Protein AF-A0A1E1XK05-F1 (afdb_monomer_lite)

Sequence (505 aa):
DLNEQLKKALEELQVTAEAKEQITQRCHELDLQVTMLQEEKMSLVQENEKLLEKLNHVENLEDPSTPAGRRYQQSQQRIDALQAEVFKLETARDELRIKVEFQEKEILNLQEKNEELHRTLNEAQTLKDELDVLRHTSDKVEHYEATIETYKKKLEDMSDLKRQLKLLEEKNTSYMQTNIELEEDVKKMAAFKSQVDLYKKQTQELRLQLADETRKANRAEFEAKKLQEKLASLQTEKERLVTERDSLKEALEEMRCSQLQKESSSVQRSGAKAVGAISDSDMLETLPPEIKEKLIRLQHENKMLKLERSSSEGQQLTLLKTMLEDAQSRQNDLETEVRLLSQRNLELESQLEDSREAASVHEGAETRQQLAMAQRRCKELETQLRERESSLEAMATRLAESCESQSELTEQLEKKAEETRVMEERYQKYLEKAKNVIRTLDTRSPSSAEVVALRNQLQDKAKHIAQLQQELEMFKAQWEKEERLISTAFYNLGAKSQQRSAEER

Organism: Amblyomma sculptum (NCBI:txid1581419)

Structure (mmCIF, N/CA/C/O backbone):
data_AF-A0A1E1XK05-F1
#
_entry.id   AF-A0A1E1XK05-F1
#
loop_
_atom_site.group_PDB
_atom_site.id
_atom_site.type_symbol
_atom_site.label_atom_id
_atom_site.label_alt_id
_atom_site.label_comp_id
_atom_site.label_asym_id
_atom_site.label_entity_id
_atom_site.label_seq_id
_atom_site.pdbx_PDB_ins_code
_atom_site.Cartn_x
_atom_site.Cartn_y
_atom_site.Cartn_z
_atom_site.occupancy
_atom_site.B_iso_or_equiv
_atom_site.auth_seq_id
_atom_site.auth_comp_id
_atom_site.auth_asym_id
_atom_site.auth_atom_id
_atom_site.pdbx_PDB_model_num
ATOM 1 N N . ASP A 1 1 ? 139.352 7.808 -136.268 1.00 60.31 1 ASP A N 1
ATOM 2 C CA . ASP A 1 1 ? 138.888 9.053 -136.956 1.00 60.31 1 ASP A CA 1
ATOM 3 C C . ASP A 1 1 ? 137.436 8.952 -137.452 1.00 60.31 1 ASP A C 1
ATOM 5 O O . ASP A 1 1 ? 136.562 8.752 -136.621 1.00 60.31 1 ASP A O 1
ATOM 9 N N . LEU A 1 2 ? 137.124 9.078 -138.755 1.00 64.62 2 LEU A N 1
ATOM 10 C CA . LEU A 1 2 ? 135.743 9.346 -139.217 1.00 64.62 2 LEU A CA 1
ATOM 11 C C . LEU A 1 2 ? 134.707 8.273 -138.808 1.00 64.62 2 LEU A C 1
ATOM 13 O O . LEU A 1 2 ? 133.653 8.607 -138.274 1.00 64.62 2 LEU A O 1
ATOM 17 N N . ASN A 1 3 ? 135.024 6.983 -138.985 1.00 67.56 3 ASN A N 1
ATOM 18 C CA . ASN A 1 3 ? 134.143 5.873 -138.574 1.00 67.56 3 ASN A CA 1
ATOM 19 C C . ASN A 1 3 ? 133.919 5.806 -137.054 1.00 67.56 3 ASN A C 1
ATOM 21 O O . ASN A 1 3 ? 132.917 5.272 -136.592 1.00 67.56 3 ASN A O 1
ATOM 25 N N . GLU A 1 4 ? 134.857 6.333 -136.275 1.00 68.31 4 GLU A N 1
ATOM 26 C CA . GLU A 1 4 ? 134.838 6.312 -134.814 1.00 68.31 4 GLU A CA 1
ATOM 27 C C . GLU A 1 4 ? 133.966 7.448 -134.271 1.00 68.31 4 GLU A C 1
ATOM 29 O O . GLU A 1 4 ? 133.158 7.234 -133.373 1.00 68.31 4 GLU A O 1
ATOM 34 N N . GLN A 1 5 ? 134.032 8.622 -134.911 1.00 68.94 5 GLN A N 1
ATOM 35 C CA . GLN A 1 5 ? 133.083 9.718 -134.699 1.00 68.94 5 GLN A CA 1
ATOM 36 C C . GLN A 1 5 ? 131.660 9.314 -135.110 1.00 68.94 5 GLN A C 1
ATOM 38 O O . GLN A 1 5 ? 130.723 9.574 -134.362 1.00 68.94 5 GLN A O 1
ATOM 43 N N . LEU A 1 6 ? 131.491 8.622 -136.246 1.00 73.75 6 LEU A N 1
ATOM 44 C CA . LEU A 1 6 ? 130.184 8.115 -136.682 1.00 73.75 6 LEU A CA 1
ATOM 45 C C . LEU A 1 6 ? 129.615 7.077 -135.701 1.00 73.75 6 LEU A C 1
ATOM 47 O O . LEU A 1 6 ? 128.443 7.160 -135.343 1.00 73.75 6 LEU A O 1
ATOM 51 N N . LYS A 1 7 ? 130.439 6.129 -135.230 1.00 78.69 7 LYS A N 1
ATOM 52 C CA . LYS A 1 7 ? 130.029 5.144 -134.216 1.00 78.69 7 LYS A CA 1
ATOM 53 C C . LYS A 1 7 ? 129.612 5.828 -132.917 1.00 78.69 7 LYS A C 1
ATOM 55 O O . LYS A 1 7 ? 128.551 5.515 -132.393 1.00 78.69 7 LYS A O 1
ATOM 60 N N . LYS A 1 8 ? 130.394 6.802 -132.446 1.00 77.19 8 LYS A N 1
ATOM 61 C CA . LYS A 1 8 ? 130.085 7.545 -131.223 1.00 77.19 8 LYS A CA 1
ATOM 62 C C . LYS A 1 8 ? 128.808 8.383 -131.354 1.00 77.19 8 LYS A C 1
ATOM 64 O O . LYS A 1 8 ? 127.995 8.386 -130.442 1.00 77.19 8 LYS A O 1
ATOM 69 N N . ALA A 1 9 ? 128.577 9.012 -132.507 1.00 76.31 9 ALA A N 1
ATOM 70 C CA . ALA A 1 9 ? 127.331 9.726 -132.789 1.00 76.31 9 ALA A CA 1
ATOM 71 C C . ALA A 1 9 ? 126.110 8.787 -132.864 1.00 76.31 9 ALA A C 1
ATOM 73 O O . ALA A 1 9 ? 125.017 9.184 -132.473 1.00 76.31 9 ALA A O 1
ATOM 74 N N . LEU A 1 10 ? 126.278 7.541 -133.327 1.00 79.38 10 LEU A N 1
ATOM 75 C CA . LEU A 1 10 ? 125.227 6.516 -133.285 1.00 79.38 10 LEU A CA 1
ATOM 76 C C . LEU A 1 10 ? 124.972 6.002 -131.860 1.00 79.38 10 LEU A C 1
ATOM 78 O O . LEU A 1 10 ? 123.820 5.798 -131.499 1.00 79.38 10 LEU A O 1
ATOM 82 N N . GLU A 1 11 ? 126.013 5.845 -131.040 1.00 80.94 11 GLU A N 1
ATOM 83 C CA . GLU A 1 11 ? 125.886 5.504 -129.616 1.00 80.94 11 GLU A CA 1
ATOM 84 C C . GLU A 1 11 ? 125.194 6.638 -128.834 1.00 80.94 11 GLU A C 1
ATOM 86 O O . GLU A 1 11 ? 124.274 6.380 -128.064 1.00 80.94 11 GLU A O 1
ATOM 91 N N . GLU A 1 12 ? 125.541 7.903 -129.091 1.00 80.62 12 GLU A N 1
ATOM 92 C CA . GLU A 1 12 ? 124.871 9.081 -128.516 1.00 80.62 12 GLU A CA 1
ATOM 93 C C . GLU A 1 12 ? 123.417 9.229 -129.022 1.00 80.62 12 GLU A C 1
ATOM 95 O O . GLU A 1 12 ? 122.522 9.574 -128.244 1.00 80.62 12 GLU A O 1
ATOM 100 N N . LEU A 1 13 ? 123.136 8.897 -130.291 1.00 83.12 13 LEU A N 1
ATOM 101 C CA . LEU A 1 13 ? 121.773 8.834 -130.837 1.00 83.12 13 LEU A CA 1
ATOM 102 C C . LEU A 1 13 ? 120.950 7.703 -130.200 1.00 83.12 13 LEU A C 1
ATOM 104 O O . LEU A 1 13 ? 119.772 7.895 -129.908 1.00 83.12 13 LEU A O 1
ATOM 108 N N . GLN A 1 14 ? 121.556 6.540 -129.954 1.00 84.75 14 GLN A N 1
ATOM 109 C CA . GLN A 1 14 ? 120.890 5.421 -129.290 1.00 84.75 14 GLN A CA 1
ATOM 110 C C . GLN A 1 14 ? 120.614 5.739 -127.815 1.00 84.75 14 GLN A C 1
ATOM 112 O O . GLN A 1 14 ? 119.480 5.589 -127.378 1.00 84.75 14 GLN A O 1
ATOM 117 N N . VAL A 1 15 ? 121.585 6.282 -127.073 1.00 85.44 15 VAL A N 1
ATOM 118 C CA . VAL A 1 15 ? 121.388 6.709 -125.675 1.00 85.44 15 VAL A CA 1
ATOM 119 C C . VAL A 1 15 ? 120.315 7.797 -125.566 1.00 85.44 15 VAL A C 1
ATOM 121 O O . VAL A 1 15 ? 119.507 7.774 -124.640 1.00 85.44 15 VAL A O 1
ATOM 124 N N . THR A 1 16 ? 120.242 8.735 -126.518 1.00 84.19 16 THR A N 1
ATOM 125 C CA . THR A 1 16 ? 119.166 9.744 -126.534 1.00 84.19 16 THR A CA 1
ATOM 126 C C . THR A 1 16 ? 117.815 9.184 -126.988 1.00 84.19 16 THR A C 1
ATOM 128 O O . THR A 1 16 ? 116.785 9.672 -126.522 1.00 84.19 16 THR A O 1
ATOM 131 N N . ALA A 1 17 ? 117.781 8.136 -127.817 1.00 85.00 17 ALA A N 1
ATOM 132 C CA . ALA A 1 17 ? 116.558 7.401 -128.142 1.00 85.00 17 ALA A CA 1
ATOM 133 C C . ALA A 1 17 ? 116.043 6.582 -126.944 1.00 85.00 17 ALA A C 1
ATOM 135 O O . ALA A 1 17 ? 114.865 6.685 -126.614 1.00 85.00 17 ALA A O 1
ATOM 136 N N . GLU A 1 18 ? 116.917 5.854 -126.247 1.00 87.56 18 GLU A N 1
ATOM 137 C CA . GLU A 1 18 ? 116.602 5.091 -125.031 1.00 87.56 18 GLU A CA 1
ATOM 138 C C . GLU A 1 18 ? 116.154 6.019 -123.891 1.00 87.56 18 GLU A C 1
ATOM 140 O O . GLU A 1 18 ? 115.137 5.765 -123.247 1.00 87.56 18 GLU A O 1
ATOM 145 N N . ALA A 1 19 ? 116.838 7.151 -123.682 1.00 86.56 19 ALA A N 1
ATOM 146 C CA . ALA A 1 19 ? 116.421 8.163 -122.711 1.00 86.56 19 ALA A CA 1
ATOM 147 C C . ALA A 1 19 ? 115.072 8.804 -123.082 1.00 86.56 19 ALA A C 1
ATOM 149 O O . ALA A 1 19 ? 114.232 9.025 -122.210 1.00 86.56 19 ALA A O 1
ATOM 150 N N . LYS A 1 20 ? 114.822 9.072 -124.373 1.00 88.88 20 LYS A N 1
ATOM 151 C CA . LYS A 1 20 ? 113.510 9.531 -124.852 1.00 88.88 20 LYS A CA 1
ATOM 152 C C . LYS A 1 20 ? 112.431 8.480 -124.592 1.00 88.88 20 LYS A C 1
ATOM 154 O O . LYS A 1 20 ? 111.349 8.852 -124.147 1.00 88.88 20 LYS A O 1
ATOM 159 N N . GLU A 1 21 ? 112.716 7.203 -124.845 1.00 89.19 21 GLU A N 1
ATOM 160 C CA . GLU A 1 21 ? 111.769 6.114 -124.613 1.00 89.19 21 GLU A CA 1
ATOM 161 C C . GLU A 1 21 ? 111.419 6.001 -123.125 1.00 89.19 21 GLU A C 1
ATOM 163 O O . GLU A 1 21 ? 110.238 6.042 -122.783 1.00 89.19 21 GLU A O 1
ATOM 168 N N . GLN A 1 22 ? 112.422 5.993 -122.240 1.00 90.25 22 GLN A N 1
ATOM 169 C CA . GLN A 1 22 ? 112.242 6.015 -120.782 1.00 90.25 22 GLN A CA 1
ATOM 170 C C . GLN A 1 22 ? 111.424 7.228 -120.314 1.00 90.25 22 GLN A C 1
ATOM 172 O O . GLN A 1 22 ? 110.562 7.090 -119.447 1.00 90.25 22 GLN A O 1
ATOM 177 N N . ILE A 1 23 ? 111.638 8.412 -120.902 1.00 89.44 23 ILE A N 1
ATOM 178 C CA . ILE A 1 23 ? 110.819 9.599 -120.617 1.00 89.44 23 ILE A CA 1
ATOM 179 C C . ILE A 1 23 ? 109.372 9.382 -121.077 1.00 89.44 23 ILE A C 1
ATOM 181 O O . ILE A 1 23 ? 108.462 9.662 -120.305 1.00 89.44 23 ILE A O 1
ATOM 185 N N . THR A 1 24 ? 109.122 8.840 -122.275 1.00 89.31 24 THR A N 1
ATOM 186 C CA . THR A 1 24 ? 107.746 8.558 -122.732 1.00 89.31 24 THR A CA 1
ATOM 187 C C . THR A 1 24 ? 107.051 7.452 -121.937 1.00 89.31 24 THR A C 1
ATOM 189 O O . THR A 1 24 ? 105.861 7.585 -121.659 1.00 89.31 24 THR A O 1
ATOM 192 N N . GLN A 1 25 ? 107.776 6.413 -121.511 1.00 90.81 25 GLN A N 1
ATOM 193 C CA . GLN A 1 25 ? 107.269 5.383 -120.601 1.00 90.81 25 GLN A CA 1
ATOM 194 C C . GLN A 1 25 ? 106.880 6.019 -119.260 1.00 90.81 25 GLN A C 1
ATOM 196 O O . GLN A 1 25 ? 105.744 5.868 -118.822 1.00 90.81 25 GLN A O 1
ATOM 201 N N . ARG A 1 26 ? 107.758 6.840 -118.668 1.00 92.56 26 ARG A N 1
ATOM 202 C CA . ARG A 1 26 ? 107.477 7.561 -117.417 1.00 92.56 26 ARG A CA 1
ATOM 203 C C . ARG A 1 26 ? 106.347 8.590 -117.551 1.00 92.56 26 ARG A C 1
ATOM 205 O O . ARG A 1 26 ? 105.619 8.807 -116.589 1.00 92.56 26 ARG A O 1
ATOM 212 N N . CYS A 1 27 ? 106.164 9.208 -118.720 1.00 91.69 27 CYS A N 1
ATOM 213 C CA . CYS A 1 27 ? 104.978 10.018 -119.005 1.00 91.69 27 CYS A CA 1
ATOM 214 C C . CYS A 1 27 ? 103.710 9.157 -118.990 1.00 91.69 27 CYS A C 1
ATOM 216 O O . CYS A 1 27 ? 102.795 9.496 -118.257 1.00 91.69 27 CYS A O 1
ATOM 218 N N . HIS A 1 28 ? 103.681 8.012 -119.682 1.00 92.69 28 HIS A N 1
ATOM 219 C CA . HIS A 1 28 ? 102.543 7.082 -119.621 1.00 92.69 28 HIS A CA 1
ATOM 220 C C . HIS A 1 28 ? 102.269 6.546 -118.205 1.00 92.69 28 HIS A C 1
ATOM 222 O O . HIS A 1 28 ? 101.110 6.433 -117.818 1.00 92.69 28 HIS A O 1
ATOM 228 N N . GLU A 1 29 ? 103.301 6.251 -117.409 1.00 93.31 29 GLU A N 1
ATOM 229 C CA . GLU A 1 29 ? 103.147 5.864 -115.999 1.00 93.31 29 GLU A CA 1
ATOM 230 C C . GLU A 1 29 ? 102.520 6.985 -115.158 1.00 93.31 29 GLU A C 1
ATOM 232 O O . GLU A 1 29 ? 101.654 6.717 -114.325 1.00 93.31 29 GLU A O 1
ATOM 237 N N . LEU A 1 30 ? 102.937 8.237 -115.375 1.00 93.31 30 LEU A N 1
ATOM 238 C CA . LEU A 1 30 ? 102.385 9.406 -114.689 1.00 93.31 30 LEU A CA 1
ATOM 239 C C . LEU A 1 30 ? 100.961 9.724 -115.157 1.00 93.31 30 LEU A C 1
ATOM 241 O O . LEU A 1 30 ? 100.111 9.993 -114.315 1.00 93.31 30 LEU A O 1
ATOM 245 N N . ASP A 1 31 ? 100.676 9.640 -116.457 1.00 93.75 31 ASP A N 1
ATOM 246 C CA . ASP A 1 31 ? 99.333 9.814 -117.017 1.00 93.75 31 ASP A CA 1
ATOM 247 C C . ASP A 1 31 ? 98.376 8.749 -116.452 1.00 93.75 31 ASP A C 1
ATOM 249 O O . ASP A 1 31 ? 97.283 9.086 -115.999 1.00 93.75 31 ASP A O 1
ATOM 253 N N . LEU A 1 32 ? 98.814 7.484 -116.370 1.00 94.75 32 LEU A N 1
ATOM 254 C CA . LEU A 1 32 ? 98.048 6.385 -115.771 1.00 94.75 32 LEU A CA 1
ATOM 255 C C . LEU A 1 32 ? 97.825 6.580 -114.261 1.00 94.75 32 LEU A C 1
ATOM 257 O O . LEU A 1 32 ? 96.725 6.342 -113.759 1.00 94.75 32 LEU A O 1
ATOM 261 N N . GLN A 1 33 ? 98.838 7.041 -113.520 1.00 94.44 33 GLN A N 1
ATOM 262 C CA . GLN A 1 33 ? 98.678 7.414 -112.107 1.00 94.44 33 GLN A CA 1
ATOM 263 C C . GLN A 1 33 ? 97.696 8.578 -111.943 1.00 94.44 33 GLN A C 1
ATOM 265 O O . GLN A 1 33 ? 96.863 8.550 -111.040 1.00 94.44 33 GLN A O 1
ATOM 270 N N . VAL A 1 34 ? 97.738 9.573 -112.831 1.00 94.56 34 VAL A N 1
ATOM 271 C CA . VAL A 1 34 ? 96.797 10.697 -112.834 1.00 94.56 34 VAL A CA 1
ATOM 272 C C . VAL A 1 34 ? 95.374 10.230 -113.148 1.00 94.56 34 VAL A C 1
ATOM 274 O O . VAL A 1 34 ? 94.455 10.695 -112.476 1.00 94.56 34 VAL A O 1
ATOM 277 N N . THR A 1 35 ? 95.157 9.292 -114.079 1.00 93.81 35 THR A N 1
ATOM 278 C CA . THR A 1 35 ? 93.812 8.739 -114.321 1.00 93.81 35 THR A CA 1
ATOM 279 C C . THR A 1 35 ? 93.308 7.916 -113.138 1.00 93.81 35 THR A C 1
ATOM 281 O O . THR A 1 35 ? 92.181 8.138 -112.707 1.00 93.81 35 THR A O 1
ATOM 284 N N . MET A 1 36 ? 94.137 7.053 -112.536 1.00 94.00 36 MET A N 1
ATOM 285 C CA . MET A 1 36 ? 93.739 6.283 -111.344 1.00 94.00 36 MET A CA 1
ATOM 286 C C . MET A 1 36 ? 93.394 7.202 -110.161 1.00 94.00 36 MET A C 1
ATOM 288 O O . MET A 1 36 ? 92.344 7.043 -109.547 1.00 94.00 36 MET A O 1
ATOM 292 N N . LEU A 1 37 ? 94.210 8.226 -109.887 1.00 94.62 37 LEU A N 1
ATOM 293 C CA . LEU A 1 37 ? 93.934 9.207 -108.829 1.00 94.62 37 LEU A CA 1
ATOM 294 C C . LEU A 1 37 ? 92.697 10.074 -109.129 1.00 94.62 37 LEU A C 1
ATOM 296 O O . LEU A 1 37 ? 92.036 10.543 -108.201 1.00 94.62 37 LEU A O 1
ATOM 300 N N . GLN A 1 38 ? 92.356 10.297 -110.403 1.00 93.94 38 GLN A N 1
ATOM 301 C CA . GLN A 1 38 ? 91.094 10.937 -110.785 1.00 93.94 38 GLN A CA 1
ATOM 302 C C . GLN A 1 38 ? 89.896 10.009 -110.545 1.00 93.94 38 GLN A C 1
ATOM 304 O O . GLN A 1 38 ? 88.895 10.469 -109.998 1.00 93.94 38 GLN A O 1
ATOM 309 N N . GLU A 1 39 ? 89.992 8.721 -110.877 1.00 94.06 39 GLU A N 1
ATOM 310 C CA . GLU A 1 39 ? 88.945 7.726 -110.607 1.00 94.06 39 GLU A CA 1
ATOM 311 C C . GLU A 1 39 ? 88.725 7.515 -109.099 1.00 94.06 39 GLU A C 1
ATOM 313 O O . GLU A 1 39 ? 87.586 7.586 -108.633 1.00 94.06 39 GLU A O 1
ATOM 318 N N . GLU A 1 40 ? 89.795 7.367 -108.311 1.00 94.06 40 GLU A N 1
ATOM 319 C CA . GLU A 1 40 ? 89.729 7.302 -106.844 1.00 94.06 40 GLU A CA 1
ATOM 320 C C . GLU A 1 40 ? 89.102 8.569 -106.253 1.00 94.06 40 GLU A C 1
ATOM 322 O O . GLU A 1 40 ? 88.192 8.483 -105.427 1.00 94.06 40 GLU A O 1
ATOM 327 N N . LYS A 1 41 ? 89.516 9.758 -106.716 1.00 95.44 41 LYS A N 1
ATOM 328 C CA . LYS A 1 41 ? 88.913 11.028 -106.293 1.00 95.44 41 LYS A CA 1
ATOM 329 C C . LYS A 1 41 ? 87.421 11.086 -106.629 1.00 95.44 41 LYS A C 1
ATOM 331 O O . LYS A 1 41 ? 86.641 11.520 -105.787 1.00 95.44 41 LYS A O 1
ATOM 336 N N . MET A 1 42 ? 87.011 10.663 -107.825 1.00 93.75 42 MET A N 1
ATOM 337 C CA . MET A 1 42 ? 85.596 10.632 -108.213 1.00 93.75 42 MET A CA 1
ATOM 338 C C . MET A 1 42 ? 84.795 9.629 -107.370 1.00 93.75 42 MET A C 1
ATOM 340 O O . MET A 1 42 ? 83.672 9.935 -106.974 1.00 93.75 42 MET A O 1
ATOM 344 N N . SER A 1 43 ? 85.378 8.475 -107.035 1.00 94.31 43 SER A N 1
ATOM 345 C CA . SER A 1 43 ? 84.780 7.487 -106.129 1.00 94.31 43 SER A CA 1
ATOM 346 C C . SER A 1 43 ? 84.592 8.053 -104.714 1.00 94.31 43 SER A C 1
ATOM 348 O O . SER A 1 43 ? 83.487 8.020 -104.172 1.00 94.31 43 SER A O 1
ATOM 350 N N . LEU A 1 44 ? 85.635 8.672 -104.149 1.00 93.88 44 LEU A N 1
ATOM 351 C CA . LEU A 1 44 ? 85.602 9.300 -102.824 1.00 93.88 44 LEU A CA 1
ATOM 352 C C . LEU A 1 44 ? 84.651 10.503 -102.761 1.00 93.88 44 LEU A C 1
ATOM 354 O O . LEU A 1 44 ? 84.015 10.712 -101.729 1.00 93.88 44 LEU A O 1
ATOM 358 N N . VAL A 1 45 ? 84.510 11.276 -103.843 1.00 95.00 45 VAL A N 1
ATOM 359 C CA . VAL A 1 45 ? 83.485 12.330 -103.950 1.00 95.00 45 VAL A CA 1
ATOM 360 C C . VAL A 1 45 ? 82.088 11.711 -103.898 1.00 95.00 45 VAL A C 1
ATOM 362 O O . VAL A 1 45 ? 81.303 12.098 -103.038 1.00 95.00 45 VAL A O 1
ATOM 365 N N . GLN A 1 46 ? 81.807 10.684 -104.707 1.00 94.62 46 GLN A N 1
ATOM 366 C CA . GLN A 1 46 ? 80.511 9.994 -104.679 1.00 94.62 46 GLN A CA 1
ATOM 367 C C . GLN A 1 46 ? 80.209 9.306 -103.340 1.00 94.62 46 GLN A C 1
ATOM 369 O O . GLN A 1 46 ? 79.042 9.146 -102.982 1.00 94.62 46 GLN A O 1
ATOM 374 N N . GLU A 1 47 ? 81.219 8.836 -102.605 1.00 93.06 47 GLU A N 1
ATOM 375 C CA . GLU A 1 47 ? 81.020 8.294 -101.259 1.00 93.06 47 GLU A CA 1
ATOM 376 C C . GLU A 1 47 ? 80.735 9.404 -100.239 1.00 93.06 47 GLU A C 1
ATOM 378 O O . GLU A 1 47 ? 79.799 9.265 -99.452 1.00 93.06 47 GLU A O 1
ATOM 383 N N . ASN A 1 48 ? 81.449 10.534 -100.298 1.00 90.81 48 ASN A N 1
ATOM 384 C CA . ASN A 1 48 ? 81.148 11.701 -99.465 1.00 90.81 48 ASN A CA 1
ATOM 385 C C . ASN A 1 48 ? 79.746 12.258 -99.745 1.00 90.81 48 ASN A C 1
ATOM 387 O O . ASN A 1 48 ? 79.032 12.566 -98.797 1.00 90.81 48 ASN A O 1
ATOM 391 N N . GLU A 1 49 ? 79.311 12.319 -101.006 1.00 91.62 49 GLU A N 1
ATOM 392 C CA . GLU A 1 49 ? 77.939 12.686 -101.387 1.00 91.62 49 GLU A CA 1
ATOM 393 C C . GLU A 1 49 ? 76.914 11.741 -100.734 1.00 91.62 49 GLU A C 1
ATOM 395 O O . GLU A 1 49 ? 76.022 12.198 -100.022 1.00 91.62 49 GLU A O 1
ATOM 400 N N . LYS A 1 50 ? 77.097 10.417 -100.850 1.00 90.44 50 LYS A N 1
ATOM 401 C CA . LYS A 1 50 ? 76.217 9.407 -100.220 1.00 90.44 50 LYS A CA 1
ATOM 402 C C . LYS A 1 50 ? 76.253 9.437 -98.686 1.00 90.44 50 LYS A C 1
ATOM 404 O O . LYS A 1 50 ? 75.284 9.027 -98.043 1.00 90.44 50 LYS A O 1
ATOM 409 N N . LEU A 1 51 ? 77.361 9.857 -98.074 1.00 87.75 51 LEU A N 1
ATOM 410 C CA . LEU A 1 51 ? 77.479 10.022 -96.621 1.00 87.75 51 LEU A CA 1
ATOM 411 C C . LEU A 1 51 ? 76.820 11.323 -96.148 1.00 87.75 51 LEU A C 1
ATOM 413 O O . LEU A 1 51 ? 76.101 11.293 -95.152 1.00 87.75 51 LEU A O 1
ATOM 417 N N . LEU A 1 52 ? 76.976 12.423 -96.889 1.00 85.31 52 LEU A N 1
ATOM 418 C CA . LEU A 1 52 ? 76.265 13.682 -96.665 1.00 85.31 52 LEU A CA 1
ATOM 419 C C . LEU A 1 52 ? 74.753 13.499 -96.822 1.00 85.31 52 LEU A C 1
ATOM 421 O O . LEU A 1 52 ? 74.002 13.967 -95.970 1.00 85.31 52 LEU A O 1
ATOM 425 N N . GLU A 1 53 ? 74.287 12.768 -97.837 1.00 82.00 53 GLU A N 1
ATOM 426 C CA . GLU A 1 53 ? 72.871 12.406 -97.979 1.00 82.00 53 GLU A CA 1
ATOM 427 C C . GLU A 1 53 ? 72.359 11.648 -96.747 1.00 82.00 53 GLU A C 1
ATOM 429 O O . GLU A 1 53 ? 71.324 12.014 -96.188 1.00 82.00 53 GLU A O 1
ATOM 434 N N . LYS A 1 54 ? 73.082 10.618 -96.282 1.00 82.62 54 LYS A N 1
ATOM 435 C CA . LYS A 1 54 ? 72.708 9.850 -95.079 1.00 82.62 54 LYS A CA 1
ATOM 436 C C . LYS A 1 54 ? 72.714 10.705 -93.813 1.00 82.62 54 LYS A C 1
ATOM 438 O O . LYS A 1 54 ? 71.808 10.550 -92.999 1.00 82.62 54 LYS A O 1
ATOM 443 N N . LEU A 1 55 ? 73.697 11.592 -93.653 1.00 79.62 55 LEU A N 1
ATOM 444 C CA . LEU A 1 55 ? 73.791 12.496 -92.507 1.00 79.62 55 LEU A CA 1
ATOM 445 C C . LEU A 1 55 ? 72.606 13.470 -92.488 1.00 79.62 55 LEU A C 1
ATOM 447 O O . LEU A 1 55 ? 71.890 13.519 -91.493 1.00 79.62 55 LEU A O 1
ATOM 451 N N . ASN A 1 56 ? 72.298 14.110 -93.621 1.00 74.62 56 ASN A N 1
ATOM 452 C CA . ASN A 1 56 ? 71.105 14.950 -93.771 1.00 74.62 56 ASN A CA 1
ATOM 453 C C . ASN A 1 56 ? 69.810 14.179 -93.445 1.00 74.62 56 ASN A C 1
ATOM 455 O O . ASN A 1 56 ? 68.909 14.729 -92.823 1.00 74.62 56 ASN A O 1
ATOM 459 N N . HIS A 1 57 ? 69.693 12.894 -93.804 1.00 69.12 57 HIS A N 1
ATOM 460 C CA . HIS A 1 57 ? 68.525 12.073 -93.442 1.00 69.12 57 HIS A CA 1
ATOM 461 C C . HIS A 1 57 ? 68.402 11.766 -91.934 1.00 69.12 57 HIS A C 1
ATOM 463 O O . HIS A 1 57 ? 67.319 11.371 -91.497 1.00 69.12 57 HIS A O 1
ATOM 469 N N . VAL A 1 58 ? 69.476 11.925 -91.152 1.00 69.75 58 VAL A N 1
ATOM 470 C CA . VAL A 1 58 ? 69.490 11.760 -89.687 1.00 69.75 58 VAL A CA 1
ATOM 471 C C . VAL A 1 58 ? 69.337 13.107 -88.979 1.00 69.75 58 VAL A C 1
ATOM 473 O O . VAL A 1 58 ? 68.560 13.207 -88.037 1.00 69.75 58 VAL A O 1
ATOM 476 N N . GLU A 1 59 ? 70.009 14.157 -89.449 1.00 67.06 59 GLU A N 1
ATOM 477 C CA . GLU A 1 59 ? 69.881 15.514 -88.900 1.00 67.06 59 GLU A CA 1
ATOM 478 C C . GLU A 1 59 ? 68.469 16.084 -89.147 1.00 67.06 59 GLU A C 1
ATOM 480 O O . GLU A 1 59 ? 67.874 16.683 -88.254 1.00 67.06 59 GLU A O 1
ATOM 485 N N . ASN A 1 60 ? 67.838 15.753 -90.282 1.00 65.12 60 ASN A N 1
ATOM 486 C CA . ASN A 1 60 ? 66.437 16.088 -90.571 1.00 65.12 60 ASN A CA 1
ATOM 487 C C . ASN A 1 60 ? 65.401 15.210 -89.822 1.00 65.12 60 ASN A C 1
ATOM 489 O O . ASN A 1 60 ? 64.261 15.062 -90.278 1.00 65.12 60 ASN A O 1
ATOM 493 N N . LEU A 1 61 ? 65.760 14.633 -88.667 1.00 65.00 61 LEU A N 1
ATOM 494 C CA . LEU A 1 61 ? 64.795 14.083 -87.702 1.00 65.00 61 LEU A CA 1
ATOM 495 C C . LEU A 1 61 ? 63.904 15.176 -87.091 1.00 65.00 61 LEU A C 1
ATOM 497 O O . LEU A 1 61 ? 62.771 14.884 -86.713 1.00 65.00 61 LEU A O 1
ATOM 501 N N . GLU A 1 62 ? 64.376 16.424 -87.037 1.00 67.12 62 GLU A N 1
ATOM 502 C CA . GLU A 1 62 ? 63.583 17.565 -86.557 1.00 67.12 62 GLU A CA 1
ATOM 503 C C . GLU A 1 62 ? 62.683 18.188 -87.643 1.00 67.12 62 GLU A C 1
ATOM 505 O O . GLU A 1 62 ? 61.733 18.892 -87.306 1.00 67.12 62 GLU A O 1
ATOM 510 N N . ASP A 1 63 ? 62.915 17.904 -88.934 1.00 70.38 63 ASP A N 1
ATOM 511 C CA . ASP A 1 63 ? 62.127 18.454 -90.048 1.00 70.38 63 ASP A CA 1
ATOM 512 C C . ASP A 1 63 ? 60.874 17.600 -90.375 1.00 70.38 63 ASP A C 1
ATOM 514 O O . ASP A 1 63 ? 61.001 16.484 -90.902 1.00 70.38 63 ASP A O 1
ATOM 518 N N . PRO A 1 64 ? 59.641 18.120 -90.178 1.00 71.62 64 PRO A N 1
ATOM 519 C CA . PRO A 1 64 ? 58.400 17.421 -90.528 1.00 71.62 64 PRO A CA 1
ATOM 520 C C . PRO A 1 64 ? 58.217 17.157 -92.036 1.00 71.62 64 PRO A C 1
ATOM 522 O O . PRO A 1 64 ? 57.327 16.387 -92.423 1.00 71.62 64 PRO A O 1
ATOM 525 N N . SER A 1 65 ? 59.021 17.772 -92.912 1.00 74.00 65 SER A N 1
ATOM 526 C CA . SER A 1 65 ? 58.985 17.511 -94.355 1.00 74.00 65 SER A CA 1
ATOM 527 C C . SER A 1 65 ? 59.521 16.116 -94.716 1.00 74.00 65 SER A C 1
ATOM 529 O O . SER A 1 65 ? 59.071 15.525 -95.709 1.00 74.00 65 SER A O 1
ATOM 531 N N . THR A 1 66 ? 60.381 15.514 -93.884 1.00 79.69 66 THR A N 1
ATOM 532 C CA . THR A 1 66 ? 61.010 14.223 -94.202 1.00 79.69 66 THR A CA 1
ATOM 533 C C . THR A 1 66 ? 60.215 13.002 -93.706 1.00 79.69 66 THR A C 1
ATOM 535 O O . THR A 1 66 ? 59.461 13.071 -92.730 1.00 79.69 66 THR A O 1
ATOM 538 N N . PRO A 1 67 ? 60.388 11.816 -94.329 1.00 79.25 67 PRO A N 1
ATOM 539 C CA . PRO A 1 67 ? 59.851 10.556 -93.803 1.00 79.25 67 PRO A CA 1
ATOM 540 C C . PRO A 1 67 ? 60.497 10.096 -92.483 1.00 79.25 67 PRO A C 1
ATOM 542 O O . PRO A 1 67 ? 59.978 9.180 -91.841 1.00 79.25 67 PRO A O 1
ATOM 545 N N . ALA A 1 68 ? 61.636 10.671 -92.085 1.00 79.81 68 ALA A N 1
ATOM 546 C CA . ALA A 1 68 ? 62.248 10.440 -90.778 1.00 79.81 68 ALA A CA 1
ATOM 547 C C . ALA A 1 68 ? 61.545 11.301 -89.719 1.00 79.81 68 ALA A C 1
ATOM 549 O O . ALA A 1 68 ? 60.915 10.749 -88.813 1.00 79.81 68 ALA A O 1
ATOM 550 N N . GLY A 1 69 ? 61.526 12.622 -89.917 1.00 83.69 69 GLY A N 1
ATOM 551 C CA . GLY A 1 69 ? 60.890 13.578 -89.014 1.00 83.69 69 GLY A CA 1
ATOM 552 C C . GLY A 1 69 ? 59.393 13.346 -88.823 1.00 83.69 69 GLY A C 1
ATOM 553 O O . GLY A 1 69 ? 58.920 13.403 -87.694 1.00 83.69 69 GLY A O 1
ATOM 554 N N . ARG A 1 70 ? 58.637 12.922 -89.850 1.00 84.25 70 ARG A N 1
ATOM 555 C CA . ARG A 1 70 ? 57.229 12.504 -89.649 1.00 84.25 70 ARG A CA 1
ATOM 556 C C . ARG A 1 70 ? 57.066 11.327 -88.689 1.00 84.25 70 ARG A C 1
ATOM 558 O O . ARG A 1 70 ? 56.123 11.321 -87.903 1.00 84.25 70 ARG A O 1
ATOM 565 N N . ARG A 1 71 ? 57.954 10.327 -88.736 1.00 85.38 71 ARG A N 1
ATOM 566 C CA . ARG A 1 71 ? 57.892 9.171 -87.821 1.00 85.38 71 ARG A CA 1
ATOM 567 C C . ARG A 1 71 ? 58.350 9.547 -86.414 1.00 85.38 71 ARG A C 1
ATOM 569 O O . ARG A 1 71 ? 57.766 9.061 -85.447 1.00 85.38 71 ARG A O 1
ATOM 576 N N . TYR A 1 72 ? 59.334 10.439 -86.300 1.00 87.12 72 TYR A N 1
ATOM 577 C CA . TYR A 1 72 ? 59.739 11.025 -85.024 1.00 87.12 72 TYR A CA 1
ATOM 578 C C . TYR A 1 72 ? 58.597 11.841 -84.402 1.00 87.12 72 TYR A C 1
ATOM 580 O O . TYR A 1 72 ? 58.168 11.527 -83.298 1.00 87.12 72 TYR A O 1
ATOM 588 N N . GLN A 1 73 ? 57.995 12.772 -85.147 1.00 88.81 73 GLN A N 1
ATOM 589 C CA . GLN A 1 73 ? 56.860 13.589 -84.710 1.00 88.81 73 GLN A CA 1
ATOM 590 C C . GLN A 1 73 ? 55.643 12.743 -84.298 1.00 88.81 73 GLN A C 1
ATOM 592 O O . GLN A 1 73 ? 55.049 13.007 -83.258 1.00 88.81 73 GLN A O 1
ATOM 597 N N . GLN A 1 74 ? 55.288 11.700 -85.058 1.00 90.00 74 GLN A N 1
ATOM 598 C CA . GLN A 1 74 ? 54.221 10.759 -84.677 1.00 90.00 74 GLN A CA 1
ATOM 599 C C . GLN A 1 74 ? 54.549 9.985 -83.390 1.00 90.00 74 GLN A C 1
ATOM 601 O O . GLN A 1 74 ? 53.657 9.709 -82.588 1.00 90.00 74 GLN A O 1
ATOM 606 N N . SER A 1 75 ? 55.822 9.640 -83.179 1.00 89.50 75 SER A N 1
ATOM 607 C CA . SER A 1 75 ? 56.276 8.968 -81.957 1.00 89.50 75 SER A CA 1
ATOM 608 C C . SER A 1 75 ? 56.265 9.921 -80.762 1.00 89.50 75 SER A C 1
ATOM 610 O O . SER A 1 75 ? 55.788 9.536 -79.699 1.00 89.50 75 SER A O 1
ATOM 612 N N . GLN A 1 76 ? 56.692 11.174 -80.950 1.00 92.31 76 GLN A N 1
ATOM 613 C CA . GLN A 1 76 ? 56.643 12.222 -79.933 1.00 92.31 76 GLN A CA 1
ATOM 614 C C . GLN A 1 76 ? 55.197 12.537 -79.537 1.00 92.31 76 GLN A C 1
ATOM 616 O O . GLN A 1 76 ? 54.862 12.408 -78.370 1.00 92.31 76 GLN A O 1
ATOM 621 N N . GLN A 1 77 ? 54.302 12.784 -80.500 1.00 94.31 77 GLN A N 1
ATOM 622 C CA . GLN A 1 77 ? 52.866 12.977 -80.240 1.00 94.31 77 GLN A CA 1
ATOM 623 C C . GLN A 1 77 ? 52.245 11.806 -79.464 1.00 94.31 77 GLN A C 1
ATOM 625 O O . GLN A 1 77 ? 51.363 12.010 -78.631 1.00 94.31 77 GLN A O 1
ATOM 630 N N . ARG A 1 78 ? 52.704 10.570 -79.710 1.00 96.12 78 ARG A N 1
ATOM 631 C CA . ARG A 1 78 ? 52.270 9.389 -78.955 1.00 96.12 78 ARG A CA 1
ATOM 632 C C . ARG A 1 78 ? 52.849 9.354 -77.537 1.00 96.12 78 ARG A C 1
ATOM 634 O O . ARG A 1 78 ? 52.137 8.939 -76.628 1.00 96.12 78 ARG A O 1
ATOM 641 N N . ILE A 1 79 ? 54.095 9.782 -77.337 1.00 95.88 79 ILE A N 1
ATOM 642 C CA . ILE A 1 79 ? 54.707 9.946 -76.010 1.00 95.88 79 ILE A CA 1
ATOM 643 C C . ILE A 1 79 ? 53.965 11.034 -75.224 1.00 95.88 79 ILE A C 1
ATOM 645 O O . ILE A 1 79 ? 53.531 10.765 -74.109 1.00 95.88 79 ILE A O 1
ATOM 649 N N . ASP A 1 80 ? 53.733 12.204 -75.820 1.00 96.69 80 ASP A N 1
ATOM 650 C CA . ASP A 1 80 ? 53.014 13.329 -75.210 1.00 96.69 80 ASP A CA 1
ATOM 651 C C . ASP A 1 80 ? 51.579 12.926 -74.818 1.00 96.69 80 ASP A C 1
ATOM 653 O O . ASP A 1 80 ? 51.114 13.216 -73.714 1.00 96.69 80 ASP A O 1
ATOM 657 N N . ALA A 1 81 ? 50.882 12.193 -75.698 1.00 97.00 81 ALA A N 1
ATOM 658 C CA . ALA A 1 81 ? 49.548 11.666 -75.424 1.00 97.00 81 ALA A CA 1
ATOM 659 C C . ALA A 1 81 ? 49.544 10.649 -74.270 1.00 97.00 81 ALA A C 1
ATOM 661 O O . ALA A 1 81 ? 48.681 10.733 -73.398 1.00 97.00 81 ALA A O 1
ATOM 662 N N . LEU A 1 82 ? 50.518 9.730 -74.228 1.00 97.06 82 LEU A N 1
ATOM 663 C CA . LEU A 1 82 ? 50.663 8.761 -73.137 1.00 97.06 82 LEU A CA 1
ATOM 664 C C . LEU A 1 82 ? 51.048 9.438 -71.813 1.00 97.06 82 LEU A C 1
ATOM 666 O O . LEU A 1 82 ? 50.529 9.052 -70.773 1.00 97.06 82 LEU A O 1
ATOM 670 N N . GLN A 1 83 ? 51.889 10.475 -71.824 1.00 97.81 83 GLN A N 1
ATOM 671 C CA . GLN A 1 83 ? 52.195 11.275 -70.631 1.00 97.81 83 GLN A CA 1
ATOM 672 C C . GLN A 1 83 ? 50.945 12.001 -70.111 1.00 97.81 83 GLN A C 1
ATOM 674 O O . GLN A 1 83 ? 50.664 11.976 -68.912 1.00 97.81 83 GLN A O 1
ATOM 679 N N . ALA A 1 84 ? 50.149 12.591 -71.008 1.00 97.38 84 ALA A N 1
ATOM 680 C CA . ALA A 1 84 ? 48.887 13.238 -70.658 1.00 97.38 84 ALA A CA 1
ATOM 681 C C . ALA A 1 84 ? 47.796 12.247 -70.204 1.00 97.38 84 ALA A C 1
ATOM 683 O O . ALA A 1 84 ? 46.888 12.639 -69.469 1.00 97.38 84 ALA A O 1
ATOM 684 N N . GLU A 1 85 ? 47.851 10.985 -70.635 1.00 97.25 85 GLU A N 1
ATOM 685 C CA . GLU A 1 85 ? 46.993 9.901 -70.145 1.00 97.25 85 GLU A CA 1
ATOM 686 C C . GLU A 1 85 ? 47.444 9.414 -68.762 1.00 97.25 85 GLU A C 1
ATOM 688 O O . GLU A 1 85 ? 46.621 9.371 -67.850 1.00 97.25 85 GLU A O 1
ATOM 693 N N . VAL A 1 86 ? 48.744 9.155 -68.568 1.00 96.94 86 VAL A N 1
ATOM 694 C CA . VAL A 1 86 ? 49.329 8.806 -67.263 1.00 96.94 86 VAL A CA 1
ATOM 695 C C . VAL A 1 86 ? 48.966 9.862 -66.224 1.00 96.94 86 VAL A C 1
ATOM 697 O O . VAL A 1 86 ? 48.343 9.511 -65.229 1.00 96.94 86 VAL A O 1
ATOM 700 N N . PHE A 1 87 ? 49.212 11.150 -66.482 1.00 98.06 87 PHE A N 1
ATOM 701 C CA . PHE A 1 87 ? 48.876 12.220 -65.533 1.00 98.06 87 PHE A CA 1
ATOM 702 C C . PHE A 1 87 ? 47.389 12.221 -65.121 1.00 98.06 87 PHE A C 1
ATOM 704 O O . PHE A 1 87 ? 47.076 12.392 -63.945 1.00 98.06 87 PHE A O 1
ATOM 711 N N . LYS A 1 88 ? 46.461 11.964 -66.057 1.00 98.38 88 LYS A N 1
ATOM 712 C CA . LYS A 1 88 ? 45.018 11.847 -65.758 1.00 98.38 88 LYS A CA 1
ATOM 713 C C . LYS A 1 88 ? 44.677 10.596 -64.949 1.00 98.38 88 LYS A C 1
ATOM 715 O O . LYS A 1 88 ? 43.769 10.637 -64.123 1.00 98.38 88 LYS A O 1
ATOM 720 N N . LEU A 1 89 ? 45.366 9.483 -65.196 1.00 97.25 89 LEU A N 1
ATOM 721 C CA . LEU A 1 89 ? 45.204 8.253 -64.420 1.00 97.25 89 LEU A CA 1
ATOM 722 C C . LEU A 1 89 ? 45.773 8.413 -63.005 1.00 97.25 89 LEU A C 1
ATOM 724 O O . LEU A 1 89 ? 45.195 7.882 -62.062 1.00 97.25 89 LEU A O 1
ATOM 728 N N . GLU A 1 90 ? 46.848 9.182 -62.835 1.00 97.69 90 GLU A N 1
ATOM 729 C CA . GLU A 1 90 ? 47.422 9.502 -61.528 1.00 97.69 90 GLU A CA 1
ATOM 730 C C . GLU A 1 90 ? 46.519 10.426 -60.704 1.00 97.69 90 GLU A C 1
ATOM 732 O O . GLU A 1 90 ? 46.234 10.111 -59.549 1.00 97.69 90 GLU A O 1
ATOM 737 N N . THR A 1 91 ? 45.976 11.502 -61.287 1.00 98.06 91 THR A N 1
ATOM 738 C CA . THR A 1 91 ? 45.010 12.349 -60.567 1.00 98.06 91 THR A CA 1
ATOM 739 C C . THR A 1 91 ? 43.723 11.591 -60.232 1.00 98.06 91 THR A C 1
ATOM 741 O O . THR A 1 91 ? 43.228 11.702 -59.112 1.00 98.06 91 THR A O 1
ATOM 744 N N . ALA A 1 92 ? 43.209 10.757 -61.145 1.00 97.75 92 ALA A N 1
ATOM 745 C CA . ALA A 1 92 ? 42.037 9.920 -60.884 1.00 97.75 92 ALA A CA 1
ATOM 746 C C . ALA A 1 92 ? 42.297 8.850 -59.803 1.00 97.75 92 ALA A C 1
ATOM 748 O O . ALA A 1 92 ? 41.429 8.609 -58.961 1.00 97.75 92 ALA A O 1
ATOM 749 N N . ARG A 1 93 ? 43.490 8.237 -59.784 1.00 98.12 93 ARG A N 1
ATOM 750 C CA . ARG A 1 93 ? 43.953 7.324 -58.722 1.00 98.12 93 ARG A CA 1
ATOM 751 C C . ARG A 1 93 ? 43.950 8.026 -57.368 1.00 98.12 93 ARG A C 1
ATOM 753 O O . ARG A 1 93 ? 43.418 7.474 -56.407 1.00 98.12 93 ARG A O 1
ATOM 760 N N . ASP A 1 94 ? 44.511 9.228 -57.291 1.00 98.38 94 ASP A N 1
ATOM 761 C CA . ASP A 1 94 ? 44.667 9.941 -56.021 1.00 98.38 94 ASP A CA 1
ATOM 762 C C . ASP A 1 94 ? 43.327 10.510 -55.518 1.00 98.38 94 ASP A C 1
ATOM 764 O O . ASP A 1 94 ? 43.033 10.437 -54.325 1.00 98.38 94 ASP A O 1
ATOM 768 N N . GLU A 1 95 ? 42.438 10.937 -56.420 1.00 98.31 95 GLU A N 1
ATOM 769 C CA . GLU A 1 95 ? 41.033 11.213 -56.097 1.00 98.31 95 GLU A CA 1
ATOM 770 C C . GLU A 1 95 ? 40.297 9.989 -55.528 1.00 98.31 95 GLU A C 1
ATOM 772 O O . GLU A 1 95 ? 39.546 10.112 -54.558 1.00 98.31 95 GLU A O 1
ATOM 777 N N . LEU A 1 96 ? 40.455 8.814 -56.149 1.00 97.38 96 LEU A N 1
ATOM 778 C CA . LEU A 1 96 ? 39.825 7.573 -55.686 1.00 97.38 96 LEU A CA 1
ATOM 779 C C . LEU A 1 96 ? 40.392 7.135 -54.336 1.00 97.38 96 LEU A C 1
ATOM 781 O O . LEU A 1 96 ? 39.627 6.741 -53.459 1.00 97.38 96 LEU A O 1
ATOM 785 N N . ARG A 1 97 ? 41.702 7.285 -54.132 1.00 98.56 97 ARG A N 1
ATOM 786 C CA . ARG A 1 97 ? 42.361 7.045 -52.848 1.00 98.56 97 ARG A CA 1
ATOM 787 C C . ARG A 1 97 ? 41.776 7.924 -51.739 1.00 98.56 97 ARG A C 1
ATOM 789 O O . ARG A 1 97 ? 41.409 7.396 -50.698 1.00 98.56 97 ARG A O 1
ATOM 796 N N . ILE A 1 98 ? 41.621 9.231 -51.967 1.00 98.31 98 ILE A N 1
ATOM 797 C CA . ILE A 1 98 ? 41.019 10.149 -50.979 1.00 98.31 98 ILE A CA 1
ATOM 798 C C . ILE A 1 98 ? 39.562 9.761 -50.671 1.00 98.31 98 ILE A C 1
ATOM 800 O O . ILE A 1 98 ? 39.132 9.847 -49.521 1.00 98.31 98 ILE A O 1
ATOM 804 N N . LYS A 1 99 ? 38.801 9.291 -51.671 1.00 98.12 99 LYS A N 1
ATOM 805 C CA . LYS A 1 99 ? 37.425 8.794 -51.479 1.00 98.12 99 LYS A CA 1
ATOM 806 C C . LYS A 1 99 ? 37.395 7.519 -50.622 1.00 98.12 99 LYS A C 1
ATOM 808 O O . LYS A 1 99 ? 36.554 7.431 -49.732 1.00 98.12 99 LYS A O 1
ATOM 813 N N . VAL A 1 100 ? 38.336 6.590 -50.817 1.00 97.81 100 VAL A N 1
ATOM 814 C CA . VAL A 1 100 ? 38.501 5.397 -49.960 1.00 97.81 100 VAL A CA 1
ATOM 815 C C . VAL A 1 100 ? 38.900 5.794 -48.534 1.00 97.81 100 VAL A C 1
ATOM 817 O O . VAL A 1 100 ? 38.200 5.427 -47.597 1.00 97.81 100 VAL A O 1
ATOM 820 N N . GLU A 1 101 ? 39.920 6.641 -48.357 1.00 98.25 101 GLU A N 1
ATOM 821 C CA . GLU A 1 101 ? 40.367 7.127 -47.037 1.00 98.25 101 GLU A CA 1
ATOM 822 C C . GLU A 1 101 ? 39.296 7.952 -46.282 1.00 98.25 101 GLU A C 1
ATOM 824 O O . GLU A 1 101 ? 39.440 8.206 -45.081 1.00 98.25 101 GLU A O 1
ATOM 829 N N . PHE A 1 102 ? 38.244 8.421 -46.966 1.00 98.25 102 PHE A N 1
ATOM 830 C CA . PHE A 1 102 ? 37.049 9.007 -46.350 1.00 98.25 102 PHE A CA 1
ATOM 831 C C . PHE A 1 102 ? 36.022 7.929 -45.972 1.00 98.25 102 PHE A C 1
ATOM 833 O O . PHE A 1 102 ? 35.543 7.918 -44.840 1.00 98.25 102 PHE A O 1
ATOM 840 N N . GLN A 1 103 ? 35.721 6.999 -46.884 1.00 97.94 103 GLN A N 1
ATOM 841 C CA . GLN A 1 103 ? 34.775 5.902 -46.646 1.00 97.94 103 GLN A CA 1
ATOM 842 C C . GLN A 1 103 ? 35.230 4.968 -45.516 1.00 97.94 103 GLN A C 1
ATOM 844 O O . GLN A 1 103 ? 34.408 4.546 -44.712 1.00 97.94 103 GLN A O 1
ATOM 849 N N . GLU A 1 104 ? 36.531 4.702 -45.389 1.00 98.12 104 GLU A N 1
ATOM 850 C CA . GLU A 1 104 ? 37.103 3.944 -44.267 1.00 98.12 104 GLU A CA 1
ATOM 851 C C . GLU A 1 104 ? 36.839 4.633 -42.918 1.00 98.12 104 GLU A C 1
ATOM 853 O O . GLU A 1 104 ? 36.452 3.976 -41.953 1.00 98.12 104 GLU A O 1
ATOM 858 N N . LYS A 1 105 ? 36.961 5.967 -42.853 1.00 98.44 105 LYS A N 1
ATOM 859 C CA . LYS A 1 105 ? 36.652 6.752 -41.643 1.00 98.44 105 LYS A CA 1
ATOM 860 C C . LYS A 1 105 ? 35.155 6.782 -41.350 1.00 98.44 105 LYS A C 1
ATOM 862 O O . LYS A 1 105 ? 34.765 6.696 -40.193 1.00 98.44 105 LYS A O 1
ATOM 867 N N . GLU A 1 106 ? 34.310 6.871 -42.376 1.00 98.31 106 GLU A N 1
ATOM 868 C CA . GLU A 1 106 ? 32.856 6.782 -42.210 1.00 98.31 106 GLU A CA 1
ATOM 869 C C . GLU A 1 106 ? 32.435 5.398 -41.683 1.00 98.31 106 GLU A C 1
ATOM 871 O O . GLU A 1 106 ? 31.629 5.321 -40.758 1.00 98.31 106 GLU A O 1
ATOM 876 N N . ILE A 1 107 ? 33.043 4.316 -42.184 1.00 97.94 107 ILE A N 1
ATOM 877 C CA . ILE A 1 107 ? 32.834 2.949 -41.685 1.00 97.94 107 ILE A CA 1
ATOM 878 C C . ILE A 1 107 ? 33.267 2.821 -40.217 1.00 97.94 107 ILE A C 1
ATOM 880 O O . ILE A 1 107 ? 32.495 2.290 -39.422 1.00 97.94 107 ILE A O 1
ATOM 884 N N . LEU A 1 108 ? 34.443 3.336 -39.839 1.00 98.44 108 LEU A N 1
ATOM 885 C CA . LEU A 1 108 ? 34.919 3.317 -38.447 1.00 98.44 108 LEU A CA 1
ATOM 886 C C . LEU A 1 108 ? 33.979 4.095 -37.511 1.00 98.44 108 LEU A C 1
ATOM 888 O O . LEU A 1 108 ? 33.518 3.544 -36.516 1.00 98.44 108 LEU A O 1
ATOM 892 N N . ASN A 1 109 ? 33.590 5.322 -37.876 1.00 98.25 109 ASN A N 1
ATOM 893 C CA . ASN A 1 109 ? 32.640 6.129 -37.098 1.00 98.25 109 ASN A CA 1
ATOM 894 C C . ASN A 1 109 ? 31.274 5.426 -36.929 1.00 98.25 109 ASN A C 1
ATOM 896 O O . ASN A 1 109 ? 30.617 5.550 -35.894 1.00 98.25 109 ASN A O 1
ATOM 900 N N . LEU A 1 110 ? 30.818 4.692 -37.953 1.00 98.00 110 LEU A N 1
ATOM 901 C CA . LEU A 1 110 ? 29.583 3.904 -37.895 1.00 98.00 110 LEU A CA 1
ATOM 902 C C . LEU A 1 110 ? 29.734 2.635 -37.042 1.00 98.00 110 LEU A C 1
ATOM 904 O O . LEU A 1 110 ? 28.758 2.231 -36.410 1.00 98.00 110 LEU A O 1
ATOM 908 N N . GLN A 1 111 ? 30.925 2.031 -36.989 1.00 98.38 111 GLN A N 1
ATOM 909 C CA . GLN A 1 111 ? 31.240 0.903 -36.106 1.00 98.38 111 GLN A CA 1
ATOM 910 C C . GLN A 1 111 ? 31.284 1.342 -34.637 1.00 98.38 111 GLN A C 1
ATOM 912 O O . GLN A 1 111 ? 30.571 0.758 -33.825 1.00 98.38 111 GLN A O 1
ATOM 917 N N . GLU A 1 112 ? 32.008 2.414 -34.304 1.00 98.44 112 GLU A N 1
ATOM 918 C CA . GLU A 1 112 ? 32.054 2.979 -32.944 1.00 98.44 112 GLU A CA 1
ATOM 919 C C . GLU A 1 112 ? 30.643 3.303 -32.426 1.00 98.44 112 GLU A C 1
ATOM 921 O O . GLU A 1 112 ? 30.243 2.861 -31.347 1.00 98.44 112 GLU A O 1
ATOM 926 N N . LYS A 1 113 ? 29.829 3.974 -33.251 1.00 98.38 113 LYS A N 1
ATOM 927 C CA . LYS A 1 113 ? 28.428 4.279 -32.932 1.00 98.38 113 LYS A CA 1
ATOM 928 C C . LYS A 1 113 ? 27.545 3.031 -32.803 1.00 98.38 113 LYS A C 1
ATOM 930 O O . LYS A 1 113 ? 26.568 3.039 -32.053 1.00 98.38 113 LYS A O 1
ATOM 935 N N . ASN A 1 114 ? 27.849 1.955 -33.528 1.00 97.50 114 ASN A N 1
ATOM 936 C CA . ASN A 1 114 ? 27.145 0.682 -33.384 1.00 97.50 114 ASN A CA 1
ATOM 937 C C . ASN A 1 114 ? 27.493 0.005 -32.046 1.00 97.50 114 ASN A C 1
ATOM 939 O O . ASN A 1 114 ? 26.592 -0.486 -31.367 1.00 97.50 114 ASN A O 1
ATOM 943 N N . GLU A 1 115 ? 28.755 0.065 -31.610 1.00 98.44 115 GLU A N 1
ATOM 944 C CA . GLU A 1 115 ? 29.160 -0.395 -30.277 1.00 98.44 115 GLU A CA 1
ATOM 945 C C . GLU A 1 115 ? 28.498 0.413 -29.150 1.00 98.44 115 GLU A C 1
ATOM 947 O O . GLU A 1 115 ? 28.046 -0.174 -28.170 1.00 98.44 115 GLU A O 1
ATOM 952 N N . GLU A 1 116 ? 28.383 1.739 -29.274 1.00 98.31 116 GLU A N 1
ATOM 953 C CA . GLU A 1 116 ? 27.660 2.589 -28.308 1.00 98.31 116 GLU A CA 1
ATOM 954 C C . GLU A 1 116 ? 26.171 2.221 -28.193 1.00 98.31 116 GLU A C 1
ATOM 956 O O . GLU A 1 116 ? 25.625 2.132 -27.088 1.00 98.31 116 GLU A O 1
ATOM 961 N N . LEU A 1 117 ? 25.518 1.936 -29.323 1.00 97.94 117 LEU A N 1
ATOM 962 C CA . LEU A 1 117 ? 24.137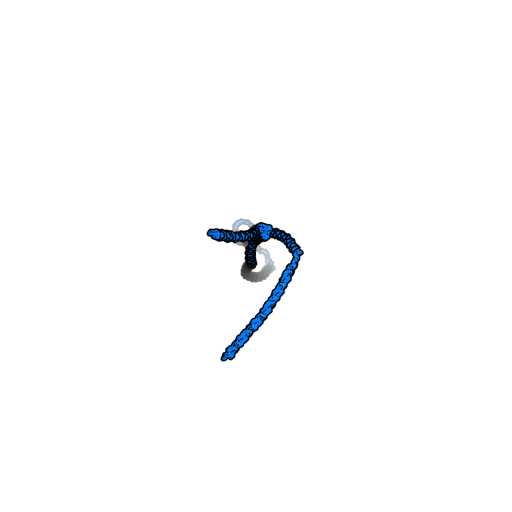 1.446 -29.343 1.00 97.94 117 LEU A CA 1
ATOM 963 C C . LEU A 1 117 ? 24.016 0.045 -28.721 1.00 97.94 117 LEU A C 1
ATOM 965 O O . LEU A 1 117 ? 23.023 -0.241 -28.056 1.00 97.94 117 LEU A O 1
ATOM 969 N N . HIS A 1 118 ? 25.028 -0.814 -28.863 1.00 97.94 118 HIS A N 1
ATOM 970 C CA . HIS A 1 118 ? 25.065 -2.107 -28.176 1.00 97.94 118 HIS A CA 1
ATOM 971 C C . HIS A 1 118 ? 25.331 -1.983 -26.665 1.00 97.94 118 HIS A C 1
ATOM 973 O O . HIS A 1 118 ? 24.712 -2.712 -25.892 1.00 97.94 118 HIS A O 1
ATOM 979 N N . ARG A 1 119 ? 26.182 -1.047 -26.219 1.00 98.44 119 ARG A N 1
ATOM 980 C CA . ARG A 1 119 ? 26.404 -0.754 -24.787 1.00 98.44 119 ARG A CA 1
ATOM 981 C C . ARG A 1 119 ? 25.110 -0.286 -24.119 1.00 98.44 119 ARG A C 1
ATOM 983 O O . ARG A 1 119 ? 24.654 -0.915 -23.169 1.00 98.44 119 ARG A O 1
ATOM 990 N N . THR A 1 120 ? 24.464 0.729 -24.690 1.00 98.19 120 THR A N 1
ATOM 991 C CA . THR A 1 120 ? 23.206 1.284 -24.158 1.00 98.19 120 THR A CA 1
ATOM 992 C C . THR A 1 120 ? 22.028 0.303 -24.246 1.00 98.19 120 THR A C 1
ATOM 994 O O . THR A 1 120 ? 21.175 0.293 -23.359 1.00 98.19 120 THR A O 1
ATOM 997 N N . LEU A 1 121 ? 21.992 -0.592 -25.244 1.00 98.00 121 LEU A N 1
ATOM 998 C CA . LEU A 1 121 ? 21.033 -1.705 -25.285 1.00 98.00 121 LEU A CA 1
ATOM 999 C C . LEU A 1 121 ? 21.240 -2.698 -24.129 1.00 98.00 121 LEU A C 1
ATOM 1001 O O . LEU A 1 121 ? 20.259 -3.152 -23.542 1.00 98.00 121 LEU A O 1
ATOM 1005 N N . ASN A 1 122 ? 22.488 -3.033 -23.795 1.00 98.00 122 ASN A N 1
ATOM 1006 C CA . ASN A 1 122 ? 22.794 -3.935 -22.682 1.00 98.00 122 ASN A CA 1
ATOM 1007 C C . ASN A 1 122 ? 22.449 -3.288 -21.329 1.00 98.00 122 ASN A C 1
ATOM 1009 O O . ASN A 1 122 ? 21.843 -3.939 -20.483 1.00 98.00 122 ASN A O 1
ATOM 1013 N N . GLU A 1 123 ? 22.751 -1.999 -21.152 1.00 98.25 123 GLU A N 1
ATOM 1014 C CA . GLU A 1 123 ? 22.363 -1.214 -19.968 1.00 98.25 123 GLU A CA 1
ATOM 1015 C C . GLU A 1 123 ? 20.833 -1.152 -19.801 1.00 98.25 123 GLU A C 1
ATOM 1017 O O . GLU A 1 123 ? 20.309 -1.335 -18.701 1.00 98.25 123 GLU A O 1
ATOM 1022 N N . ALA A 1 124 ? 20.090 -0.973 -20.899 1.00 97.62 124 ALA A N 1
ATOM 1023 C CA . ALA A 1 124 ? 18.628 -1.014 -20.889 1.00 97.62 124 ALA A CA 1
ATOM 1024 C C . ALA A 1 124 ? 18.063 -2.410 -20.554 1.00 97.62 124 ALA A C 1
ATOM 1026 O O . ALA A 1 124 ? 16.974 -2.505 -19.987 1.00 97.62 124 ALA A O 1
ATOM 1027 N N . GLN A 1 125 ? 18.788 -3.490 -20.870 1.00 98.38 125 GLN A N 1
ATOM 1028 C CA . GLN A 1 125 ? 18.424 -4.850 -20.455 1.00 98.38 125 GLN A CA 1
ATOM 1029 C C . GLN A 1 125 ? 18.680 -5.064 -18.958 1.00 98.38 125 GLN A C 1
ATOM 1031 O O . GLN A 1 125 ? 17.767 -5.497 -18.260 1.00 98.38 125 GLN A O 1
ATOM 1036 N N . THR A 1 126 ? 19.848 -4.677 -18.430 1.00 98.12 126 THR A N 1
ATOM 1037 C CA . THR A 1 126 ? 20.137 -4.817 -16.990 1.00 98.12 126 THR A CA 1
ATOM 1038 C C . THR A 1 126 ? 19.191 -3.982 -16.127 1.00 98.12 126 THR A C 1
ATOM 1040 O O . THR A 1 126 ? 18.666 -4.488 -15.140 1.00 98.12 126 THR A O 1
ATOM 1043 N N . LEU A 1 127 ? 18.878 -2.745 -16.537 1.00 97.94 127 LEU A N 1
ATOM 1044 C CA . LEU A 1 127 ? 17.897 -1.899 -15.843 1.00 97.94 127 LEU A CA 1
ATOM 1045 C C . LEU A 1 127 ? 16.478 -2.487 -15.880 1.00 97.94 127 LEU A C 1
ATOM 1047 O O . LEU A 1 127 ? 15.703 -2.286 -14.946 1.00 97.94 127 LEU A O 1
ATOM 1051 N N . LYS A 1 128 ? 16.120 -3.224 -16.938 1.00 98.44 128 LYS A N 1
ATOM 1052 C CA . LYS A 1 128 ? 14.839 -3.934 -17.006 1.00 98.44 128 LYS A CA 1
ATOM 1053 C C . LYS A 1 128 ? 14.815 -5.125 -16.043 1.00 98.44 128 LYS A C 1
ATOM 1055 O O . LYS A 1 128 ? 13.830 -5.286 -15.327 1.00 98.44 128 LYS A O 1
ATOM 1060 N N . ASP A 1 129 ? 15.879 -5.924 -16.000 1.00 98.31 129 ASP A N 1
ATOM 1061 C CA . ASP A 1 129 ? 15.972 -7.073 -15.094 1.00 98.31 129 ASP A CA 1
ATOM 1062 C C . ASP A 1 129 ? 15.957 -6.622 -13.618 1.00 98.31 129 ASP A C 1
ATOM 1064 O O . ASP A 1 129 ? 15.258 -7.215 -12.795 1.00 98.31 129 ASP A O 1
ATOM 1068 N N . GLU A 1 130 ? 16.632 -5.514 -13.287 1.00 98.31 130 GLU A N 1
ATOM 1069 C CA . GLU A 1 130 ? 16.533 -4.853 -11.976 1.00 98.31 130 GLU A CA 1
ATOM 1070 C C . GLU A 1 130 ? 15.100 -4.391 -11.662 1.00 98.31 130 GLU A C 1
ATOM 1072 O O . GLU A 1 130 ? 14.603 -4.614 -10.556 1.00 98.31 130 GLU A O 1
ATOM 1077 N N . LEU A 1 131 ? 14.400 -3.794 -12.631 1.00 98.12 131 LEU A N 1
ATOM 1078 C CA . LEU A 1 131 ? 13.017 -3.336 -12.473 1.00 98.12 131 LEU A CA 1
ATOM 1079 C C . LEU A 1 131 ? 12.039 -4.508 -12.266 1.00 98.12 131 LEU A C 1
ATOM 1081 O O . LEU A 1 131 ? 11.146 -4.416 -11.421 1.00 98.12 131 LEU A O 1
ATOM 1085 N N . ASP A 1 132 ? 12.221 -5.627 -12.970 1.00 98.44 132 ASP A N 1
ATOM 1086 C CA . ASP A 1 132 ? 11.414 -6.840 -12.789 1.00 98.44 132 ASP A CA 1
ATOM 1087 C C . ASP A 1 132 ? 11.721 -7.548 -11.446 1.00 98.44 132 ASP A C 1
ATOM 1089 O O . ASP A 1 132 ? 10.808 -8.081 -10.807 1.00 98.44 132 ASP A O 1
ATOM 1093 N N . VAL A 1 133 ? 12.957 -7.461 -10.930 1.00 98.25 133 VAL A N 1
ATOM 1094 C CA . VAL A 1 133 ? 13.280 -7.842 -9.539 1.00 98.25 133 VAL A CA 1
ATOM 1095 C C . VAL A 1 133 ? 12.576 -6.924 -8.533 1.00 98.25 133 VAL A C 1
ATOM 1097 O O . VAL A 1 133 ? 11.974 -7.425 -7.579 1.00 98.25 133 VAL A O 1
ATOM 1100 N N . LEU A 1 134 ? 12.599 -5.603 -8.744 1.00 97.44 134 LEU A N 1
ATOM 1101 C CA . LEU A 1 134 ? 11.940 -4.633 -7.862 1.00 97.44 134 LEU A CA 1
ATOM 1102 C C . LEU A 1 134 ? 10.419 -4.845 -7.811 1.00 97.44 134 LEU A C 1
ATOM 1104 O O . LEU A 1 134 ? 9.857 -4.871 -6.714 1.00 97.44 134 LEU A O 1
ATOM 1108 N N . ARG A 1 135 ? 9.765 -5.102 -8.954 1.00 98.06 135 ARG A N 1
ATOM 1109 C CA . ARG A 1 135 ? 8.344 -5.509 -9.027 1.00 98.06 135 ARG A CA 1
ATOM 1110 C C . ARG A 1 135 ? 8.054 -6.707 -8.126 1.00 98.06 135 ARG A C 1
ATOM 1112 O O . ARG A 1 135 ? 7.263 -6.595 -7.199 1.00 98.06 135 ARG A O 1
ATOM 1119 N N . HIS A 1 136 ? 8.795 -7.800 -8.295 1.00 97.75 136 HIS A N 1
ATOM 1120 C CA . HIS A 1 136 ? 8.642 -9.009 -7.479 1.00 97.75 136 HIS A CA 1
ATOM 1121 C C . HIS A 1 136 ? 8.958 -8.794 -5.980 1.00 97.75 136 HIS A C 1
ATOM 1123 O O . HIS A 1 136 ? 8.502 -9.570 -5.135 1.00 97.75 136 HIS A O 1
ATOM 1129 N N . THR A 1 137 ? 9.717 -7.754 -5.606 1.00 97.12 137 THR A N 1
ATOM 1130 C CA . THR A 1 137 ? 9.816 -7.331 -4.195 1.00 97.12 137 THR A CA 1
ATOM 1131 C C . THR A 1 137 ? 8.623 -6.494 -3.728 1.00 97.12 137 THR A C 1
ATOM 1133 O O . THR A 1 137 ? 8.216 -6.661 -2.581 1.00 97.12 137 THR A O 1
ATOM 1136 N N . SER A 1 138 ? 8.012 -5.684 -4.597 1.00 97.56 138 SER A N 1
ATOM 1137 C CA . SER A 1 138 ? 6.769 -4.948 -4.315 1.00 97.56 138 SER A CA 1
ATOM 1138 C C . SER A 1 138 ? 5.597 -5.901 -4.067 1.00 97.56 138 SER A C 1
ATOM 1140 O O . SER A 1 138 ? 4.957 -5.814 -3.022 1.00 97.56 138 SER A O 1
ATOM 1142 N N . ASP A 1 139 ? 5.400 -6.899 -4.937 1.00 96.62 139 ASP A N 1
ATOM 1143 C CA . ASP A 1 139 ? 4.349 -7.924 -4.797 1.00 96.62 139 ASP A CA 1
ATOM 1144 C C . ASP A 1 139 ? 4.436 -8.660 -3.440 1.00 96.62 139 ASP A C 1
ATOM 1146 O O . ASP A 1 139 ? 3.435 -9.046 -2.830 1.00 96.62 139 ASP A O 1
ATOM 1150 N N . LYS A 1 140 ? 5.663 -8.849 -2.931 1.00 98.19 140 LYS A N 1
ATOM 1151 C CA . LYS A 1 140 ? 5.917 -9.439 -1.608 1.00 98.19 140 LYS A CA 1
ATOM 1152 C C . LYS A 1 140 ? 5.588 -8.489 -0.465 1.00 98.19 140 LYS A C 1
ATOM 1154 O O . LYS A 1 140 ? 5.111 -8.963 0.563 1.00 98.19 140 LYS A O 1
ATOM 1159 N N . VAL A 1 141 ? 5.838 -7.187 -0.620 1.00 97.56 141 VAL A N 1
ATOM 1160 C CA . VAL A 1 141 ? 5.421 -6.180 0.366 1.00 97.56 141 VAL A CA 1
ATOM 1161 C C . VAL A 1 141 ? 3.899 -6.170 0.471 1.00 97.56 141 VAL A C 1
ATOM 1163 O O . VAL A 1 141 ? 3.402 -6.348 1.577 1.00 97.56 141 VAL A O 1
ATOM 1166 N N . GLU A 1 142 ? 3.165 -6.124 -0.645 1.00 97.12 142 GLU A N 1
ATOM 1167 C CA . GLU A 1 142 ? 1.693 -6.204 -0.639 1.00 97.12 142 GLU A CA 1
ATOM 1168 C C . GLU A 1 142 ? 1.182 -7.478 0.061 1.00 97.12 142 GLU A C 1
ATOM 1170 O O . GLU A 1 142 ? 0.270 -7.430 0.893 1.00 97.12 142 GLU A O 1
ATOM 1175 N N . HIS A 1 143 ? 1.809 -8.633 -0.200 1.00 97.44 143 HIS A N 1
ATOM 1176 C CA . HIS A 1 143 ? 1.460 -9.885 0.474 1.00 97.44 143 HIS A CA 1
ATOM 1177 C C . HIS A 1 143 ? 1.737 -9.854 1.991 1.00 97.44 143 HIS A C 1
ATOM 1179 O O . HIS A 1 143 ? 0.938 -10.373 2.783 1.00 97.44 143 HIS A O 1
ATOM 1185 N N . TYR A 1 144 ? 2.843 -9.239 2.421 1.00 97.81 144 TYR A N 1
ATOM 1186 C CA . TYR A 1 144 ? 3.148 -9.060 3.841 1.00 97.81 144 TYR A CA 1
ATOM 1187 C C . TYR A 1 144 ? 2.223 -8.036 4.510 1.00 97.81 144 TYR A C 1
ATOM 1189 O O . TYR A 1 144 ? 1.786 -8.288 5.630 1.00 97.81 144 TYR A O 1
ATOM 1197 N N . GLU A 1 145 ? 1.862 -6.941 3.842 1.00 97.56 145 GLU A N 1
ATOM 1198 C CA . GLU A 1 145 ? 0.908 -5.945 4.344 1.00 97.56 145 GLU A CA 1
ATOM 1199 C C . GLU A 1 145 ? -0.484 -6.552 4.535 1.00 97.56 145 GLU A C 1
ATOM 1201 O O . GLU A 1 145 ? -1.046 -6.462 5.628 1.00 97.56 145 GLU A O 1
ATOM 1206 N N . ALA A 1 146 ? -0.996 -7.282 3.538 1.00 97.62 146 ALA A N 1
ATOM 1207 C CA . ALA A 1 146 ? -2.245 -8.031 3.663 1.00 97.62 146 ALA A CA 1
ATOM 1208 C C . ALA A 1 146 ? -2.188 -9.038 4.828 1.00 97.62 146 ALA A C 1
ATOM 1210 O O . ALA A 1 146 ? -3.121 -9.135 5.627 1.00 97.62 146 ALA A O 1
ATOM 1211 N N . THR A 1 147 ? -1.067 -9.752 4.977 1.00 97.94 147 THR A N 1
ATOM 1212 C CA . THR A 1 147 ? -0.848 -10.695 6.084 1.00 97.94 147 THR A CA 1
ATOM 1213 C C . THR A 1 147 ? -0.867 -9.989 7.446 1.00 97.94 147 THR A C 1
ATOM 1215 O O . THR A 1 147 ? -1.565 -10.446 8.358 1.00 97.94 147 THR A O 1
ATOM 1218 N N . ILE A 1 148 ? -0.161 -8.861 7.576 1.00 98.06 148 ILE A N 1
ATOM 1219 C CA . ILE A 1 148 ? -0.136 -8.001 8.768 1.00 98.06 148 ILE A CA 1
ATOM 1220 C C . ILE A 1 148 ? -1.546 -7.515 9.112 1.00 98.06 148 ILE A C 1
ATOM 1222 O O . ILE A 1 148 ? -1.933 -7.582 10.278 1.00 98.06 148 ILE A O 1
ATOM 1226 N N . GLU A 1 149 ? -2.346 -7.109 8.126 1.00 98.12 149 GLU A N 1
ATOM 1227 C CA . GLU A 1 149 ? -3.723 -6.659 8.348 1.00 98.12 149 GLU A CA 1
ATOM 1228 C C . GLU A 1 149 ? -4.612 -7.783 8.907 1.00 98.12 149 GLU A C 1
ATOM 1230 O O . GLU A 1 149 ? -5.359 -7.569 9.866 1.00 98.12 149 GLU A O 1
ATOM 1235 N N . THR A 1 150 ? -4.459 -9.028 8.423 1.00 98.00 150 THR A N 1
ATOM 1236 C CA . THR A 1 150 ? -5.165 -10.169 9.043 1.00 98.00 150 THR A CA 1
ATOM 1237 C C . THR A 1 150 ? -4.724 -10.436 10.484 1.00 98.00 150 THR A C 1
ATOM 1239 O O . THR A 1 150 ? -5.520 -10.953 11.269 1.00 98.00 150 THR A O 1
ATOM 1242 N N . TYR A 1 151 ? -3.480 -10.109 10.854 1.00 97.81 151 TYR A N 1
ATOM 1243 C CA . TYR A 1 151 ? -3.000 -10.241 12.231 1.00 97.81 151 TYR A CA 1
ATOM 1244 C C . TYR A 1 151 ? -3.470 -9.092 13.129 1.00 97.81 151 TYR A C 1
ATOM 1246 O O . TYR A 1 151 ? -3.859 -9.372 14.262 1.00 97.81 151 TYR A O 1
ATOM 1254 N N . LYS A 1 152 ? -3.527 -7.843 12.638 1.00 98.06 152 LYS A N 1
ATOM 1255 C CA . LYS A 1 152 ? -4.152 -6.720 13.364 1.00 98.06 152 LYS A CA 1
ATOM 1256 C C . LYS A 1 152 ? -5.594 -7.056 13.731 1.00 98.06 152 LYS A C 1
ATOM 1258 O O . LYS A 1 152 ? -5.930 -7.051 14.911 1.00 98.06 152 LYS A O 1
ATOM 1263 N N . LYS A 1 153 ? -6.400 -7.476 12.750 1.00 97.81 153 LYS A N 1
ATOM 1264 C CA . LYS A 1 153 ? -7.803 -7.840 12.981 1.00 97.81 153 LYS A CA 1
ATOM 1265 C C . LYS A 1 153 ? -7.960 -8.954 14.024 1.00 97.81 153 LYS A C 1
ATOM 1267 O O . LYS A 1 153 ? -8.761 -8.828 14.939 1.00 97.81 153 LYS A O 1
ATOM 1272 N N . LYS A 1 154 ? -7.128 -10.003 13.968 1.00 97.31 154 LYS A N 1
ATOM 1273 C CA . LYS A 1 154 ? -7.115 -11.068 14.994 1.00 97.31 154 LYS A CA 1
ATOM 1274 C C . LYS A 1 154 ? -6.736 -10.553 16.390 1.00 97.31 154 LYS A C 1
ATOM 1276 O O . LYS A 1 154 ? -7.203 -11.106 17.381 1.00 97.31 154 LYS A O 1
ATOM 1281 N N . LEU A 1 155 ? -5.885 -9.529 16.495 1.00 95.88 155 LEU A N 1
ATOM 1282 C CA . LEU A 1 155 ? -5.544 -8.894 17.774 1.00 95.88 155 LEU A CA 1
ATOM 1283 C C . LEU A 1 155 ? -6.688 -8.013 18.300 1.00 95.88 155 LEU A C 1
ATOM 1285 O O . LEU A 1 155 ? -6.932 -8.014 19.506 1.00 95.88 155 LEU A O 1
ATOM 1289 N N . GLU A 1 156 ? -7.413 -7.327 17.415 1.00 96.50 156 GLU A N 1
ATOM 1290 C CA . GLU A 1 156 ? -8.636 -6.582 17.736 1.00 96.50 156 GLU A CA 1
ATOM 1291 C C . GLU A 1 156 ? -9.737 -7.533 18.231 1.00 96.50 156 GLU A C 1
ATOM 1293 O O . GLU A 1 156 ? -10.210 -7.362 19.357 1.00 96.50 156 GLU A O 1
ATOM 1298 N N . ASP A 1 157 ? -10.035 -8.604 17.483 1.00 96.62 157 ASP A N 1
ATOM 1299 C CA . ASP A 1 157 ? -10.974 -9.671 17.869 1.00 96.62 157 ASP A CA 1
ATOM 1300 C C . ASP A 1 157 ? -10.613 -10.260 19.254 1.00 96.62 157 ASP A C 1
ATOM 1302 O O . ASP A 1 157 ? -11.469 -10.425 20.127 1.00 96.62 157 ASP A O 1
ATOM 1306 N N . MET A 1 158 ? -9.322 -10.522 19.505 1.00 96.38 158 MET A N 1
ATOM 1307 C CA . MET A 1 158 ? -8.820 -11.002 20.803 1.00 96.38 158 MET A CA 1
ATOM 1308 C C . ME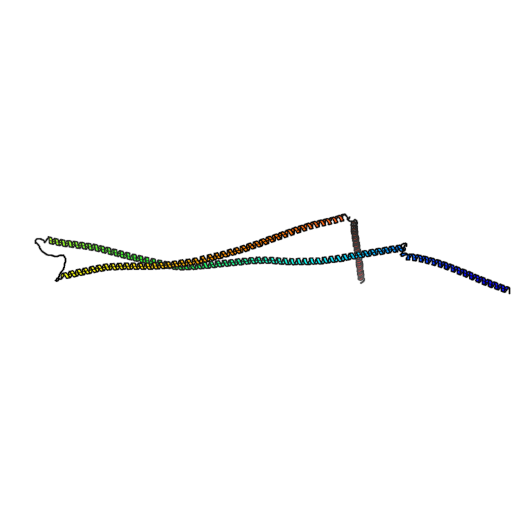T A 1 158 ? -8.889 -9.954 21.925 1.00 96.38 158 MET A C 1
ATOM 1310 O O . MET A 1 158 ? -8.974 -10.327 23.099 1.00 96.38 158 MET A O 1
ATOM 1314 N N . SER A 1 159 ? -8.830 -8.659 21.610 1.00 95.94 159 SER A N 1
ATOM 1315 C CA . SER A 1 159 ? -9.030 -7.586 22.592 1.00 95.94 159 SER A CA 1
ATOM 1316 C C . SER A 1 159 ? -10.503 -7.471 22.990 1.00 95.94 159 SER A C 1
ATOM 1318 O O . SER A 1 159 ? -10.814 -7.338 24.177 1.00 95.94 159 SER A O 1
ATOM 1320 N N . ASP A 1 160 ? -11.412 -7.649 22.029 1.00 96.88 160 ASP A N 1
ATOM 1321 C CA . ASP A 1 160 ? -12.848 -7.632 22.275 1.00 96.88 160 ASP A CA 1
ATOM 1322 C C . ASP A 1 160 ? -13.323 -8.886 23.011 1.00 96.88 160 ASP A C 1
ATOM 1324 O O . ASP A 1 160 ? -14.133 -8.783 23.932 1.00 96.88 160 ASP A O 1
ATOM 1328 N N . LEU A 1 161 ? -12.747 -10.056 22.720 1.00 97.06 161 LEU A N 1
ATOM 1329 C CA . LEU A 1 161 ? -13.008 -11.273 23.491 1.00 97.06 161 LEU A CA 1
ATOM 1330 C C . LEU A 1 161 ? -12.573 -11.125 24.962 1.00 97.06 161 LEU A C 1
ATOM 1332 O O . LEU A 1 161 ? -13.299 -11.546 25.861 1.00 97.06 161 LEU A O 1
ATOM 1336 N N . LYS A 1 162 ? -11.440 -10.459 25.238 1.00 97.50 162 LYS A N 1
ATOM 1337 C CA . LYS A 1 162 ? -11.020 -10.117 26.615 1.00 97.50 162 LYS A CA 1
ATOM 1338 C C . LYS A 1 162 ? -11.989 -9.142 27.292 1.00 97.50 162 LYS A C 1
ATOM 1340 O O . LYS A 1 162 ? -12.290 -9.311 28.472 1.00 97.50 162 LYS A O 1
ATOM 1345 N N . ARG A 1 163 ? -12.508 -8.150 26.558 1.00 97.62 163 ARG A N 1
ATOM 1346 C CA . ARG A 1 163 ? -13.536 -7.217 27.056 1.00 97.62 163 ARG A CA 1
ATOM 1347 C C . ARG A 1 163 ? -14.841 -7.946 27.393 1.00 97.62 163 ARG A C 1
ATOM 1349 O O . ARG A 1 163 ? -15.422 -7.690 28.443 1.00 97.62 163 ARG A O 1
ATOM 1356 N N . GLN A 1 164 ? -15.271 -8.882 26.546 1.00 97.44 164 GLN A N 1
ATOM 1357 C CA . GLN A 1 164 ? -16.446 -9.724 26.788 1.00 97.44 164 GLN A CA 1
ATOM 1358 C C . GLN A 1 164 ? -16.255 -10.657 27.991 1.00 97.44 164 GLN A C 1
ATOM 1360 O O . GLN A 1 164 ? -17.160 -10.754 28.815 1.00 97.44 164 GLN A O 1
ATOM 1365 N N . LEU A 1 165 ? -15.081 -11.284 28.139 1.00 97.62 165 LEU A N 1
ATOM 1366 C CA . LEU A 1 165 ? -14.746 -12.099 29.313 1.00 97.62 165 LEU A CA 1
ATOM 1367 C C . LEU A 1 165 ? -14.843 -11.284 30.608 1.00 97.62 165 LEU A C 1
ATOM 1369 O O . LEU A 1 165 ? -15.571 -11.691 31.507 1.00 97.62 165 LEU A O 1
ATOM 1373 N N . LYS A 1 166 ? -14.230 -10.094 30.671 1.00 97.94 166 LYS A N 1
ATOM 1374 C CA . LYS A 1 166 ? -14.306 -9.229 31.861 1.00 97.94 166 LYS A CA 1
ATOM 1375 C C . LYS A 1 166 ? -15.747 -8.823 32.207 1.00 97.94 166 LYS A C 1
ATOM 1377 O O . LYS A 1 166 ? -16.132 -8.865 33.369 1.00 97.94 166 LYS A O 1
ATOM 1382 N N . LEU A 1 167 ? -16.575 -8.516 31.203 1.00 97.44 167 LEU A N 1
ATOM 1383 C CA . LEU A 1 167 ? -18.005 -8.221 31.398 1.00 97.44 167 LEU A CA 1
ATOM 1384 C C . LEU A 1 167 ? -18.826 -9.440 31.864 1.00 97.44 167 LEU A C 1
ATOM 1386 O O . LEU A 1 167 ? -19.885 -9.268 32.468 1.00 97.44 167 LEU A O 1
ATOM 1390 N N . LEU A 1 168 ? -18.384 -10.666 31.571 1.00 97.19 168 LEU A N 1
ATOM 1391 C CA . LEU A 1 168 ? -18.993 -11.897 32.088 1.00 97.19 168 LEU A CA 1
ATOM 1392 C C . LEU A 1 168 ? -18.504 -12.214 33.508 1.00 97.19 168 LEU A C 1
ATOM 1394 O O . LEU A 1 168 ? -19.307 -12.643 34.332 1.00 97.19 168 LEU A O 1
ATOM 1398 N N . GLU A 1 169 ? -17.235 -11.947 33.818 1.00 96.69 169 GLU A N 1
ATOM 1399 C CA . GLU A 1 169 ? -16.668 -12.037 35.170 1.00 96.69 169 GLU A CA 1
ATOM 1400 C C . GLU A 1 169 ? -17.366 -11.060 36.131 1.00 96.69 169 GLU A C 1
ATOM 1402 O O . GLU A 1 169 ? -17.831 -11.482 37.186 1.00 96.69 169 GLU A O 1
ATOM 1407 N N . GLU A 1 170 ? -17.539 -9.795 35.732 1.00 97.81 170 GLU A N 1
ATOM 1408 C CA . GLU A 1 170 ? -18.252 -8.757 36.499 1.00 97.81 170 GLU A CA 1
ATOM 1409 C C . GLU A 1 170 ? -19.734 -9.096 36.735 1.00 97.81 170 GLU A C 1
ATOM 1411 O O . GLU A 1 170 ? -20.286 -8.828 37.803 1.00 97.81 170 GLU A O 1
ATOM 1416 N N . LYS A 1 171 ? -20.393 -9.742 35.764 1.00 97.94 171 LYS A N 1
ATOM 1417 C CA . LYS A 1 171 ? -21.755 -10.267 35.953 1.00 97.94 171 LYS A CA 1
ATOM 1418 C C . LYS A 1 171 ? -21.780 -11.463 36.898 1.00 97.94 171 LYS A C 1
ATOM 1420 O O . LYS A 1 171 ? -22.692 -11.570 37.708 1.00 97.94 171 LYS A O 1
ATOM 1425 N N . ASN A 1 172 ? -20.791 -12.351 36.821 1.00 96.62 172 ASN A N 1
ATOM 1426 C CA . ASN A 1 172 ? -20.703 -13.525 37.686 1.00 96.62 172 ASN A CA 1
ATOM 1427 C C . ASN A 1 172 ? -20.421 -13.131 39.148 1.00 96.62 172 ASN A C 1
ATOM 1429 O O . ASN A 1 172 ? -21.048 -13.670 40.055 1.00 96.62 172 ASN A O 1
ATOM 1433 N N . THR A 1 173 ? -19.560 -12.136 39.397 1.00 96.94 173 THR A N 1
ATOM 1434 C CA . THR A 1 173 ? -19.354 -11.600 40.753 1.00 96.94 173 THR A CA 1
ATOM 1435 C C . THR A 1 173 ? -20.602 -10.899 41.290 1.00 96.94 173 THR A C 1
ATOM 1437 O O . THR A 1 173 ? -20.944 -11.116 42.450 1.00 96.94 173 THR A O 1
ATOM 1440 N N . SER A 1 174 ? -21.335 -10.153 40.455 1.00 97.38 174 SER A N 1
ATOM 1441 C CA . SER A 1 174 ? -22.634 -9.572 40.828 1.00 97.38 174 SER A CA 1
ATOM 1442 C C . SER A 1 174 ? -23.681 -10.648 41.163 1.00 97.38 174 SER A C 1
ATOM 1444 O O . SER A 1 174 ? -24.322 -10.577 42.213 1.00 97.38 174 SER A O 1
ATOM 1446 N N . TYR A 1 175 ? -23.807 -11.705 40.352 1.00 97.62 175 TYR A N 1
ATOM 1447 C CA . TYR A 1 175 ? -24.684 -12.836 40.677 1.00 97.62 175 TYR A CA 1
ATOM 1448 C C . TYR A 1 175 ? -24.264 -13.535 41.978 1.00 97.62 175 TYR A C 1
ATOM 1450 O O . TYR A 1 175 ? -25.124 -13.855 42.796 1.00 97.62 175 TYR A O 1
ATOM 1458 N N . MET A 1 176 ? -22.962 -13.707 42.225 1.00 97.06 176 MET A N 1
ATOM 1459 C CA . MET A 1 176 ? -22.455 -14.273 43.478 1.00 97.06 176 MET A CA 1
ATOM 1460 C C . MET A 1 176 ? -22.821 -13.405 44.694 1.00 97.06 176 MET A C 1
ATOM 1462 O O . MET A 1 176 ? -23.268 -13.942 45.704 1.00 97.06 176 MET A O 1
ATOM 1466 N N . GLN A 1 177 ? -22.689 -12.077 44.590 1.00 96.31 177 GLN A N 1
ATOM 1467 C CA . GLN A 1 177 ? -23.088 -11.128 45.639 1.00 96.31 177 GLN A CA 1
ATOM 1468 C C . GLN A 1 177 ? -24.587 -11.232 45.944 1.00 96.31 177 GLN A C 1
ATOM 1470 O O . GLN A 1 177 ? -24.951 -11.525 47.081 1.00 96.31 177 GLN A O 1
ATOM 1475 N N . THR A 1 178 ? -25.448 -11.120 44.926 1.00 97.31 178 THR A N 1
ATOM 1476 C CA . THR A 1 178 ? -26.908 -11.238 45.120 1.00 97.31 178 THR A CA 1
ATOM 1477 C C . THR A 1 178 ? -27.330 -12.603 45.674 1.00 97.31 178 THR A C 1
ATOM 1479 O O . THR A 1 178 ? -28.265 -12.686 46.466 1.00 97.31 178 THR A O 1
ATOM 1482 N N . ASN A 1 179 ? -26.626 -13.689 45.332 1.00 94.62 179 ASN A N 1
ATOM 1483 C CA . ASN A 1 179 ? -26.901 -15.007 45.903 1.00 94.62 179 ASN A CA 1
ATOM 1484 C C . ASN A 1 179 ? -26.496 -15.098 47.389 1.00 94.62 179 ASN A C 1
ATOM 1486 O O . ASN A 1 179 ? -27.219 -15.702 48.176 1.00 94.62 179 ASN A O 1
ATOM 1490 N N . ILE A 1 180 ? -25.389 -14.462 47.795 1.00 96.25 180 ILE A N 1
ATOM 1491 C CA . ILE A 1 180 ? -24.983 -14.358 49.209 1.00 96.25 180 ILE A CA 1
ATOM 1492 C C . ILE A 1 180 ? -26.001 -13.527 50.007 1.00 96.25 180 ILE A C 1
ATOM 1494 O O . ILE A 1 180 ? -26.408 -13.945 51.091 1.00 96.25 180 ILE A O 1
ATOM 1498 N N . GLU A 1 181 ? -26.468 -12.401 49.461 1.00 95.81 181 GLU A N 1
ATOM 1499 C CA . GLU A 1 181 ? -27.516 -11.562 50.065 1.00 95.81 181 GLU A CA 1
ATOM 1500 C C . GLU A 1 181 ? -28.823 -12.350 50.265 1.00 95.81 181 GLU A C 1
ATOM 1502 O O . GLU A 1 181 ? -29.389 -12.359 51.362 1.00 95.81 181 GLU A O 1
ATOM 1507 N N . LEU A 1 182 ? -29.260 -13.101 49.247 1.00 95.56 182 LEU A N 1
ATOM 1508 C CA . LEU A 1 182 ? -30.431 -13.980 49.331 1.00 95.56 182 LEU A CA 1
ATOM 1509 C C . LEU A 1 182 ? -30.239 -15.118 50.346 1.00 95.56 182 LEU A C 1
ATOM 1511 O O . LEU A 1 182 ? -31.167 -15.442 51.089 1.00 95.56 182 LEU A O 1
ATOM 1515 N N . GLU A 1 183 ? -29.046 -15.711 50.442 1.00 94.94 183 GLU A N 1
ATOM 1516 C CA . GLU A 1 183 ? -28.740 -16.685 51.493 1.00 94.94 183 GLU A CA 1
ATOM 1517 C C . GLU A 1 183 ? -28.788 -16.070 52.901 1.00 94.94 183 GLU A C 1
ATOM 1519 O O . GLU A 1 183 ? -29.193 -16.744 53.853 1.00 94.94 183 GLU A O 1
ATOM 1524 N N . GLU A 1 184 ? -28.362 -14.818 53.073 1.00 95.56 184 GLU A N 1
ATOM 1525 C CA . GLU A 1 184 ? -28.510 -14.097 54.338 1.00 95.56 184 GLU A CA 1
ATOM 1526 C C . GLU A 1 184 ? -29.970 -13.801 54.672 1.00 95.56 184 GLU A C 1
ATOM 1528 O O . GLU A 1 184 ? -30.380 -13.998 55.816 1.00 95.56 184 GLU A O 1
ATOM 1533 N N . ASP A 1 185 ? -30.782 -13.402 53.698 1.00 94.31 185 ASP A N 1
ATOM 1534 C CA . ASP A 1 185 ? -32.212 -13.172 53.907 1.00 94.31 185 ASP A CA 1
ATOM 1535 C C . ASP A 1 185 ? -32.976 -14.468 54.213 1.00 94.31 185 ASP A C 1
ATOM 1537 O O . ASP A 1 185 ? -33.874 -14.469 55.058 1.00 94.31 185 ASP A O 1
ATOM 1541 N N . VAL A 1 186 ? -32.560 -15.610 53.657 1.00 94.75 186 VAL A N 1
ATOM 1542 C CA . VAL A 1 186 ? -33.056 -16.937 54.069 1.00 94.75 186 VAL A CA 1
ATOM 1543 C C . VAL A 1 186 ? -32.664 -17.260 55.521 1.00 94.75 186 VAL A C 1
ATOM 1545 O O . VAL A 1 186 ? -33.495 -17.771 56.281 1.00 94.75 186 VAL A O 1
ATOM 1548 N N . LYS A 1 187 ? -31.445 -16.911 55.961 1.00 94.12 187 LYS A N 1
ATOM 1549 C CA . LYS A 1 187 ? -31.012 -17.059 57.369 1.00 94.12 187 LYS A CA 1
ATOM 1550 C C . LYS A 1 187 ? -31.836 -16.146 58.300 1.00 94.12 187 LYS A C 1
ATOM 1552 O O . LYS A 1 187 ? -32.303 -16.608 59.343 1.00 94.12 187 LYS A O 1
ATOM 1557 N N . LYS A 1 188 ? -32.110 -14.895 57.902 1.00 95.38 188 LYS A N 1
ATOM 1558 C CA . LYS A 1 188 ? -32.995 -13.951 58.623 1.00 95.38 188 LYS A CA 1
ATOM 1559 C C . LYS A 1 188 ? -34.439 -14.474 58.689 1.00 95.38 188 LYS A C 1
ATOM 1561 O O . LYS A 1 188 ? -35.042 -14.478 59.762 1.00 95.38 188 LYS A O 1
ATOM 1566 N N . MET A 1 189 ? -34.973 -15.016 57.591 1.00 94.50 189 MET A N 1
ATOM 1567 C CA . MET A 1 189 ? -36.306 -15.633 57.540 1.00 94.50 189 MET A CA 1
ATOM 1568 C C . MET A 1 189 ? -36.442 -16.808 58.520 1.00 94.50 189 MET A C 1
ATOM 1570 O O . MET A 1 189 ? -37.485 -16.952 59.160 1.00 94.50 189 MET A O 1
ATOM 1574 N N . ALA A 1 190 ? -35.399 -17.628 58.694 1.00 92.06 190 ALA A N 1
ATOM 1575 C CA . ALA A 1 190 ? -35.406 -18.710 59.679 1.00 92.06 190 ALA A CA 1
ATOM 1576 C C . ALA A 1 190 ? -35.518 -18.191 61.129 1.00 92.06 190 ALA A C 1
ATOM 1578 O O . ALA A 1 190 ? -36.249 -18.778 61.932 1.00 92.06 190 ALA A O 1
ATOM 1579 N N . ALA A 1 191 ? -34.865 -17.067 61.450 1.00 93.12 191 ALA A N 1
ATOM 1580 C CA . ALA A 1 191 ? -34.984 -16.404 62.750 1.00 93.12 191 ALA A CA 1
ATOM 1581 C C . ALA A 1 191 ? -36.372 -15.766 62.955 1.00 93.12 191 ALA A C 1
ATOM 1583 O O . ALA A 1 191 ? -37.011 -15.994 63.982 1.00 93.12 191 ALA A O 1
ATOM 1584 N N . PHE A 1 192 ? -36.907 -15.054 61.956 1.00 93.44 192 PHE A N 1
ATOM 1585 C CA . PHE A 1 192 ? -38.273 -14.523 62.031 1.00 93.44 192 PHE A CA 1
ATOM 1586 C C . PHE A 1 192 ? -39.319 -15.638 62.168 1.00 93.44 192 PHE A C 1
ATOM 1588 O O . PHE A 1 192 ? -40.298 -15.480 62.895 1.00 93.44 192 PHE A O 1
ATOM 1595 N N . LYS A 1 193 ? -39.105 -16.800 61.538 1.00 96.06 193 LYS A N 1
ATOM 1596 C CA . LYS A 1 193 ? -39.991 -17.963 61.671 1.00 96.06 193 LYS A CA 1
ATOM 1597 C C . LYS A 1 193 ? -40.004 -18.527 63.094 1.00 96.06 193 LYS A C 1
ATOM 1599 O O . LYS A 1 193 ? -41.087 -18.784 63.616 1.00 96.06 193 LYS A O 1
ATOM 1604 N N . SER A 1 194 ? -38.846 -18.681 63.742 1.00 94.31 194 SER A N 1
ATOM 1605 C CA . SER A 1 194 ? -38.796 -19.164 65.131 1.00 94.31 194 SER A CA 1
ATOM 1606 C C . SER A 1 194 ? -39.398 -18.153 66.116 1.00 94.31 194 SER A C 1
ATOM 1608 O O . SER A 1 194 ? -40.109 -18.554 67.039 1.00 94.31 194 SER A O 1
ATOM 1610 N N . GLN A 1 195 ? -39.220 -16.851 65.872 1.00 94.88 195 GLN A N 1
ATOM 1611 C CA . GLN A 1 195 ? -39.865 -15.777 66.633 1.00 94.88 195 GLN A CA 1
ATOM 1612 C C . GLN A 1 195 ? -41.397 -15.773 66.448 1.00 94.88 195 GLN A C 1
ATOM 1614 O O . GLN A 1 195 ? -42.143 -15.682 67.423 1.00 94.88 195 GLN A O 1
ATOM 1619 N N . VAL A 1 196 ? -41.891 -15.961 65.220 1.00 96.00 196 VAL A N 1
ATOM 1620 C CA . VAL A 1 196 ? -43.325 -16.126 64.926 1.00 96.00 196 VAL A CA 1
ATOM 1621 C C . VAL A 1 196 ? -43.901 -17.372 65.607 1.00 96.00 196 VAL A C 1
ATOM 1623 O O . VAL A 1 196 ? -45.005 -17.317 66.151 1.00 96.00 196 VAL A O 1
ATOM 1626 N N . ASP A 1 197 ? -43.174 -18.490 65.627 1.00 96.44 197 ASP A N 1
ATOM 1627 C CA . ASP A 1 197 ? -43.622 -19.713 66.302 1.00 96.44 197 ASP A CA 1
ATOM 1628 C C . ASP A 1 197 ? -43.574 -19.595 67.842 1.00 96.44 197 ASP A C 1
ATOM 1630 O O . ASP A 1 197 ? -44.404 -20.205 68.522 1.00 96.44 197 ASP A O 1
ATOM 1634 N N . LEU A 1 198 ? -42.705 -18.744 68.404 1.00 96.69 198 LEU A N 1
ATOM 1635 C CA . LEU A 1 198 ? -42.757 -18.336 69.815 1.00 96.69 198 LEU A CA 1
ATOM 1636 C C . LEU A 1 198 ? -44.012 -17.498 70.115 1.00 96.69 198 LEU A C 1
ATOM 1638 O O . LEU A 1 198 ? -44.758 -17.835 71.035 1.00 96.69 198 LEU A O 1
ATOM 1642 N N . TYR A 1 199 ? -44.302 -16.464 69.316 1.00 95.69 199 TYR A N 1
ATOM 1643 C CA . TYR A 1 199 ? -45.508 -15.644 69.498 1.00 95.69 199 TYR A CA 1
ATOM 1644 C C . TYR A 1 199 ? -46.803 -16.458 69.334 1.00 95.69 199 TYR A C 1
ATOM 1646 O O . TYR A 1 199 ? -47.773 -16.227 70.061 1.00 95.69 199 TYR A O 1
ATOM 1654 N N . LYS A 1 200 ? -46.829 -17.471 68.453 1.00 97.38 200 LYS A N 1
ATOM 1655 C CA . LYS A 1 200 ? -47.946 -18.432 68.367 1.00 97.38 200 LYS A CA 1
ATOM 1656 C C . LYS A 1 200 ? -48.134 -19.220 69.666 1.00 97.38 200 LYS A C 1
ATOM 1658 O O . LYS A 1 200 ? -49.277 -19.360 70.099 1.00 97.38 200 LYS A O 1
ATOM 1663 N N . LYS A 1 201 ? -47.056 -19.710 70.293 1.00 97.06 201 LYS A N 1
ATOM 1664 C CA . LYS A 1 201 ? -47.127 -20.427 71.582 1.00 97.06 201 LYS A CA 1
ATOM 1665 C C . LYS A 1 201 ? -47.644 -19.524 72.696 1.00 97.06 201 LYS A C 1
ATOM 1667 O O . LYS A 1 201 ? -48.646 -19.866 73.312 1.00 97.06 201 LYS A O 1
ATOM 1672 N N . GLN A 1 202 ? -47.077 -18.328 72.850 1.00 96.00 202 GLN A N 1
ATOM 1673 C CA . GLN A 1 202 ? -47.554 -17.332 73.819 1.00 96.00 202 GLN A CA 1
ATOM 1674 C C . GLN A 1 202 ? -49.037 -16.983 73.596 1.00 96.00 202 GLN A C 1
ATOM 1676 O O . GLN A 1 202 ? -49.817 -16.914 74.542 1.00 96.00 202 GLN A O 1
ATOM 1681 N N . THR A 1 203 ? -49.473 -16.858 72.337 1.00 96.00 203 THR A N 1
ATOM 1682 C CA . THR A 1 203 ? -50.891 -16.643 71.994 1.00 96.00 203 THR A CA 1
ATOM 1683 C C . THR A 1 203 ? -51.778 -17.836 72.382 1.00 96.00 203 THR A C 1
ATOM 1685 O O . THR A 1 203 ? -52.924 -17.642 72.783 1.00 96.00 203 THR A O 1
ATOM 1688 N N . GLN A 1 204 ? -51.289 -19.075 72.270 1.00 96.81 204 GLN A N 1
ATOM 1689 C CA . GLN A 1 204 ? -52.015 -20.275 72.709 1.00 96.81 204 GLN A CA 1
ATOM 1690 C C . GLN A 1 204 ? -52.067 -20.380 74.240 1.00 96.81 204 GLN A C 1
ATOM 1692 O O . GLN A 1 204 ? -53.130 -20.658 74.788 1.00 96.81 204 GLN A O 1
ATOM 1697 N N . GLU A 1 205 ? -50.963 -20.093 74.929 1.00 96.31 205 GLU A N 1
ATOM 1698 C CA . GLU A 1 205 ? -50.865 -20.063 76.393 1.00 96.31 205 GLU A CA 1
ATOM 1699 C C . GLU A 1 205 ? -51.814 -19.015 76.994 1.00 96.31 205 GLU A C 1
ATOM 1701 O O . GLU A 1 205 ? -52.622 -19.350 77.858 1.00 96.31 205 GLU A O 1
ATOM 1706 N N . LEU A 1 206 ? -51.820 -17.786 76.463 1.00 95.62 206 LEU A N 1
ATOM 1707 C CA . LEU A 1 206 ? -52.759 -16.731 76.865 1.00 95.62 206 LEU A CA 1
ATOM 1708 C C . LEU A 1 206 ? -54.224 -17.114 76.594 1.00 95.62 206 LEU A C 1
ATOM 1710 O O . LEU A 1 206 ? -55.096 -16.818 77.408 1.00 95.62 206 LEU A O 1
ATOM 1714 N N . ARG A 1 207 ? -54.520 -17.816 75.490 1.00 95.44 207 ARG A N 1
ATOM 1715 C CA . ARG A 1 207 ? -55.876 -18.332 75.209 1.00 95.44 207 ARG A CA 1
ATOM 1716 C C . ARG A 1 207 ? -56.300 -19.434 76.182 1.00 95.44 207 ARG A C 1
ATOM 1718 O O . ARG A 1 207 ? -57.473 -19.486 76.542 1.00 95.44 207 ARG A O 1
ATOM 1725 N N . LEU A 1 208 ? -55.378 -20.295 76.615 1.00 97.19 208 LEU A N 1
ATOM 1726 C CA . LEU A 1 208 ? -55.644 -21.317 77.632 1.00 97.19 208 LEU A CA 1
ATOM 1727 C C . LEU A 1 208 ? -55.869 -20.682 79.010 1.00 97.19 208 LEU A C 1
ATOM 1729 O O . LEU A 1 208 ? -56.857 -21.008 79.663 1.00 97.19 208 LEU A O 1
ATOM 1733 N N . GLN A 1 209 ? -55.030 -19.719 79.405 1.00 95.88 209 GLN A N 1
ATOM 1734 C CA . GLN A 1 209 ? -55.211 -18.939 80.635 1.00 95.88 209 GLN A CA 1
ATOM 1735 C C . GLN A 1 209 ? -56.556 -18.201 80.635 1.00 95.88 209 GLN A C 1
ATOM 1737 O O . GLN A 1 209 ? -57.320 -18.330 81.587 1.00 95.88 209 GLN A O 1
ATOM 1742 N N . LEU A 1 210 ? -56.904 -17.510 79.543 1.00 94.56 210 LEU A N 1
ATOM 1743 C CA . LEU A 1 210 ? -58.199 -16.841 79.390 1.00 94.56 210 LEU A CA 1
ATOM 1744 C C . LEU A 1 210 ? -59.372 -17.829 79.491 1.00 94.56 210 LEU A C 1
ATOM 1746 O O . LEU A 1 210 ? -60.382 -17.516 80.120 1.00 94.56 210 LEU A O 1
ATOM 1750 N N . ALA A 1 211 ? -59.251 -19.028 78.915 1.00 95.38 211 ALA A N 1
ATOM 1751 C CA . ALA A 1 211 ? -60.276 -20.063 79.024 1.00 95.38 211 ALA A CA 1
ATOM 1752 C C . ALA A 1 211 ? -60.414 -20.610 80.458 1.00 95.38 211 ALA A C 1
ATOM 1754 O O . ALA A 1 211 ? -61.534 -20.883 80.893 1.00 95.38 211 ALA A O 1
ATOM 1755 N N . ASP A 1 212 ? -59.319 -20.739 81.211 1.00 95.38 212 ASP A N 1
ATOM 1756 C CA . ASP A 1 212 ? -59.349 -21.176 82.611 1.00 95.38 212 ASP A CA 1
ATOM 1757 C C . ASP A 1 212 ? -59.819 -20.086 83.583 1.00 95.38 212 ASP A C 1
ATOM 1759 O O . ASP A 1 212 ? -60.598 -20.396 84.484 1.00 95.38 212 ASP A O 1
ATOM 1763 N N . GLU A 1 213 ? -59.478 -18.812 83.370 1.00 92.50 213 GLU A N 1
ATOM 1764 C CA . GLU A 1 213 ? -60.107 -17.702 84.101 1.00 92.50 213 GLU A CA 1
ATOM 1765 C C . GLU A 1 213 ? -61.598 -17.581 83.765 1.00 92.50 213 GLU A C 1
ATOM 1767 O O . GLU A 1 213 ? -62.413 -17.425 84.670 1.00 92.50 213 GLU A O 1
ATOM 1772 N N . THR A 1 214 ? -61.997 -17.789 82.505 1.00 95.31 214 THR A N 1
ATOM 1773 C CA . THR A 1 214 ? -63.421 -17.876 82.126 1.00 95.31 214 THR A CA 1
ATOM 1774 C C . THR A 1 214 ? -64.120 -19.032 82.856 1.00 95.31 214 THR A C 1
ATOM 1776 O O . THR A 1 214 ? -65.218 -18.869 83.384 1.00 95.31 214 THR A O 1
ATOM 1779 N N . ARG A 1 215 ? -63.479 -20.206 82.972 1.00 95.56 215 ARG A N 1
ATOM 1780 C CA . ARG A 1 215 ? -64.011 -21.345 83.748 1.00 95.56 215 ARG A CA 1
ATOM 1781 C C . ARG A 1 215 ? -64.104 -21.041 85.246 1.00 95.56 215 ARG A C 1
ATOM 1783 O O . ARG A 1 215 ? -65.067 -21.478 85.875 1.00 95.56 215 ARG A O 1
ATOM 1790 N N . LYS A 1 216 ? -63.139 -20.319 85.827 1.00 95.88 216 LYS A N 1
ATOM 1791 C CA . LYS A 1 216 ? -63.173 -19.872 87.232 1.00 95.88 216 LYS A CA 1
ATOM 1792 C C . LYS A 1 216 ? -64.291 -18.856 87.463 1.00 95.88 216 LYS A C 1
ATOM 1794 O O . LYS A 1 216 ? -65.072 -19.047 88.390 1.00 95.88 216 LYS A O 1
ATOM 1799 N N . ALA A 1 217 ? -64.420 -17.853 86.595 1.00 93.50 217 ALA A N 1
ATOM 1800 C CA . ALA A 1 217 ? -65.493 -16.864 86.633 1.00 93.50 217 ALA A CA 1
ATOM 1801 C C . ALA A 1 217 ? -66.874 -17.535 86.564 1.00 93.50 217 ALA A C 1
ATOM 1803 O O . ALA A 1 217 ? -67.695 -17.317 87.447 1.00 93.50 217 ALA A O 1
ATOM 1804 N N . ASN A 1 218 ? -67.088 -18.454 85.615 1.00 94.56 218 ASN A N 1
ATOM 1805 C CA . ASN A 1 218 ? -68.346 -19.201 85.492 1.00 94.56 218 ASN A CA 1
ATOM 1806 C C . ASN A 1 218 ? -68.669 -20.048 86.743 1.00 94.56 218 ASN A C 1
ATOM 1808 O O . ASN A 1 218 ? -69.837 -20.192 87.104 1.00 94.56 218 ASN A O 1
ATOM 1812 N N . ARG A 1 219 ? -67.656 -20.611 87.426 1.00 95.38 219 ARG A N 1
ATOM 1813 C CA . ARG A 1 219 ? -67.847 -21.318 88.710 1.00 95.38 219 ARG A CA 1
ATOM 1814 C C . ARG A 1 219 ? -68.226 -20.353 89.831 1.00 95.38 219 ARG A C 1
ATOM 1816 O O . ARG A 1 219 ? -69.192 -20.616 90.538 1.00 95.38 219 ARG A O 1
ATOM 1823 N N . ALA A 1 220 ? -67.509 -19.238 89.961 1.00 92.12 220 ALA A N 1
ATOM 1824 C CA . ALA A 1 220 ? -67.789 -18.215 90.965 1.00 92.12 220 ALA A CA 1
ATOM 1825 C C . ALA A 1 220 ? -69.176 -17.577 90.764 1.00 92.12 220 ALA A C 1
ATOM 1827 O O . ALA A 1 220 ? -69.891 -17.354 91.734 1.00 92.12 220 ALA A O 1
ATOM 1828 N N . GLU A 1 221 ? -69.601 -17.352 89.517 1.00 94.81 221 GLU A N 1
ATOM 1829 C CA . GLU A 1 221 ? -70.943 -16.863 89.181 1.00 94.81 221 GLU A CA 1
ATOM 1830 C C . GLU A 1 221 ? -72.030 -17.889 89.546 1.00 94.81 221 GLU A C 1
ATOM 1832 O O . GLU A 1 221 ? -73.067 -17.523 90.099 1.00 94.81 221 GLU A O 1
ATOM 1837 N N . PHE A 1 222 ? -71.793 -19.182 89.297 1.00 94.94 222 PHE A N 1
ATOM 1838 C CA . PHE A 1 222 ? -72.703 -20.255 89.711 1.00 94.94 222 PHE A CA 1
ATOM 1839 C C . PHE A 1 222 ? -72.800 -20.381 91.241 1.00 94.94 222 PHE A C 1
ATOM 1841 O O . PHE A 1 222 ? -73.896 -20.518 91.785 1.00 94.94 222 PHE A O 1
ATOM 1848 N N . GLU A 1 223 ? -71.676 -20.289 91.954 1.00 94.56 223 GLU A N 1
ATOM 1849 C CA . GLU A 1 223 ? -71.646 -20.288 93.420 1.00 94.56 223 GLU A CA 1
ATOM 1850 C C . GLU A 1 223 ? -72.326 -19.041 94.004 1.00 94.56 223 GLU A C 1
ATOM 1852 O O . GLU A 1 223 ? -73.116 -19.165 94.941 1.00 94.56 223 GLU A O 1
ATOM 1857 N N . ALA A 1 224 ? -72.113 -17.863 93.409 1.00 90.44 224 ALA A N 1
ATOM 1858 C CA . ALA A 1 224 ? -72.796 -16.627 93.780 1.00 90.44 224 ALA A CA 1
ATOM 1859 C C . ALA A 1 224 ? -74.314 -16.723 93.564 1.00 90.44 224 ALA A C 1
ATOM 1861 O O . ALA A 1 224 ? -75.069 -16.405 94.481 1.00 90.44 224 ALA A O 1
ATOM 1862 N N . LYS A 1 225 ? -74.774 -17.239 92.414 1.00 95.44 225 LYS A N 1
ATOM 1863 C CA . LYS A 1 225 ? -76.203 -17.491 92.144 1.00 95.44 225 LYS A CA 1
ATOM 1864 C C . LYS A 1 225 ? -76.810 -18.459 93.158 1.00 95.44 225 LYS A C 1
ATOM 1866 O O . LYS A 1 225 ? -77.826 -18.141 93.762 1.00 95.44 225 LYS A O 1
ATOM 1871 N N . LYS A 1 226 ? -76.142 -19.578 93.444 1.00 95.69 226 LYS A N 1
ATOM 1872 C CA . LYS A 1 226 ? -76.577 -20.555 94.457 1.00 95.69 226 LYS A CA 1
ATOM 1873 C C . LYS A 1 226 ? -76.641 -19.963 95.874 1.00 95.69 226 LYS A C 1
ATOM 1875 O O . LYS A 1 226 ? -77.523 -20.312 96.659 1.00 95.69 226 LYS A O 1
ATOM 1880 N N . LEU A 1 227 ? -75.713 -19.071 96.228 1.00 93.12 227 LEU A N 1
ATOM 1881 C CA . LEU A 1 227 ? -75.750 -18.338 97.498 1.00 93.12 227 LEU A CA 1
ATOM 1882 C C . LEU A 1 227 ? -76.869 -17.289 97.518 1.00 93.12 227 LEU A C 1
ATOM 1884 O O . LEU A 1 227 ? -77.526 -17.140 98.544 1.00 93.12 227 LEU A O 1
ATOM 1888 N N . GLN A 1 228 ? -77.132 -16.616 96.398 1.00 94.38 228 GLN A N 1
ATOM 1889 C CA . GLN A 1 228 ? -78.228 -15.659 96.237 1.00 94.38 228 GLN A CA 1
ATOM 1890 C C . GLN A 1 228 ? -79.602 -16.344 96.321 1.00 94.38 228 GLN A C 1
ATOM 1892 O O . GLN A 1 228 ? -80.474 -15.857 97.033 1.00 94.38 228 GLN A O 1
ATOM 1897 N N . GLU A 1 229 ? -79.776 -17.508 95.690 1.00 94.56 229 GLU A N 1
ATOM 1898 C CA . GLU A 1 229 ? -80.960 -18.370 95.825 1.00 94.56 229 GLU A CA 1
ATOM 1899 C C . GLU A 1 229 ? -81.179 -18.799 97.283 1.00 94.56 229 GLU A C 1
ATOM 1901 O O . GLU A 1 229 ? -82.290 -18.695 97.802 1.00 94.56 229 GLU A O 1
ATOM 1906 N N . LYS A 1 230 ? -80.112 -19.215 97.982 1.00 95.56 230 LYS A N 1
ATOM 1907 C CA . LYS A 1 230 ? -80.185 -19.584 99.404 1.00 95.56 230 LYS A CA 1
ATOM 1908 C C . LYS A 1 230 ? -80.482 -18.384 100.313 1.00 95.56 230 LYS A C 1
ATOM 1910 O O . LYS A 1 230 ? -81.178 -18.533 101.317 1.00 95.56 230 LYS A O 1
ATOM 1915 N N . LEU A 1 231 ? -79.968 -17.197 99.989 1.00 91.62 231 LEU A N 1
ATOM 1916 C CA . LEU A 1 231 ? -80.316 -15.960 100.690 1.00 91.62 231 LEU A CA 1
ATOM 1917 C C . LEU A 1 231 ? -81.785 -15.596 100.457 1.00 91.62 231 LEU A C 1
ATOM 1919 O O . LEU A 1 231 ? -82.462 -15.267 101.424 1.00 91.62 231 LEU A O 1
ATOM 1923 N N . ALA A 1 232 ? -82.295 -15.740 99.233 1.00 94.25 232 ALA A N 1
ATOM 1924 C CA . ALA A 1 232 ? -83.703 -15.523 98.916 1.00 94.25 232 ALA A CA 1
ATOM 1925 C C . ALA A 1 232 ? -84.621 -16.516 99.654 1.00 94.25 232 ALA A C 1
ATOM 1927 O O . ALA A 1 232 ? -85.621 -16.098 100.232 1.00 94.25 232 ALA A O 1
ATOM 1928 N N . SER A 1 233 ? -84.269 -17.807 99.733 1.00 93.75 233 SER A N 1
ATOM 1929 C CA . SER A 1 233 ? -85.056 -18.774 100.515 1.00 93.75 233 SER A CA 1
ATOM 1930 C C . SER A 1 233 ? -85.028 -18.476 102.019 1.00 93.75 233 SER A C 1
ATOM 1932 O O . SER A 1 233 ? -86.045 -18.602 102.692 1.00 93.75 233 SER A O 1
ATOM 1934 N N . LEU A 1 234 ? -83.885 -18.038 102.560 1.00 93.06 234 LEU A N 1
ATOM 1935 C CA . LEU A 1 234 ? -83.786 -17.609 103.961 1.00 93.06 234 LEU A CA 1
ATOM 1936 C C . LEU A 1 234 ? -84.513 -16.278 104.221 1.00 93.06 234 LEU A C 1
ATOM 1938 O O . LEU A 1 234 ? -84.978 -16.049 105.334 1.00 93.06 234 LEU A O 1
ATOM 1942 N N . GLN A 1 235 ? -84.635 -15.405 103.217 1.00 92.94 235 GLN A N 1
ATOM 1943 C CA . GLN A 1 235 ? -85.458 -14.197 103.286 1.00 92.94 235 GLN A CA 1
ATOM 1944 C C . GLN A 1 235 ? -86.947 -14.553 103.334 1.00 92.94 235 GLN A C 1
ATOM 1946 O O . GLN A 1 235 ? -87.621 -14.090 104.249 1.00 92.94 235 GLN A O 1
ATOM 1951 N N . THR A 1 236 ? -87.443 -15.438 102.462 1.00 93.38 236 THR A N 1
ATOM 1952 C CA . THR A 1 236 ? -88.855 -15.863 102.502 1.00 93.38 236 THR A CA 1
ATOM 1953 C C . THR A 1 236 ? -89.192 -16.670 103.759 1.00 93.38 236 THR A C 1
ATOM 1955 O O . THR A 1 236 ? -90.275 -16.505 104.318 1.00 93.38 236 THR A O 1
ATOM 1958 N N . GLU A 1 237 ? -88.266 -17.483 104.280 1.00 92.25 237 GLU A N 1
ATOM 1959 C CA . GLU A 1 237 ? -88.429 -18.157 105.576 1.00 92.25 237 GLU A CA 1
ATOM 1960 C C . GLU A 1 237 ? -88.447 -17.157 106.743 1.00 92.25 237 GLU A C 1
ATOM 1962 O O . GLU A 1 237 ? -89.323 -17.231 107.603 1.00 92.25 237 GLU A O 1
ATOM 1967 N N . LYS A 1 238 ? -87.544 -16.168 106.752 1.00 92.81 238 LYS A N 1
ATOM 1968 C CA . LYS A 1 238 ? -87.549 -15.067 107.729 1.00 92.81 238 LYS A CA 1
ATOM 1969 C C . LYS A 1 238 ? -88.846 -14.257 107.662 1.00 92.81 238 LYS A C 1
ATOM 1971 O O . LYS A 1 238 ? -89.369 -13.885 108.706 1.00 92.81 238 LYS A O 1
ATOM 1976 N N . GLU A 1 239 ? -89.351 -13.964 106.468 1.00 93.38 239 GLU A N 1
ATOM 1977 C CA . GLU A 1 239 ? -90.612 -13.244 106.257 1.00 93.38 239 GLU A CA 1
ATOM 1978 C C . GLU A 1 239 ? -91.805 -14.061 106.761 1.00 93.38 239 GLU A C 1
ATOM 1980 O O . GLU A 1 239 ? -92.638 -13.521 107.486 1.00 93.38 239 GLU A O 1
ATOM 1985 N N . ARG A 1 240 ? -91.831 -15.375 106.499 1.00 94.56 240 ARG A N 1
ATOM 1986 C CA . ARG A 1 240 ? -92.828 -16.296 107.063 1.00 94.56 240 ARG A CA 1
ATOM 1987 C C . ARG A 1 240 ? -92.759 -16.356 108.594 1.00 94.56 240 ARG A C 1
ATOM 1989 O O . ARG A 1 240 ? -93.783 -16.272 109.257 1.00 94.56 240 ARG A O 1
ATOM 1996 N N . LEU A 1 241 ? -91.564 -16.446 109.178 1.00 91.38 241 LEU A N 1
ATOM 1997 C CA . LEU A 1 241 ? -91.384 -16.413 110.636 1.00 91.38 241 LEU A CA 1
ATOM 1998 C C . LEU A 1 241 ? -91.757 -15.048 111.238 1.00 91.38 241 LEU A C 1
ATOM 2000 O O . LEU A 1 241 ? -92.193 -14.980 112.384 1.00 91.38 241 LEU A O 1
ATOM 2004 N N . VAL A 1 242 ? -91.614 -13.957 110.481 1.00 92.00 242 VAL A N 1
ATOM 2005 C CA . VAL A 1 242 ? -92.094 -12.622 110.863 1.00 92.00 242 VAL A CA 1
ATOM 2006 C C . VAL A 1 242 ? -93.622 -12.556 110.844 1.00 92.00 242 VAL A C 1
ATOM 2008 O O . VAL A 1 242 ? -94.189 -12.035 111.803 1.00 92.00 242 VAL A O 1
ATOM 2011 N N . THR A 1 243 ? -94.294 -13.120 109.836 1.00 90.62 243 THR A N 1
ATOM 2012 C CA . THR A 1 243 ? -95.767 -13.154 109.789 1.00 90.62 243 THR A CA 1
ATOM 2013 C C . THR A 1 243 ? -96.355 -14.111 110.827 1.00 90.62 243 THR A C 1
ATOM 2015 O O . THR A 1 243 ? -97.334 -13.752 111.469 1.00 90.62 243 THR A O 1
ATOM 2018 N N . GLU A 1 244 ? -95.735 -15.268 111.083 1.00 89.81 244 GLU A N 1
ATOM 2019 C CA . GLU A 1 244 ? -96.100 -16.169 112.192 1.00 89.81 244 GLU A CA 1
ATOM 2020 C C . GLU A 1 244 ? -95.901 -15.503 113.560 1.00 89.81 244 GLU A C 1
ATOM 2022 O O . GLU A 1 244 ? -96.765 -15.581 114.428 1.00 89.81 244 GLU A O 1
ATOM 2027 N N . ARG A 1 245 ? -94.781 -14.798 113.761 1.00 90.88 245 ARG A N 1
ATOM 2028 C CA . ARG A 1 245 ? -94.536 -14.002 114.972 1.00 90.88 245 ARG A CA 1
ATOM 2029 C C . ARG A 1 245 ? -95.620 -12.947 115.169 1.00 90.88 245 ARG A C 1
ATOM 2031 O O . ARG A 1 245 ? -96.045 -12.740 116.301 1.00 90.88 245 ARG A O 1
ATOM 2038 N N . ASP A 1 246 ? -96.007 -12.241 114.111 1.00 90.69 246 ASP A N 1
ATOM 2039 C CA . ASP A 1 246 ? -96.967 -11.146 114.221 1.00 90.69 246 ASP A CA 1
ATOM 2040 C C . ASP A 1 246 ? -98.400 -11.657 114.401 1.00 90.69 246 ASP A C 1
ATOM 2042 O O . ASP A 1 246 ? -99.064 -11.176 115.311 1.00 90.69 246 ASP A O 1
ATOM 2046 N N . SER A 1 247 ? -98.819 -12.728 113.718 1.00 89.62 247 SER A N 1
ATOM 2047 C CA . SER A 1 247 ? -100.112 -13.371 114.000 1.00 89.62 247 SER A CA 1
ATOM 2048 C C . SER A 1 247 ? -100.178 -13.996 115.402 1.00 89.62 247 SER A C 1
ATOM 2050 O O . SER A 1 247 ? -101.235 -14.005 116.028 1.00 89.62 247 SER A O 1
ATOM 2052 N N . LEU A 1 248 ? -99.048 -14.450 115.961 1.00 87.38 248 LEU A N 1
ATOM 2053 C CA . LEU A 1 248 ? -98.965 -14.879 117.363 1.00 87.38 248 LEU A CA 1
ATOM 2054 C C . LEU A 1 248 ? -99.004 -13.706 118.358 1.00 87.38 248 LEU A C 1
ATOM 2056 O O . LEU A 1 248 ? -99.528 -13.882 119.458 1.00 87.38 248 LEU A O 1
ATOM 2060 N N . LYS A 1 249 ? -98.496 -12.514 118.009 1.00 87.75 249 LYS A N 1
ATOM 2061 C CA . LYS A 1 249 ? -98.722 -11.298 118.815 1.00 87.75 249 LYS A CA 1
ATOM 2062 C C . LYS A 1 249 ? -100.185 -10.885 118.762 1.00 87.75 249 LYS A C 1
ATOM 2064 O O . LYS A 1 249 ? -100.764 -10.662 119.816 1.00 87.75 249 LYS A O 1
ATOM 2069 N N . GLU A 1 250 ? -100.770 -10.835 117.567 1.00 84.12 250 GLU A N 1
ATOM 2070 C CA . GLU A 1 250 ? -102.182 -10.519 117.349 1.00 84.12 250 GLU A CA 1
ATOM 2071 C C . GLU A 1 250 ? -103.062 -11.476 118.161 1.00 84.12 250 GLU A C 1
ATOM 2073 O O . GLU A 1 250 ? -103.858 -11.015 118.967 1.00 84.12 250 GLU A O 1
ATOM 2078 N N . ALA A 1 251 ? -102.824 -12.790 118.101 1.00 81.31 251 ALA A N 1
ATOM 2079 C CA . ALA A 1 251 ? -103.538 -13.772 118.921 1.00 81.31 251 ALA A CA 1
ATOM 2080 C C . ALA A 1 251 ? -103.309 -13.602 120.441 1.00 81.31 251 ALA A C 1
ATOM 2082 O O . ALA A 1 251 ? -104.221 -13.833 121.235 1.00 81.31 251 ALA A O 1
ATOM 2083 N N . LEU A 1 252 ? -102.117 -13.185 120.888 1.00 74.44 252 LEU A N 1
ATOM 2084 C CA . LEU A 1 252 ? -101.858 -12.860 122.302 1.00 74.44 252 LEU A CA 1
ATOM 2085 C C . LEU A 1 252 ? -102.555 -11.562 122.744 1.00 74.44 252 LEU A C 1
ATOM 2087 O O . LEU A 1 252 ? -102.973 -11.448 123.900 1.00 74.44 252 LEU A O 1
ATOM 2091 N N . GLU A 1 253 ? -102.698 -10.592 121.846 1.00 80.94 253 GLU A N 1
ATOM 2092 C CA . GLU A 1 253 ? -103.421 -9.340 122.066 1.00 80.94 253 GLU A CA 1
ATOM 2093 C C . GLU A 1 253 ? -104.942 -9.572 122.036 1.00 80.94 253 GLU A C 1
ATOM 2095 O O . GLU A 1 253 ? -105.635 -9.116 122.944 1.00 80.94 253 GLU A O 1
ATOM 2100 N N . GLU A 1 254 ? -105.458 -10.396 121.122 1.00 79.00 254 GLU A N 1
ATOM 2101 C CA . GLU A 1 254 ? -106.841 -10.892 121.113 1.00 79.00 254 GLU A CA 1
ATOM 2102 C C . GLU A 1 254 ? -107.173 -11.707 122.367 1.00 79.00 254 GLU A C 1
ATOM 2104 O O . GLU A 1 254 ? -108.254 -11.543 122.935 1.00 79.00 254 GLU A O 1
ATOM 2109 N N . MET A 1 255 ? -106.258 -12.550 122.856 1.00 70.69 255 MET A N 1
ATOM 2110 C CA . MET A 1 255 ? -106.457 -13.304 124.100 1.00 70.69 255 MET A CA 1
ATOM 2111 C C . MET A 1 255 ? -106.423 -12.400 125.338 1.00 70.69 255 MET A C 1
ATOM 2113 O O . MET A 1 255 ? -107.232 -12.596 126.248 1.00 70.69 255 MET A O 1
ATOM 2117 N N . ARG A 1 256 ? -105.574 -11.361 125.361 1.00 67.44 256 ARG A N 1
ATOM 2118 C CA . ARG A 1 256 ? -105.636 -10.296 126.380 1.00 67.44 256 ARG A CA 1
ATOM 2119 C C . ARG A 1 256 ? -106.969 -9.552 126.326 1.00 67.44 256 ARG A C 1
ATOM 2121 O O . ARG A 1 256 ? -107.613 -9.396 127.361 1.00 67.44 256 ARG A O 1
ATOM 2128 N N . CYS A 1 257 ? -107.422 -9.152 125.139 1.00 55.62 257 CYS A N 1
ATOM 2129 C CA . CYS A 1 257 ? -108.734 -8.539 124.939 1.00 55.62 257 CYS A CA 1
ATOM 2130 C C . CYS A 1 257 ? -109.873 -9.474 125.376 1.00 55.62 257 CYS A C 1
ATOM 2132 O O . CYS A 1 257 ? -110.797 -9.026 126.044 1.00 55.62 257 CYS A O 1
ATOM 2134 N N . SER A 1 258 ? -109.780 -10.775 125.101 1.00 55.53 258 SER A N 1
ATOM 2135 C CA . SER A 1 258 ? -110.786 -11.781 125.474 1.00 55.53 258 SER A CA 1
ATOM 2136 C C . SER A 1 258 ? -110.844 -12.050 126.980 1.00 55.53 258 SER A C 1
ATOM 2138 O O . SER A 1 258 ? -111.924 -12.310 127.514 1.00 55.53 258 SER A O 1
ATOM 2140 N N . GLN A 1 259 ? -109.711 -11.957 127.686 1.00 52.69 259 GLN A N 1
ATOM 2141 C CA . GLN A 1 259 ? -109.679 -11.948 129.153 1.00 52.69 259 GLN A CA 1
ATOM 2142 C C . GLN A 1 259 ? -110.333 -10.666 129.694 1.00 52.69 259 GLN A C 1
ATOM 2144 O O . GLN A 1 259 ? -111.289 -10.741 130.468 1.00 52.69 259 GLN A O 1
ATOM 2149 N N . LEU A 1 260 ? -109.923 -9.496 129.188 1.00 48.88 260 LEU A N 1
ATOM 2150 C CA . LEU A 1 260 ? -110.518 -8.196 129.534 1.00 48.88 260 LEU A CA 1
ATOM 2151 C C . LEU A 1 260 ? -112.033 -8.126 129.242 1.00 48.88 260 LEU A C 1
ATOM 2153 O O . LEU A 1 260 ? -112.761 -7.421 129.939 1.00 48.88 260 LEU A O 1
ATOM 2157 N N . GLN A 1 261 ? -112.532 -8.879 128.257 1.00 39.69 261 GLN A N 1
ATOM 2158 C CA . GLN A 1 261 ? -113.945 -8.922 127.861 1.00 39.69 261 GLN A CA 1
ATOM 2159 C C . GLN A 1 261 ? -114.798 -9.925 128.667 1.00 39.69 261 GLN A C 1
ATOM 2161 O O . GLN A 1 261 ? -116.022 -9.911 128.544 1.00 39.69 261 GLN A O 1
ATOM 2166 N N . LYS A 1 262 ? -114.192 -10.774 129.513 1.00 39.25 262 LYS A N 1
ATOM 2167 C CA . LYS A 1 262 ? -114.915 -11.690 130.424 1.00 39.25 262 LYS A CA 1
ATOM 2168 C C . LYS A 1 262 ? -114.859 -11.304 131.901 1.00 39.25 262 LYS A C 1
ATOM 2170 O O . LYS A 1 262 ? -115.652 -11.831 132.674 1.00 39.25 262 LYS A O 1
ATOM 2175 N N . GLU A 1 263 ? -113.978 -10.384 132.285 1.00 35.00 263 GLU A N 1
ATOM 2176 C CA . GLU A 1 263 ? -113.739 -10.012 133.691 1.00 35.00 263 GLU A CA 1
ATOM 2177 C C . GLU A 1 263 ? -114.193 -8.574 134.038 1.00 35.00 263 GLU A C 1
ATOM 2179 O O . GLU A 1 263 ? -113.992 -8.086 135.145 1.00 35.00 263 GLU A O 1
ATOM 2184 N N . SER A 1 264 ? -114.847 -7.876 133.101 1.00 29.98 264 SER A N 1
ATOM 2185 C CA . SER A 1 264 ? -115.189 -6.445 133.186 1.00 29.98 264 SER A CA 1
ATOM 2186 C C . SER A 1 264 ? -116.597 -6.136 133.737 1.00 29.98 264 SER A C 1
ATOM 2188 O O . SER A 1 264 ? -117.280 -5.219 133.274 1.00 29.98 264 SER A O 1
ATOM 2190 N N . SER A 1 265 ? -117.036 -6.851 134.779 1.00 27.12 265 SER A N 1
ATOM 2191 C CA . SER A 1 265 ? -118.262 -6.520 135.525 1.00 27.12 265 SER A CA 1
ATOM 2192 C C . SER A 1 265 ? -117.962 -5.712 136.800 1.00 27.12 265 SER A C 1
ATOM 2194 O O . SER A 1 265 ? -117.498 -6.277 137.782 1.00 27.12 265 SER A O 1
ATOM 2196 N N . SER A 1 266 ? -118.299 -4.414 136.752 1.00 25.55 266 SER A N 1
ATOM 2197 C CA . SER A 1 266 ? -118.298 -3.391 137.824 1.00 25.55 266 SER A CA 1
ATOM 2198 C C . SER A 1 266 ? -116.964 -2.980 138.490 1.00 25.55 266 SER A C 1
ATOM 2200 O O . SER A 1 266 ? -116.426 -3.667 139.346 1.00 25.55 266 SER A O 1
ATOM 2202 N N . VAL A 1 267 ? -116.516 -1.744 138.194 1.00 30.16 267 VAL A N 1
ATOM 2203 C CA . VAL A 1 267 ? -116.224 -0.609 139.124 1.00 30.16 267 VAL A CA 1
ATOM 2204 C C . VAL A 1 267 ? -115.507 0.524 138.345 1.00 30.16 267 VAL A C 1
ATOM 2206 O O . VAL A 1 267 ? -115.048 0.330 137.223 1.00 30.16 267 VAL A O 1
ATOM 2209 N N . GLN A 1 268 ? -115.510 1.758 138.867 1.00 30.25 268 GLN A N 1
ATOM 2210 C CA . GLN A 1 268 ? -115.119 2.987 138.156 1.00 30.25 268 GLN A CA 1
ATOM 2211 C C . GLN A 1 268 ? -113.724 3.539 138.539 1.00 30.25 268 GLN A C 1
ATOM 2213 O O . GLN A 1 268 ? -113.376 3.557 139.712 1.00 30.25 268 GLN A O 1
ATOM 2218 N N . ARG A 1 269 ? -113.034 4.145 137.551 1.00 30.59 269 ARG A N 1
ATOM 2219 C CA . ARG A 1 269 ? -112.014 5.231 137.642 1.00 30.59 269 ARG A CA 1
ATOM 2220 C C . ARG A 1 269 ? -110.810 5.079 138.605 1.00 30.59 269 ARG A C 1
ATOM 2222 O O . ARG A 1 269 ? -110.948 5.321 139.799 1.00 30.59 269 ARG A O 1
ATOM 2229 N N . SER A 1 270 ? -109.587 4.984 138.054 1.00 26.86 270 SER A N 1
ATOM 2230 C CA . SER A 1 270 ? -108.453 5.943 138.254 1.00 26.86 270 SER A CA 1
ATOM 2231 C C . SER A 1 270 ? -107.079 5.374 137.813 1.00 26.86 270 SER A C 1
ATOM 2233 O O . SER A 1 270 ? -106.924 4.161 137.744 1.00 26.86 270 SER A O 1
ATOM 2235 N N . GLY A 1 271 ? -106.076 6.240 137.550 1.00 27.22 271 GLY A N 1
ATOM 2236 C CA . GLY A 1 271 ? -104.640 5.863 137.536 1.00 27.22 271 GLY A CA 1
ATOM 2237 C C . GLY A 1 271 ? -103.751 6.405 136.388 1.00 27.22 271 GLY A C 1
ATOM 2238 O O . GLY A 1 271 ? -104.017 6.097 135.241 1.00 27.22 271 GLY A O 1
ATOM 2239 N N . ALA A 1 272 ? -102.695 7.169 136.745 1.00 29.73 272 ALA A N 1
ATOM 2240 C CA . ALA A 1 272 ? -101.393 7.456 136.066 1.00 29.73 272 ALA A CA 1
ATOM 2241 C C . ALA A 1 272 ? -101.293 7.589 134.510 1.00 29.73 272 ALA A C 1
ATOM 2243 O O . ALA A 1 272 ? -101.714 6.708 133.779 1.00 29.73 272 ALA A O 1
ATOM 2244 N N . LYS A 1 273 ? -100.771 8.686 133.910 1.00 31.77 273 LYS A N 1
ATOM 2245 C CA . LYS A 1 273 ? -99.377 9.254 133.898 1.00 31.77 273 LYS A CA 1
ATOM 2246 C C . LYS A 1 273 ? -98.348 8.369 133.152 1.00 31.77 273 LYS A C 1
ATOM 2248 O O . LYS A 1 273 ? -98.406 7.161 133.305 1.00 31.77 273 LYS A O 1
ATOM 2253 N N . ALA A 1 274 ? -97.355 8.869 132.395 1.00 29.91 274 ALA A N 1
ATOM 2254 C CA . ALA A 1 274 ? -96.799 10.220 132.098 1.00 29.91 274 ALA A CA 1
ATOM 2255 C C . ALA A 1 274 ? -96.035 10.144 130.727 1.00 29.91 274 ALA A C 1
ATOM 2257 O O . ALA A 1 274 ? -95.966 9.044 130.192 1.00 29.91 274 ALA A O 1
ATOM 2258 N N . VAL A 1 275 ? -95.342 11.115 130.094 1.00 30.28 275 VAL A N 1
ATOM 2259 C CA . VAL A 1 275 ? -95.184 12.604 130.006 1.00 30.28 275 VAL A CA 1
ATOM 2260 C C . VAL A 1 275 ? -94.235 12.804 128.775 1.00 30.28 275 VAL A C 1
ATOM 2262 O O . VAL A 1 275 ? -93.424 11.918 128.524 1.00 30.28 275 VAL A O 1
ATOM 2265 N N . GLY A 1 276 ? -94.346 13.769 127.845 1.00 31.25 276 GLY A N 1
ATOM 2266 C CA . GLY A 1 276 ? -94.241 15.241 127.946 1.00 31.25 276 GLY A CA 1
ATOM 2267 C C . GLY A 1 276 ? -92.763 15.733 127.901 1.00 31.25 276 GLY A C 1
ATOM 2268 O O . GLY A 1 276 ? -91.913 15.059 128.469 1.00 31.25 276 GLY A O 1
ATOM 2269 N N . ALA A 1 277 ? -92.341 16.901 127.389 1.00 44.09 277 ALA A N 1
ATOM 2270 C CA . ALA A 1 277 ? -92.653 17.757 126.221 1.00 44.09 277 ALA A CA 1
ATOM 2271 C C . ALA A 1 277 ? -92.052 19.179 126.463 1.00 44.09 277 ALA A C 1
ATOM 2273 O O . ALA A 1 277 ? -92.030 19.618 127.608 1.00 44.09 277 ALA A O 1
ATOM 2274 N N . ILE A 1 278 ? -91.692 19.916 125.394 1.00 34.62 278 ILE A N 1
ATOM 2275 C CA . ILE A 1 278 ? -91.459 21.395 125.350 1.00 34.62 278 ILE A CA 1
ATOM 2276 C C . ILE A 1 278 ? -90.091 21.897 125.916 1.00 34.62 278 ILE A C 1
ATOM 2278 O O . ILE A 1 278 ? -89.244 21.086 126.284 1.00 34.62 278 ILE A O 1
ATOM 2282 N N . SER A 1 279 ? -89.814 23.208 125.791 1.00 44.72 279 SER A N 1
ATOM 2283 C CA . SER A 1 279 ? -88.505 23.836 125.496 1.00 44.72 279 SER A CA 1
ATOM 2284 C C . SER A 1 279 ? -88.121 25.030 126.405 1.00 44.72 279 SER A C 1
ATOM 2286 O O . SER A 1 279 ? -88.939 25.501 127.188 1.00 44.72 279 SER A O 1
ATOM 2288 N N . ASP A 1 280 ? -86.906 25.545 126.165 1.00 35.56 280 ASP A N 1
ATOM 2289 C CA . ASP A 1 280 ? -86.390 26.922 126.360 1.00 35.56 280 ASP A CA 1
ATOM 2290 C C . ASP A 1 280 ? -85.942 27.472 127.743 1.00 35.56 280 ASP A C 1
ATOM 2292 O O . ASP A 1 280 ? -86.651 27.456 128.741 1.00 35.56 280 ASP A O 1
ATOM 2296 N N . SER A 1 281 ? -84.762 28.116 127.679 1.00 35.97 281 SER A N 1
ATOM 2297 C CA . SER A 1 281 ? -84.312 29.333 128.392 1.00 35.97 281 SER A CA 1
ATOM 2298 C C . SER A 1 281 ? -84.016 29.351 129.912 1.00 35.97 281 SER A C 1
ATOM 2300 O O . SER A 1 281 ? -84.763 29.937 130.687 1.00 35.97 281 SER A O 1
ATOM 2302 N N . ASP A 1 282 ? -82.770 28.969 130.233 1.00 34.12 282 ASP A N 1
ATOM 2303 C CA . ASP A 1 282 ? -81.820 29.696 131.117 1.00 34.12 282 ASP A CA 1
ATOM 2304 C C . ASP A 1 282 ? -82.031 29.756 132.661 1.00 34.12 282 ASP A C 1
ATOM 2306 O O . ASP A 1 282 ? -83.116 29.571 133.198 1.00 34.12 282 ASP A O 1
ATOM 2310 N N . MET A 1 283 ? -80.926 30.063 133.359 1.00 32.03 283 MET A N 1
ATOM 2311 C CA . MET A 1 283 ? -80.728 30.356 134.793 1.00 32.03 283 MET A CA 1
ATOM 2312 C C . MET A 1 283 ? -80.756 29.218 135.848 1.00 32.03 283 MET A C 1
ATOM 2314 O O . MET A 1 283 ? -81.787 28.855 136.404 1.00 32.03 283 MET A O 1
ATOM 2318 N N . LEU A 1 284 ? -79.529 28.892 136.287 1.00 36.75 284 LEU A N 1
ATOM 2319 C CA . LEU A 1 284 ? -79.077 28.700 137.683 1.00 36.75 284 LEU A CA 1
ATOM 2320 C C . LEU A 1 284 ? -79.277 27.347 138.425 1.00 36.75 284 LEU A C 1
ATOM 2322 O O . LEU A 1 284 ? -80.330 26.728 138.471 1.00 36.75 284 LEU A O 1
ATOM 2326 N N . GLU A 1 285 ? -78.172 26.942 139.058 1.00 46.38 285 GLU A N 1
ATOM 2327 C CA . GLU A 1 285 ? -77.867 25.787 139.922 1.00 46.38 285 GLU A CA 1
ATOM 2328 C C . GLU A 1 285 ? -79.001 25.158 140.782 1.00 46.38 285 GLU A C 1
ATOM 2330 O O . GLU A 1 285 ? -79.471 25.783 141.730 1.00 46.38 285 GLU A O 1
ATOM 2335 N N . THR A 1 286 ? -79.325 23.860 140.581 1.00 42.47 286 THR A N 1
ATOM 2336 C CA . THR A 1 286 ? -79.174 22.727 141.560 1.00 42.47 286 THR A CA 1
ATOM 2337 C C . THR A 1 286 ? -79.965 21.435 141.192 1.00 42.47 286 THR A C 1
ATOM 2339 O O . THR A 1 286 ? -81.158 21.495 140.925 1.00 42.47 286 THR A O 1
ATOM 2342 N N . LEU A 1 287 ? -79.322 20.244 141.288 1.00 38.28 287 LEU A N 1
ATOM 2343 C CA . LEU A 1 287 ? -79.880 18.872 141.042 1.00 38.28 287 LEU A CA 1
ATOM 2344 C C . LEU A 1 287 ? -80.507 18.637 139.628 1.00 38.28 287 LEU A C 1
ATOM 2346 O O . LEU A 1 287 ? -80.509 19.566 138.824 1.00 38.28 287 LEU A O 1
ATOM 2350 N N . PRO A 1 288 ? -81.019 17.433 139.244 1.00 48.66 288 PRO A N 1
ATOM 2351 C CA . PRO A 1 288 ? -80.860 16.048 139.751 1.00 48.66 288 PRO A CA 1
ATOM 2352 C C . PRO A 1 288 ? -80.095 15.112 138.749 1.00 48.66 288 PRO A C 1
ATOM 2354 O O . PRO A 1 288 ? -79.638 15.580 137.702 1.00 48.66 288 PRO A O 1
ATOM 2357 N N . PRO A 1 289 ? -79.867 13.804 139.034 1.00 54.72 289 PRO A N 1
ATOM 2358 C CA . PRO A 1 289 ? -78.940 12.968 138.247 1.00 54.72 289 PRO A CA 1
ATOM 2359 C C . PRO A 1 289 ? -79.421 12.505 136.857 1.00 54.72 289 PRO A C 1
ATOM 2361 O O . PRO A 1 289 ? -78.572 12.288 135.990 1.00 54.72 289 PRO A O 1
ATOM 2364 N N . GLU A 1 290 ? -80.724 12.382 136.596 1.00 58.47 290 GLU A N 1
ATOM 2365 C CA . GLU A 1 290 ? -81.293 11.824 135.348 1.00 58.47 290 GLU A CA 1
ATOM 2366 C C . GLU A 1 290 ? -80.889 12.632 134.097 1.00 58.47 290 GLU A C 1
ATOM 2368 O O . GLU A 1 290 ? -80.800 12.112 132.982 1.00 58.47 290 GLU A O 1
ATOM 2373 N N . ILE A 1 291 ? -80.574 13.916 134.289 1.00 51.97 291 ILE A N 1
ATOM 2374 C CA . ILE A 1 291 ? -80.119 14.836 133.241 1.00 51.97 291 ILE A CA 1
ATOM 2375 C C . ILE A 1 291 ? -78.729 14.430 132.707 1.00 51.97 291 ILE A C 1
ATOM 2377 O O . ILE A 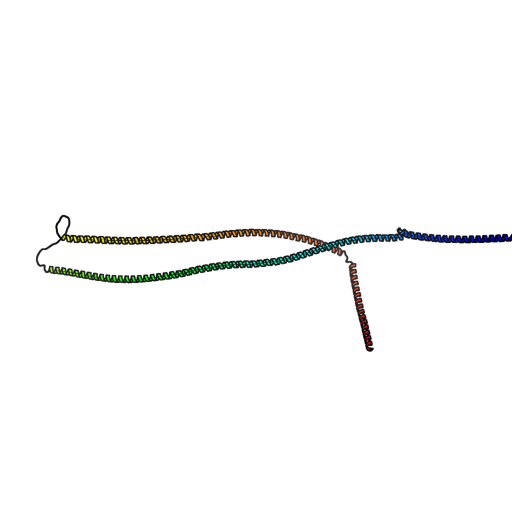1 291 ? -78.455 14.588 131.514 1.00 51.97 291 ILE A O 1
ATOM 2381 N N . LYS A 1 292 ? -77.864 13.833 133.544 1.00 53.41 292 LYS A N 1
ATOM 2382 C CA . LYS A 1 292 ? -76.512 13.399 133.139 1.00 53.41 292 LYS A CA 1
ATOM 2383 C C . LYS A 1 292 ? -76.551 12.266 132.113 1.00 53.41 292 LYS A C 1
ATOM 2385 O O . LYS A 1 292 ? -75.769 12.273 131.167 1.00 53.41 292 LYS A O 1
ATOM 2390 N N . GLU A 1 293 ? -77.478 11.322 132.261 1.00 60.06 293 GLU A N 1
ATOM 2391 C CA . GLU A 1 293 ? -77.630 10.196 131.331 1.00 60.06 293 GLU A CA 1
ATOM 2392 C C . GLU A 1 293 ? -78.071 10.675 129.937 1.00 60.06 293 GLU A C 1
ATOM 2394 O O . GLU A 1 293 ? -77.557 10.219 128.912 1.00 60.06 293 GLU A O 1
ATOM 2399 N N . LYS A 1 294 ? -78.980 11.659 129.893 1.00 61.22 294 LYS A N 1
ATOM 2400 C CA . LYS A 1 294 ? -79.460 12.266 128.645 1.00 61.22 294 LYS A CA 1
ATOM 2401 C C . LYS A 1 294 ? -78.365 13.085 127.949 1.00 61.22 294 LYS A C 1
ATOM 2403 O O . LYS A 1 294 ? -78.224 12.989 126.730 1.00 61.22 294 LYS A O 1
ATOM 2408 N N . LEU A 1 295 ? -77.542 13.807 128.718 1.00 57.25 295 LEU A N 1
ATOM 2409 C CA . LEU A 1 295 ? -76.361 14.512 128.209 1.00 57.25 295 LEU A CA 1
ATOM 2410 C C . LEU A 1 295 ? -75.335 13.543 127.597 1.00 57.25 295 LEU A C 1
ATOM 2412 O O . LEU A 1 295 ? -74.843 13.800 126.502 1.00 57.25 295 LEU A O 1
ATOM 2416 N N . ILE A 1 296 ? -75.057 12.409 128.253 1.00 65.31 296 ILE A N 1
ATOM 2417 C CA . ILE A 1 296 ? -74.123 11.390 127.743 1.00 65.31 296 ILE A CA 1
ATOM 2418 C C . ILE A 1 296 ? -74.628 10.780 126.427 1.00 65.31 296 ILE A C 1
ATOM 2420 O O . ILE A 1 296 ? -73.839 10.643 125.491 1.00 65.31 296 ILE A O 1
ATOM 2424 N N . ARG A 1 297 ? -75.931 10.470 126.304 1.00 67.00 297 ARG A N 1
ATOM 2425 C CA . ARG A 1 297 ? -76.501 9.987 125.030 1.00 67.00 297 ARG A CA 1
ATOM 2426 C C . ARG A 1 297 ? -76.358 11.018 123.907 1.00 67.00 297 ARG A C 1
ATOM 2428 O O . ARG A 1 297 ? -75.835 10.672 122.854 1.00 67.00 297 ARG A O 1
ATOM 2435 N N . LEU A 1 298 ? -76.724 12.279 124.147 1.00 60.84 298 LEU A N 1
ATOM 2436 C CA . LEU A 1 298 ? -76.627 13.346 123.138 1.00 60.84 298 LEU A CA 1
ATOM 2437 C C . LEU A 1 298 ? -75.175 13.701 122.765 1.00 60.84 298 LEU A C 1
ATOM 2439 O O . LEU A 1 298 ? -74.902 14.052 121.616 1.00 60.84 298 LEU A O 1
ATOM 2443 N N . GLN A 1 299 ? -74.225 13.574 123.699 1.00 67.19 299 GLN A N 1
ATOM 2444 C CA . GLN A 1 299 ? -72.790 13.686 123.412 1.00 67.19 299 GLN A CA 1
ATOM 2445 C C . GLN A 1 299 ? -72.271 12.503 122.586 1.00 67.19 299 GLN A C 1
ATOM 2447 O O . GLN A 1 299 ? -71.443 12.703 121.696 1.00 67.19 299 GLN A O 1
ATOM 2452 N N . HIS A 1 300 ? -72.756 11.284 122.840 1.00 70.94 300 HIS A N 1
ATOM 2453 C CA . HIS A 1 300 ? -72.423 10.113 122.030 1.00 70.94 300 HIS A CA 1
ATOM 2454 C C . HIS A 1 300 ? -72.985 10.247 120.607 1.00 70.94 300 HIS A C 1
ATOM 2456 O O . HIS A 1 300 ? -72.240 10.083 119.647 1.00 70.94 300 HIS A O 1
ATOM 2462 N N . GLU A 1 301 ? -74.243 10.659 120.463 1.00 74.00 301 GLU A N 1
ATOM 2463 C CA . GLU A 1 301 ? -74.907 10.918 119.179 1.00 74.00 301 GLU A CA 1
ATOM 2464 C C . GLU A 1 301 ? -74.193 12.015 118.367 1.00 74.00 301 GLU A C 1
ATOM 2466 O O . GLU A 1 301 ? -73.833 11.795 117.211 1.00 74.00 301 GLU A O 1
ATOM 2471 N N . ASN A 1 302 ? -73.841 13.150 118.989 1.00 59.88 302 ASN A N 1
ATOM 2472 C CA . ASN A 1 302 ? -73.014 14.183 118.346 1.00 59.88 302 ASN A CA 1
ATOM 2473 C C . ASN A 1 302 ? -71.625 13.674 117.932 1.00 59.88 302 ASN A C 1
ATOM 2475 O O . ASN A 1 302 ? -71.071 14.133 116.931 1.00 59.88 302 ASN A O 1
ATOM 2479 N N . LYS A 1 303 ? -71.035 12.748 118.698 1.00 74.81 303 LYS A N 1
ATOM 2480 C CA . LYS A 1 303 ? -69.748 12.130 118.359 1.00 74.81 303 LYS A CA 1
ATOM 2481 C C . LYS A 1 303 ? -69.888 11.181 117.165 1.00 74.81 303 LYS A C 1
ATOM 2483 O O . LYS A 1 303 ? -69.026 11.212 116.293 1.00 74.81 303 LYS A O 1
ATOM 2488 N N . MET A 1 304 ? -70.971 10.405 117.093 1.00 72.31 304 MET A N 1
ATOM 2489 C CA . MET A 1 304 ? -71.265 9.514 115.965 1.00 72.31 304 MET A CA 1
ATOM 2490 C C . MET A 1 304 ? -71.547 10.299 114.679 1.00 72.31 304 MET A C 1
ATOM 2492 O O . MET A 1 304 ? -70.874 10.062 113.684 1.00 72.31 304 MET A O 1
ATOM 2496 N N . LEU A 1 305 ? -72.414 11.317 114.711 1.00 69.88 305 LEU A N 1
ATOM 2497 C CA . LEU A 1 305 ? -72.717 12.146 113.533 1.00 69.88 305 LEU A CA 1
ATOM 2498 C C . LEU A 1 305 ? -71.484 12.906 113.002 1.00 69.88 305 LEU A C 1
ATOM 2500 O O . LEU A 1 305 ? -71.327 13.086 111.793 1.00 69.88 305 LEU A O 1
ATOM 2504 N N . LYS A 1 306 ? -70.564 13.324 113.886 1.00 72.81 306 LYS A N 1
ATOM 2505 C CA . LYS A 1 306 ? -69.268 13.895 113.474 1.00 72.81 306 LYS A CA 1
ATOM 2506 C C . LYS A 1 306 ? -68.333 12.848 112.867 1.00 72.81 306 LYS A C 1
ATOM 2508 O O . LYS A 1 306 ? -67.657 13.160 111.889 1.00 72.81 306 LYS A O 1
ATOM 2513 N N . LEU A 1 307 ? -68.312 11.623 113.400 1.00 71.94 307 LEU A N 1
ATOM 2514 C CA . LEU A 1 307 ? -67.556 10.512 112.816 1.00 71.94 307 LEU A CA 1
ATOM 2515 C C . LEU A 1 307 ? -68.091 10.152 111.422 1.00 71.94 307 LEU A C 1
ATOM 2517 O O . LEU A 1 307 ? -67.301 10.082 110.486 1.00 71.94 307 LEU A O 1
ATOM 2521 N N . GLU A 1 308 ? -69.407 10.025 111.252 1.00 72.00 308 GLU A N 1
ATOM 2522 C CA . GLU A 1 308 ? -70.054 9.739 109.963 1.00 72.00 308 GLU A CA 1
ATOM 2523 C C . GLU A 1 308 ? -69.771 10.822 108.916 1.00 72.00 308 GLU A C 1
ATOM 2525 O O . GLU A 1 308 ? -69.371 10.494 107.797 1.00 72.00 308 GLU A O 1
ATOM 2530 N N . ARG A 1 309 ? -69.864 12.111 109.282 1.00 70.50 309 ARG A N 1
ATOM 2531 C CA . ARG A 1 309 ? -69.437 13.203 108.392 1.00 70.50 309 ARG A CA 1
ATOM 2532 C C . ARG A 1 309 ? -67.961 13.108 108.023 1.00 70.50 309 ARG A C 1
ATOM 2534 O O . ARG A 1 309 ? -67.652 13.135 106.838 1.00 70.50 309 ARG A O 1
ATOM 2541 N N . SER A 1 310 ? -67.065 12.926 108.996 1.00 68.50 310 SER A N 1
ATOM 2542 C CA . SER A 1 310 ? -65.625 12.802 108.717 1.00 68.50 310 SER A CA 1
ATOM 2543 C C . SER A 1 310 ? -65.273 11.561 107.882 1.00 68.50 310 SER A C 1
ATOM 2545 O O . SER A 1 310 ? -64.321 11.593 107.109 1.00 68.50 310 SER A O 1
ATOM 2547 N N . SER A 1 311 ? -66.070 10.492 107.985 1.00 69.44 311 SER A N 1
ATOM 2548 C CA . SER A 1 311 ? -65.955 9.284 107.165 1.00 69.44 311 SER A CA 1
ATOM 2549 C C . SER A 1 311 ? -66.385 9.552 105.720 1.00 69.44 311 SER A C 1
ATOM 2551 O O . SER A 1 311 ? -65.645 9.232 104.796 1.00 69.44 311 SER A O 1
ATOM 2553 N N . SER A 1 312 ? -67.531 10.210 105.515 1.00 74.50 312 SER A N 1
ATOM 2554 C CA . SER A 1 312 ? -68.037 10.578 104.183 1.00 74.50 312 SER A CA 1
ATOM 2555 C C . SER A 1 312 ? -67.129 11.597 103.479 1.00 74.50 312 SER A C 1
ATOM 2557 O O . SER A 1 312 ? -66.708 11.385 102.342 1.00 74.50 312 SER A O 1
ATOM 2559 N N . GLU A 1 313 ? -66.734 12.660 104.185 1.00 75.81 313 GLU A N 1
ATOM 2560 C CA . GLU A 1 313 ? -65.787 13.673 103.701 1.00 75.81 313 GLU A CA 1
ATOM 2561 C C . GLU A 1 313 ? -64.406 13.043 103.417 1.00 75.81 313 GLU A C 1
ATOM 2563 O O . GLU A 1 313 ? -63.773 13.359 102.409 1.00 75.81 313 GLU A O 1
ATOM 2568 N N . GLY A 1 314 ? -63.968 12.079 104.237 1.00 80.06 314 GLY A N 1
ATOM 2569 C CA . GLY A 1 314 ? -62.752 11.294 104.012 1.00 80.06 314 GLY A CA 1
ATOM 2570 C C . GLY A 1 314 ? -62.820 10.379 102.784 1.00 80.06 314 GLY A C 1
ATOM 2571 O O . GLY A 1 314 ? -61.869 10.348 102.006 1.00 80.06 314 GLY A O 1
ATOM 2572 N N . GLN A 1 315 ? -63.943 9.687 102.566 1.00 81.56 315 GLN A N 1
ATOM 2573 C CA . GLN A 1 315 ? -64.171 8.829 101.395 1.00 81.56 315 GLN A CA 1
ATOM 2574 C C . GLN A 1 315 ? -64.208 9.639 100.092 1.00 81.56 315 GLN A C 1
ATOM 2576 O O . GLN A 1 315 ? -63.605 9.234 99.095 1.00 81.56 315 GLN A O 1
ATOM 2581 N N . GLN A 1 316 ? -64.847 10.815 100.109 1.00 85.06 316 GLN A N 1
ATOM 2582 C CA . GLN A 1 316 ? -64.821 11.756 98.986 1.00 85.06 316 GLN A CA 1
ATOM 2583 C C . GLN A 1 316 ? -63.402 12.276 98.722 1.00 85.06 316 GLN A C 1
ATOM 2585 O O . GLN A 1 316 ? -62.972 12.313 97.570 1.00 85.06 316 GLN A O 1
ATOM 2590 N N . LEU A 1 317 ? -62.639 12.606 99.771 1.00 83.38 317 LEU A N 1
ATOM 2591 C CA . LEU A 1 317 ? -61.248 13.045 99.638 1.00 83.38 317 LEU A CA 1
ATOM 2592 C C . LEU A 1 317 ? -60.337 11.948 99.065 1.00 83.38 317 LEU A C 1
ATOM 2594 O O . LEU A 1 317 ? -59.468 12.257 98.253 1.00 83.38 317 LEU A O 1
ATOM 2598 N N . THR A 1 318 ? -60.518 10.678 99.448 1.00 86.38 318 THR A N 1
ATOM 2599 C CA . THR A 1 318 ? -59.750 9.568 98.858 1.00 86.38 318 THR A CA 1
ATOM 2600 C C . THR A 1 318 ? -60.126 9.316 97.402 1.00 86.38 318 THR A C 1
ATOM 2602 O O . THR A 1 318 ? -59.228 9.173 96.581 1.00 86.38 318 THR A O 1
ATOM 2605 N N . LEU A 1 319 ? -61.418 9.347 97.052 1.00 87.75 319 LEU A N 1
ATOM 2606 C CA . LEU A 1 319 ? -61.860 9.173 95.664 1.00 87.75 319 LEU A CA 1
ATOM 2607 C C . LEU A 1 319 ? -61.304 10.278 94.752 1.00 87.75 319 LEU A C 1
ATOM 2609 O O . LEU A 1 319 ? -60.778 9.988 93.681 1.00 87.75 319 LEU A O 1
ATOM 2613 N N . LEU A 1 320 ? -61.359 11.537 95.200 1.00 88.06 320 LEU A N 1
ATOM 2614 C CA . LEU A 1 320 ? -60.797 12.674 94.467 1.00 88.06 320 LEU A CA 1
ATOM 2615 C C . LEU A 1 320 ? -59.272 12.596 94.315 1.00 88.06 320 LEU A C 1
ATOM 2617 O O . LEU A 1 320 ? -58.752 13.033 93.291 1.00 88.06 320 LEU A O 1
ATOM 2621 N N . LYS A 1 321 ? -58.554 12.027 95.293 1.00 88.50 321 LYS A N 1
ATOM 2622 C CA . LYS A 1 321 ? -57.112 11.765 95.169 1.00 88.50 321 LYS A CA 1
ATOM 2623 C C . LYS A 1 321 ? -56.817 10.692 94.131 1.00 88.50 321 LYS A C 1
ATOM 2625 O O . LYS A 1 321 ? -56.037 10.966 93.232 1.00 88.50 321 LYS A O 1
ATOM 2630 N N . THR A 1 322 ? -57.488 9.542 94.182 1.00 90.88 322 THR A N 1
ATOM 2631 C CA . THR A 1 322 ? -57.284 8.477 93.187 1.00 90.88 322 THR A CA 1
ATOM 2632 C C . THR A 1 322 ? -57.618 8.959 91.773 1.00 90.88 322 THR A C 1
ATOM 2634 O O . THR A 1 322 ? -56.838 8.736 90.859 1.00 90.88 322 THR A O 1
ATOM 2637 N N . MET A 1 323 ? -58.697 9.732 91.588 1.00 90.88 323 MET A N 1
ATOM 2638 C CA . MET A 1 323 ? -59.011 10.337 90.284 1.00 90.88 323 MET A CA 1
ATOM 2639 C C . MET A 1 323 ? -57.960 11.356 89.806 1.00 90.88 323 MET A C 1
ATOM 2641 O O . MET A 1 323 ? -57.757 11.500 88.601 1.00 90.88 323 MET A O 1
ATOM 2645 N N . LEU A 1 324 ? -57.296 12.072 90.722 1.00 92.00 324 LEU A N 1
ATOM 2646 C CA . LEU A 1 324 ? -56.194 12.981 90.393 1.00 92.00 324 LEU A CA 1
ATOM 2647 C C . LEU A 1 324 ? -54.907 12.210 90.058 1.00 92.00 324 LEU A C 1
ATOM 2649 O O . LEU A 1 324 ? -54.214 12.575 89.113 1.00 92.00 324 LEU A O 1
ATOM 2653 N N . GLU A 1 325 ? -54.613 11.144 90.799 1.00 92.81 325 GLU A N 1
ATOM 2654 C CA . GLU A 1 325 ? -53.473 10.244 90.591 1.00 92.81 325 GLU A CA 1
ATOM 2655 C C . GLU A 1 325 ? -53.596 9.503 89.243 1.00 92.81 325 GLU A C 1
ATOM 2657 O O . GLU A 1 325 ? -52.647 9.510 88.459 1.00 92.81 325 GLU A O 1
ATOM 2662 N N . ASP A 1 326 ? -54.783 8.983 88.904 1.00 92.12 326 ASP A N 1
ATOM 2663 C CA . ASP A 1 326 ? -55.096 8.392 87.593 1.00 92.12 326 ASP A CA 1
ATOM 2664 C C . ASP A 1 326 ? -54.933 9.411 86.449 1.00 92.12 326 ASP A C 1
ATOM 2666 O O . ASP A 1 326 ? -54.357 9.104 85.401 1.00 92.12 326 ASP A O 1
ATOM 2670 N N . ALA A 1 327 ? -55.418 10.645 86.639 1.00 89.25 327 ALA A N 1
ATOM 2671 C CA . ALA A 1 327 ? -55.290 11.712 85.646 1.00 89.25 327 ALA A CA 1
ATOM 2672 C C . ALA A 1 327 ? -53.827 12.136 85.435 1.00 89.25 327 ALA A C 1
ATOM 2674 O O . ALA A 1 327 ? -53.410 12.340 84.295 1.00 89.25 327 ALA A O 1
ATOM 2675 N N . GLN A 1 328 ? -53.037 12.218 86.511 1.00 90.19 328 GLN A N 1
ATOM 2676 C CA . GLN A 1 328 ? -51.604 12.511 86.451 1.00 90.19 328 GLN A CA 1
ATOM 2677 C C . GLN A 1 328 ? -50.815 11.367 85.811 1.00 90.19 328 GLN A C 1
ATOM 2679 O O . GLN A 1 328 ? -49.954 11.633 84.976 1.00 90.19 328 GLN A O 1
ATOM 2684 N N . SER A 1 329 ? -51.134 10.104 86.121 1.00 92.62 329 SER A N 1
ATOM 2685 C CA . SER A 1 329 ? -50.537 8.952 85.432 1.00 92.62 329 SER A CA 1
ATOM 2686 C C . SER A 1 329 ? -50.790 9.036 83.929 1.00 92.62 329 SER A C 1
ATOM 2688 O O . SER A 1 329 ? -49.846 9.015 83.145 1.00 92.62 329 SER A O 1
ATOM 2690 N N . ARG A 1 330 ? -52.052 9.240 83.528 1.00 91.44 330 ARG A N 1
ATOM 2691 C CA . ARG A 1 330 ? -52.438 9.325 82.115 1.00 91.44 330 ARG A CA 1
ATOM 2692 C C . ARG A 1 330 ? -51.822 10.529 81.394 1.00 91.44 330 ARG A C 1
ATOM 2694 O O . ARG A 1 330 ? -51.564 10.443 80.196 1.00 91.44 330 ARG A O 1
ATOM 2701 N N . GLN A 1 331 ? -51.584 11.641 82.094 1.00 91.56 331 GLN A N 1
ATOM 2702 C CA . GLN A 1 331 ? -50.828 12.771 81.550 1.00 91.56 331 GLN A CA 1
ATOM 2703 C C . GLN A 1 331 ? -49.364 12.380 81.300 1.00 91.56 331 GLN A C 1
ATOM 2705 O O . GLN A 1 331 ? -48.871 12.587 80.194 1.00 91.56 331 GLN A O 1
ATOM 2710 N N . ASN A 1 332 ? -48.695 11.770 82.285 1.00 91.62 332 ASN A N 1
ATOM 2711 C CA . ASN A 1 332 ? -47.307 11.319 82.149 1.00 91.62 332 ASN A CA 1
ATOM 2712 C C . ASN A 1 332 ? -47.149 10.321 80.988 1.00 91.62 332 ASN A C 1
ATOM 2714 O O . ASN A 1 332 ? -46.225 10.460 80.188 1.00 91.62 332 ASN A O 1
ATOM 2718 N N . ASP A 1 333 ? -48.068 9.358 80.856 1.00 92.06 333 ASP A N 1
ATOM 2719 C CA . ASP A 1 333 ? -48.074 8.380 79.761 1.00 92.06 333 ASP A CA 1
ATOM 2720 C C . ASP A 1 333 ? -48.080 9.088 78.392 1.00 92.06 333 ASP A C 1
ATOM 2722 O O . ASP A 1 333 ? -47.192 8.857 77.566 1.00 92.06 333 ASP A O 1
ATOM 2726 N N . LEU A 1 334 ? -49.017 10.025 78.190 1.00 91.50 334 LEU A N 1
ATOM 2727 C CA . LEU A 1 334 ? -49.138 10.819 76.961 1.00 91.50 334 LEU A CA 1
ATOM 2728 C C . LEU A 1 334 ? -47.913 11.713 76.707 1.00 91.50 334 LEU A C 1
ATOM 2730 O O . LEU A 1 334 ? -47.482 11.842 75.562 1.00 91.50 334 LEU A O 1
ATOM 2734 N N . GLU A 1 335 ? -47.312 12.304 77.743 1.00 88.75 335 GLU A N 1
ATOM 2735 C CA . GLU A 1 335 ? -46.071 13.077 77.604 1.00 88.75 335 GLU A CA 1
ATOM 2736 C C . GLU A 1 335 ? -44.892 12.192 77.160 1.00 88.75 335 GLU A C 1
ATOM 2738 O O . GLU A 1 335 ? -44.087 12.612 76.319 1.00 88.75 335 GLU A O 1
ATOM 2743 N N . THR A 1 336 ? -44.803 10.941 77.636 1.00 91.12 336 THR A N 1
ATOM 2744 C CA . THR A 1 336 ? -43.783 10.000 77.137 1.00 91.12 336 THR A CA 1
ATOM 2745 C C . THR A 1 336 ? -44.041 9.549 75.699 1.00 91.12 336 THR A C 1
ATOM 2747 O O . THR A 1 336 ? -43.089 9.481 74.917 1.00 91.12 336 THR A O 1
ATOM 2750 N N . GLU A 1 337 ? -45.300 9.311 75.318 1.00 91.44 337 GLU A N 1
ATOM 2751 C CA . GLU A 1 337 ? -45.687 8.950 73.949 1.00 91.44 337 GLU A CA 1
ATOM 2752 C C . GLU A 1 337 ? -45.379 10.089 72.966 1.00 91.44 337 GLU A C 1
ATOM 2754 O O . GLU A 1 337 ? -44.698 9.870 71.962 1.00 91.44 337 GLU A O 1
ATOM 2759 N N . VAL A 1 338 ? -45.761 11.329 73.296 1.00 89.19 338 VAL A N 1
ATOM 2760 C CA . VAL A 1 338 ? -45.424 12.526 72.505 1.00 89.19 338 VAL A CA 1
ATOM 2761 C C . VAL A 1 338 ? -43.910 12.675 72.351 1.00 89.19 338 VAL A C 1
ATOM 2763 O O . VAL A 1 338 ? -43.440 12.972 71.249 1.00 89.19 338 VAL A O 1
ATOM 2766 N N . ARG A 1 339 ? -43.116 12.418 73.400 1.00 94.50 339 ARG A N 1
ATOM 2767 C CA . ARG A 1 339 ? -41.648 12.487 73.309 1.00 94.50 339 ARG A CA 1
ATOM 2768 C C . ARG A 1 339 ? -41.074 11.421 72.368 1.00 94.50 339 ARG A C 1
ATOM 2770 O O . ARG A 1 339 ? -40.179 11.730 71.584 1.00 94.50 339 ARG A O 1
ATOM 2777 N N . LEU A 1 340 ? -41.584 10.189 72.425 1.00 92.62 340 LEU A N 1
ATOM 2778 C CA . LEU A 1 340 ? -41.150 9.083 71.561 1.00 92.62 340 LEU A CA 1
ATOM 2779 C C . LEU A 1 340 ? -41.541 9.310 70.093 1.00 92.62 340 LEU A C 1
ATOM 2781 O O . LEU A 1 340 ? -40.715 9.105 69.206 1.00 92.62 340 LEU A O 1
ATOM 2785 N N . LEU A 1 341 ? -42.757 9.797 69.831 1.00 89.75 341 LEU A N 1
ATOM 2786 C CA . LEU A 1 341 ? -43.200 10.185 68.488 1.00 89.75 341 LEU A CA 1
ATOM 2787 C C . LEU A 1 341 ? -42.378 11.360 67.936 1.00 89.75 341 LEU A C 1
ATOM 2789 O O . LEU A 1 341 ? -41.989 11.340 66.770 1.00 89.75 341 LEU A O 1
ATOM 2793 N N . SER A 1 342 ? -42.045 12.345 68.778 1.00 89.19 342 SER A N 1
ATOM 2794 C CA . SER A 1 342 ? -41.189 13.477 68.389 1.00 89.19 342 SER A CA 1
ATOM 2795 C C . SER A 1 342 ? -39.776 13.022 68.014 1.00 89.19 342 SER A C 1
ATOM 2797 O O . SER A 1 342 ? -39.252 13.443 66.986 1.00 89.19 342 SER A O 1
ATOM 2799 N N . GLN A 1 343 ? -39.179 12.113 68.798 1.00 91.12 343 GLN A N 1
ATOM 2800 C CA . GLN A 1 343 ? -37.897 11.494 68.447 1.00 91.12 343 GLN A CA 1
ATOM 2801 C C . GLN A 1 343 ? -38.002 10.720 67.124 1.00 91.12 343 GLN A C 1
ATOM 2803 O O . GLN A 1 343 ? -37.132 10.851 66.266 1.00 91.12 343 GLN A O 1
ATOM 2808 N N . ARG A 1 344 ? -39.076 9.942 66.929 1.00 91.25 344 ARG A N 1
ATOM 2809 C CA . ARG A 1 344 ? -39.234 9.120 65.725 1.00 91.25 344 ARG A CA 1
ATOM 2810 C C . ARG A 1 344 ? -39.436 9.950 64.453 1.00 91.25 344 ARG A C 1
ATOM 2812 O O . ARG A 1 344 ? -38.955 9.539 63.400 1.00 91.25 344 ARG A O 1
ATOM 2819 N N . ASN A 1 345 ? -40.087 11.110 64.544 1.00 84.56 345 ASN A N 1
ATOM 2820 C CA . ASN A 1 345 ? -40.146 12.062 63.433 1.00 84.56 345 ASN A CA 1
ATOM 2821 C C . ASN A 1 345 ? -38.753 12.610 63.097 1.00 84.56 345 ASN A C 1
ATOM 2823 O O . ASN A 1 345 ? -38.376 12.568 61.934 1.00 84.56 345 ASN A O 1
ATOM 2827 N N . LEU A 1 346 ? -37.958 13.011 64.096 1.00 90.44 346 LEU A N 1
ATOM 2828 C CA . LEU A 1 346 ? -36.596 13.519 63.878 1.00 90.44 346 LEU A CA 1
ATOM 2829 C C . LEU A 1 346 ? -35.684 12.478 63.191 1.00 90.44 346 LEU A C 1
ATOM 2831 O O . LEU A 1 346 ? -34.910 12.808 62.295 1.00 90.44 346 LEU A O 1
ATOM 2835 N N . GLU A 1 347 ? -35.807 11.200 63.571 1.00 90.12 347 GLU A N 1
ATOM 2836 C CA . GLU A 1 347 ? -35.113 10.081 62.913 1.00 90.12 347 GLU A CA 1
ATOM 2837 C C . GLU A 1 347 ? -35.533 9.907 61.442 1.00 90.12 347 GLU A C 1
ATOM 2839 O O . GLU A 1 347 ? -34.696 9.606 60.592 1.00 90.12 347 GLU A O 1
ATOM 2844 N N . LEU A 1 348 ? -36.822 10.082 61.131 1.00 87.50 348 LEU A N 1
ATOM 2845 C CA . LEU A 1 348 ? -37.353 9.983 59.766 1.00 87.50 348 LEU A CA 1
ATOM 2846 C C . LEU A 1 348 ? -36.981 11.201 58.908 1.00 87.50 348 LEU A C 1
ATOM 2848 O O . LEU A 1 348 ? -36.683 11.038 57.729 1.00 87.50 348 LEU A O 1
ATOM 2852 N N . GLU A 1 349 ? -36.965 12.399 59.490 1.00 83.94 349 GLU A N 1
ATOM 2853 C CA . GLU A 1 349 ? -36.529 13.634 58.833 1.00 83.94 349 GLU A CA 1
ATOM 2854 C C . GLU A 1 349 ? -35.044 13.548 58.450 1.00 83.94 349 GLU A C 1
ATOM 2856 O O . GLU A 1 349 ? -34.718 13.767 57.284 1.00 83.94 349 GLU A O 1
ATOM 2861 N N . SER A 1 350 ? -34.173 13.093 59.365 1.00 85.19 350 SER A N 1
ATOM 2862 C CA . SER A 1 350 ? -32.758 12.806 59.067 1.00 85.19 350 SER A CA 1
ATOM 2863 C C . SER A 1 350 ? -32.611 11.801 57.921 1.00 85.19 350 SER A C 1
ATOM 2865 O O . SER A 1 350 ? -31.917 12.078 56.949 1.00 85.19 350 SER A O 1
ATOM 2867 N N . GLN A 1 351 ? -33.317 10.664 57.977 1.00 85.81 351 GLN A N 1
ATOM 2868 C CA . GLN A 1 351 ? -33.230 9.626 56.939 1.00 85.81 351 GLN A CA 1
ATOM 2869 C C . GLN A 1 351 ? -33.707 10.113 55.560 1.00 85.81 351 GLN A C 1
ATOM 2871 O O . GLN A 1 351 ? -33.196 9.656 54.533 1.00 85.81 351 GLN A O 1
ATOM 2876 N N . LEU A 1 352 ? -34.669 11.039 55.514 1.00 80.69 352 LEU A N 1
ATOM 2877 C CA . LEU A 1 352 ? -35.122 11.678 54.277 1.00 80.69 352 LEU A CA 1
ATOM 2878 C C . LEU A 1 352 ? -34.122 12.719 53.759 1.00 80.69 352 LEU A C 1
ATOM 2880 O O . LEU A 1 352 ? -33.964 12.835 52.544 1.00 80.69 352 LEU A O 1
ATOM 2884 N N . GLU A 1 353 ? -33.442 13.450 54.643 1.00 81.88 353 GLU A N 1
ATOM 2885 C CA . GLU A 1 353 ? -32.393 14.407 54.279 1.00 81.88 353 GLU A CA 1
ATOM 2886 C C . GLU A 1 353 ? -31.143 13.683 53.748 1.00 81.88 353 GLU A C 1
ATOM 2888 O O . GLU A 1 353 ? -30.741 13.945 52.613 1.00 81.88 353 GLU A O 1
ATOM 2893 N N . ASP A 1 354 ? -30.646 12.663 54.461 1.00 80.38 354 ASP A N 1
ATOM 2894 C CA . ASP A 1 354 ? -29.548 11.778 54.032 1.00 80.38 354 ASP A CA 1
ATOM 2895 C C . ASP A 1 354 ? -29.816 11.172 52.637 1.00 80.38 354 ASP A C 1
ATOM 2897 O O . ASP A 1 354 ? -28.978 11.223 51.730 1.00 80.38 354 ASP A O 1
ATOM 2901 N N . SER A 1 355 ? -31.026 10.631 52.432 1.00 72.81 355 SER A N 1
ATOM 2902 C CA . SER A 1 355 ? -31.444 10.035 51.153 1.00 72.81 355 SER A CA 1
ATOM 2903 C C . SER A 1 355 ? -31.502 11.062 50.017 1.00 72.81 355 SER A C 1
ATOM 2905 O O . SER A 1 355 ? -31.215 10.743 48.859 1.00 72.81 355 SER A O 1
ATOM 2907 N N . ARG A 1 356 ? -31.882 12.305 50.333 1.00 72.38 356 ARG A N 1
ATOM 2908 C CA . ARG A 1 356 ? -32.016 13.401 49.369 1.00 72.38 356 ARG A CA 1
ATOM 2909 C C . ARG A 1 356 ? -30.661 13.978 48.974 1.00 72.38 356 ARG A C 1
ATOM 2911 O O . ARG A 1 356 ? -30.460 14.257 47.790 1.00 72.38 356 ARG A O 1
ATOM 2918 N N . GLU A 1 357 ? -29.732 14.120 49.919 1.00 68.00 357 GLU A N 1
ATOM 2919 C CA . GLU A 1 357 ? -28.354 14.505 49.611 1.00 68.00 357 GLU A CA 1
ATOM 2920 C C . GLU A 1 357 ? -27.693 13.451 48.715 1.00 68.00 357 GLU A C 1
ATOM 2922 O O . GLU A 1 357 ? -27.212 13.797 47.632 1.00 68.00 357 GLU A O 1
ATOM 2927 N N . ALA A 1 358 ? -27.771 12.166 49.088 1.00 65.31 358 ALA A N 1
ATOM 2928 C CA . ALA A 1 358 ? -27.206 11.057 48.318 1.00 65.31 358 ALA A CA 1
ATOM 2929 C C . ALA A 1 358 ? -27.687 11.037 46.853 1.00 65.31 358 ALA A C 1
ATOM 2931 O O . ALA A 1 358 ? -26.863 10.984 45.932 1.00 65.31 358 ALA A O 1
ATOM 2932 N N . ALA A 1 359 ? -29.001 11.162 46.625 1.00 61.44 359 ALA A N 1
ATOM 2933 C CA . ALA A 1 359 ? -29.577 11.242 45.281 1.00 61.44 359 ALA A CA 1
ATOM 2934 C C . ALA A 1 359 ? -29.074 12.474 44.501 1.00 61.44 359 ALA A C 1
ATOM 2936 O O . ALA A 1 359 ? -28.674 12.363 43.340 1.00 61.44 359 ALA A O 1
ATOM 2937 N N . SER A 1 360 ? -29.030 13.646 45.147 1.00 61.09 360 SER A N 1
ATOM 2938 C CA . SER A 1 360 ? -28.622 14.903 44.501 1.00 61.09 360 SER A CA 1
ATOM 2939 C C . SER A 1 360 ? -27.153 14.923 44.053 1.00 61.09 360 SER A C 1
ATOM 2941 O O . SER A 1 360 ? -26.818 15.556 43.045 1.00 61.09 360 SER A O 1
ATOM 2943 N N . VAL A 1 361 ? -26.279 14.219 44.782 1.00 61.56 361 VAL A N 1
ATOM 2944 C CA . VAL A 1 361 ? -24.836 14.185 44.522 1.00 61.56 361 VAL A CA 1
ATOM 2945 C C . VAL A 1 361 ? -24.495 13.204 43.399 1.00 61.56 361 VAL A C 1
ATOM 2947 O O . VAL A 1 361 ? -23.745 13.584 42.499 1.00 61.56 361 VAL A O 1
ATOM 2950 N N . HIS A 1 362 ? -25.049 11.984 43.399 1.00 59.22 362 HIS A N 1
ATOM 2951 C CA . HIS A 1 362 ? -24.739 10.979 42.369 1.00 59.22 362 HIS A CA 1
ATOM 2952 C C . HIS A 1 362 ? -25.339 11.329 41.000 1.00 59.22 362 HIS A C 1
ATOM 2954 O O . HIS A 1 362 ? -24.589 11.611 40.061 1.00 59.22 362 HIS A O 1
ATOM 2960 N N . GLU A 1 363 ? -26.671 11.383 40.877 1.00 58.62 363 GLU A N 1
ATOM 2961 C CA . GLU A 1 363 ? -27.338 11.547 39.571 1.00 58.62 363 GLU A CA 1
ATOM 2962 C C . GLU A 1 363 ? -26.917 12.850 38.878 1.00 58.62 363 GLU A C 1
ATOM 2964 O O . GLU A 1 363 ? -26.658 12.890 37.670 1.00 58.62 363 GLU A O 1
ATOM 2969 N N . GLY A 1 364 ? -26.771 13.926 39.657 1.00 61.06 364 GLY A N 1
ATOM 2970 C CA . GLY A 1 364 ? -26.302 15.209 39.155 1.00 61.06 364 GLY A CA 1
ATOM 2971 C C . GLY A 1 364 ? -24.844 15.184 38.688 1.00 61.06 364 GLY A C 1
ATOM 2972 O O . GLY A 1 364 ? -24.506 15.864 37.720 1.00 61.06 364 GLY A O 1
ATOM 2973 N N . ALA A 1 365 ? -23.937 14.474 39.364 1.00 68.81 365 ALA A N 1
ATOM 2974 C CA . ALA A 1 365 ? -22.529 14.421 38.960 1.00 68.81 365 ALA A CA 1
ATOM 2975 C C . ALA A 1 365 ? -22.337 13.607 37.672 1.00 68.81 365 ALA A C 1
ATOM 2977 O O . ALA A 1 365 ? -21.744 14.109 36.712 1.00 68.81 365 ALA A O 1
ATOM 2978 N N . GLU A 1 366 ? -22.892 12.395 37.622 1.00 72.69 366 GLU A N 1
ATOM 2979 C CA . GLU A 1 366 ? -22.697 11.474 36.500 1.00 72.69 366 GLU A CA 1
ATOM 2980 C C . GLU A 1 366 ? -23.302 12.007 35.199 1.00 72.69 366 GLU A C 1
ATOM 2982 O O . GLU A 1 366 ? -22.631 12.011 34.166 1.00 72.69 366 GLU A O 1
ATOM 2987 N N . THR A 1 367 ? -24.526 12.545 35.237 1.00 71.62 367 THR A N 1
ATOM 2988 C CA . THR A 1 367 ? -25.180 13.12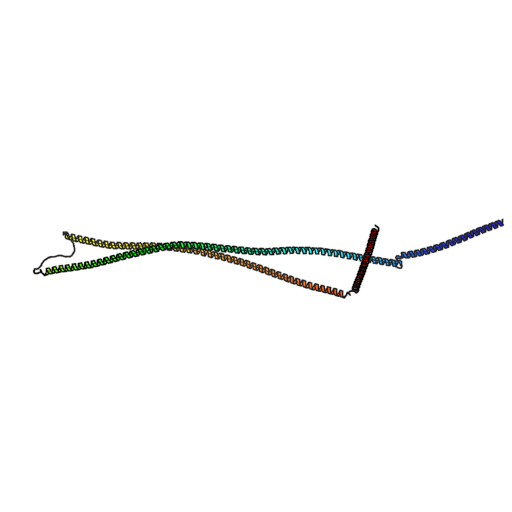0 34.046 1.00 71.62 367 THR A CA 1
ATOM 2989 C C . THR A 1 367 ? -24.398 14.303 33.467 1.00 71.62 367 THR A C 1
ATOM 2991 O O . THR A 1 367 ? -24.214 14.388 32.250 1.00 71.62 367 THR A O 1
ATOM 2994 N N . ARG A 1 368 ? -23.851 15.186 34.318 1.00 77.62 368 ARG A N 1
ATOM 2995 C CA . ARG A 1 368 ? -22.972 16.290 33.884 1.00 77.62 368 ARG A CA 1
ATOM 2996 C C . ARG A 1 368 ? -21.657 15.775 33.293 1.00 77.62 368 ARG A C 1
ATOM 2998 O O . ARG A 1 368 ? -21.192 16.324 32.294 1.00 77.62 368 ARG A O 1
ATOM 3005 N N . GLN A 1 369 ? -21.075 14.713 33.852 1.00 82.19 369 GLN A N 1
ATOM 3006 C CA . GLN A 1 369 ? -19.843 14.111 33.334 1.00 82.19 369 GLN A CA 1
ATOM 3007 C C . GLN A 1 369 ? -20.065 13.405 31.985 1.00 82.19 369 GLN A C 1
ATOM 3009 O O . GLN A 1 369 ? -19.271 13.587 31.060 1.00 82.19 369 GLN A O 1
ATOM 3014 N N . GLN A 1 370 ? -21.165 12.660 31.834 1.00 83.00 370 GLN A N 1
ATOM 3015 C CA . GLN A 1 370 ? -21.566 12.028 30.573 1.00 83.00 370 GLN A CA 1
ATOM 3016 C C . GLN A 1 370 ? -21.842 13.075 29.485 1.00 83.00 370 GLN A C 1
ATOM 3018 O O . GLN A 1 370 ? -21.328 12.946 28.373 1.00 83.00 370 GLN A O 1
ATOM 3023 N N . LEU A 1 371 ? -22.559 14.158 29.810 1.00 80.62 371 LEU A N 1
ATOM 3024 C CA . LEU A 1 371 ? -22.798 15.268 28.883 1.00 80.62 371 LEU A CA 1
ATOM 3025 C C . LEU A 1 371 ? -21.488 15.945 28.447 1.00 80.62 371 LEU A C 1
ATOM 3027 O O . LEU A 1 371 ? -21.307 16.224 27.262 1.00 80.62 371 LEU A O 1
ATOM 3031 N N . ALA A 1 372 ? -20.545 16.163 29.369 1.00 85.62 372 ALA A N 1
ATOM 3032 C CA . ALA A 1 372 ? -19.232 16.723 29.045 1.00 85.62 372 ALA A CA 1
ATOM 3033 C C . ALA A 1 372 ? -18.390 15.788 28.152 1.00 85.62 372 ALA A C 1
ATOM 3035 O O . ALA A 1 372 ? -17.696 16.264 27.250 1.00 85.62 372 ALA A O 1
ATOM 3036 N N . MET A 1 373 ? -18.467 14.467 28.356 1.00 89.00 373 MET A N 1
ATOM 3037 C CA . MET A 1 373 ? -17.833 13.482 27.469 1.00 89.00 373 MET A CA 1
ATOM 3038 C C . MET A 1 373 ? -18.482 13.470 26.078 1.00 89.00 373 MET A C 1
ATOM 3040 O O . MET A 1 373 ? -17.764 13.521 25.080 1.00 89.00 373 MET A O 1
ATOM 3044 N N . ALA A 1 374 ? -19.815 13.501 25.990 1.00 84.38 374 ALA A N 1
ATOM 3045 C CA . ALA A 1 374 ? -20.532 13.594 24.718 1.00 84.38 374 ALA A CA 1
ATOM 3046 C C . ALA A 1 374 ? -20.179 14.882 23.950 1.00 84.38 374 ALA A C 1
ATOM 3048 O O . ALA A 1 374 ? -19.872 14.827 22.763 1.00 84.38 374 ALA A O 1
ATOM 3049 N N . GLN A 1 375 ? -20.121 16.034 24.629 1.00 87.69 375 GLN A N 1
ATOM 3050 C CA . GLN A 1 375 ? -19.721 17.311 24.022 1.00 87.69 375 GLN A CA 1
ATOM 3051 C C . GLN A 1 375 ? -18.274 17.310 23.510 1.00 87.69 375 GLN A C 1
ATOM 3053 O O . GLN A 1 375 ? -18.006 17.887 22.456 1.00 87.69 375 GLN A O 1
ATOM 3058 N N . ARG A 1 376 ? -17.336 16.663 24.220 1.00 90.25 376 ARG A N 1
ATOM 3059 C CA . ARG A 1 376 ? -15.970 16.450 23.707 1.00 90.25 376 ARG A CA 1
ATOM 3060 C C . ARG A 1 376 ? -15.988 15.560 22.469 1.00 90.25 376 ARG A C 1
ATOM 3062 O O . ARG A 1 376 ? -15.405 15.938 21.458 1.00 90.25 376 ARG A O 1
ATOM 3069 N N . ARG A 1 377 ? -16.734 14.452 22.509 1.00 92.12 377 ARG A N 1
ATOM 3070 C CA . ARG A 1 377 ? -16.811 13.510 21.391 1.00 92.12 377 ARG A CA 1
ATOM 3071 C C . ARG A 1 377 ? -17.431 14.125 20.135 1.00 92.12 377 ARG A C 1
ATOM 3073 O O . ARG A 1 377 ? -16.935 13.867 19.044 1.00 92.12 377 ARG A O 1
ATOM 3080 N N . CYS A 1 378 ? -18.443 14.985 20.269 1.00 89.50 378 CYS A N 1
ATOM 3081 C CA . CYS A 1 378 ? -18.968 15.759 19.141 1.00 89.50 378 CYS A CA 1
ATOM 3082 C C . CYS A 1 378 ? -17.894 16.675 18.537 1.00 89.50 378 CYS A C 1
ATOM 3084 O O . CYS A 1 378 ? -17.712 16.660 17.326 1.00 89.50 378 CYS A O 1
ATOM 3086 N N . LYS A 1 379 ? -17.122 17.399 19.360 1.00 92.62 379 LYS A N 1
ATOM 3087 C CA . LYS A 1 379 ? -16.039 18.271 18.868 1.00 92.62 379 LYS A CA 1
ATOM 3088 C C . LYS A 1 379 ? -14.914 17.499 18.177 1.00 92.62 379 LYS A C 1
ATOM 3090 O O . LYS A 1 379 ? -14.432 17.956 17.150 1.00 92.62 379 LYS A O 1
ATOM 3095 N N . GLU A 1 380 ? -14.534 16.330 18.694 1.00 92.56 380 GLU A N 1
ATOM 3096 C CA . GLU A 1 380 ? -13.573 15.425 18.041 1.00 92.56 380 GLU A CA 1
ATOM 3097 C C . GLU A 1 380 ? -14.070 14.955 16.666 1.00 92.56 380 GLU A C 1
ATOM 3099 O O . GLU A 1 380 ? -13.304 14.916 15.704 1.00 92.56 380 GLU A O 1
ATOM 3104 N N . LEU A 1 381 ? -15.357 14.609 16.561 1.00 91.88 381 LEU A N 1
ATOM 3105 C CA . LEU A 1 381 ? -15.977 14.202 15.300 1.00 91.88 381 LEU A CA 1
ATOM 3106 C C . LEU A 1 381 ? -16.105 15.382 14.325 1.00 91.88 381 LEU A C 1
ATOM 3108 O O . LEU A 1 381 ? -15.867 15.205 13.137 1.00 91.88 381 LEU A O 1
ATOM 3112 N N . GLU A 1 382 ? -16.397 16.591 14.808 1.00 91.06 382 GLU A N 1
ATOM 3113 C CA . GLU A 1 382 ? -16.389 17.816 14.001 1.00 91.06 382 GLU A CA 1
ATOM 3114 C C . GLU A 1 382 ? -14.988 18.199 13.489 1.00 91.06 382 GLU A C 1
ATOM 3116 O O . GLU A 1 382 ? -14.869 18.737 12.387 1.00 91.06 382 GLU A O 1
ATOM 3121 N N . THR A 1 383 ? -13.917 17.978 14.261 1.00 94.00 383 THR A N 1
ATOM 3122 C CA . THR A 1 383 ? -12.545 18.196 13.765 1.00 94.00 383 THR A CA 1
ATOM 3123 C C . THR A 1 383 ? -12.161 17.130 12.747 1.00 94.00 383 THR A C 1
ATOM 3125 O O . THR A 1 383 ? -11.679 17.475 11.673 1.00 94.00 383 THR A O 1
ATOM 3128 N N . GLN A 1 384 ? -12.482 15.859 13.016 1.00 93.38 384 GLN A N 1
ATOM 3129 C CA . GLN A 1 384 ? -12.252 14.765 12.067 1.00 93.38 384 GLN A CA 1
ATOM 3130 C C . GLN A 1 384 ? -13.055 14.943 10.770 1.00 93.38 384 GLN A C 1
ATOM 3132 O O . GLN A 1 384 ? -12.555 14.599 9.704 1.00 93.38 384 GLN A O 1
ATOM 3137 N N . LEU A 1 385 ? -14.264 15.514 10.827 1.00 92.44 385 LEU A N 1
ATOM 3138 C CA . LEU A 1 385 ? -15.042 15.837 9.632 1.00 92.44 385 LEU A CA 1
ATOM 3139 C C . LEU A 1 385 ? -14.322 16.892 8.779 1.00 92.44 385 LEU A C 1
ATOM 3141 O O . LEU A 1 385 ? -14.045 16.613 7.618 1.00 92.44 385 LEU A O 1
ATOM 3145 N N . ARG A 1 386 ? -13.904 18.024 9.366 1.00 94.12 386 ARG A N 1
ATOM 3146 C CA . ARG A 1 386 ? -13.167 19.091 8.652 1.00 94.12 386 ARG A CA 1
ATOM 3147 C C . ARG A 1 386 ? -11.823 18.622 8.079 1.00 94.12 386 ARG A C 1
ATOM 3149 O O . ARG A 1 386 ? -11.427 19.030 6.987 1.00 94.12 386 ARG A O 1
ATOM 3156 N N . GLU A 1 387 ? -11.121 17.736 8.784 1.00 94.38 387 GLU A N 1
ATOM 3157 C CA . GLU A 1 387 ? -9.892 17.093 8.290 1.00 94.38 387 GLU A CA 1
ATOM 3158 C C . GLU A 1 387 ? -10.165 16.184 7.080 1.00 94.38 387 GLU A C 1
ATOM 3160 O O . GLU A 1 387 ? -9.356 16.120 6.155 1.00 94.38 387 GLU A O 1
ATOM 3165 N N . ARG A 1 388 ? -11.316 15.499 7.041 1.00 91.81 388 ARG A N 1
ATOM 3166 C CA . ARG A 1 388 ? -11.715 14.674 5.889 1.00 91.81 388 ARG A CA 1
ATOM 3167 C C . ARG A 1 388 ? -12.272 15.505 4.739 1.00 91.81 388 ARG A C 1
ATOM 3169 O O . ARG A 1 388 ? -11.972 15.178 3.600 1.00 91.81 388 ARG A O 1
ATOM 3176 N N . GLU A 1 389 ? -13.000 16.582 5.016 1.00 91.94 389 GLU A N 1
ATOM 3177 C CA . GLU A 1 389 ? -13.467 17.551 4.016 1.00 91.94 389 GLU A CA 1
ATOM 3178 C C . GLU A 1 389 ? -12.276 18.190 3.287 1.00 91.94 389 GLU A C 1
ATOM 3180 O O . GLU A 1 389 ? -12.149 18.029 2.076 1.00 91.94 389 GLU A O 1
ATOM 3185 N N . SER A 1 390 ? -11.322 18.778 4.015 1.00 93.19 390 SER A N 1
ATOM 3186 C CA . SER A 1 390 ? -10.110 19.359 3.409 1.00 93.19 390 SER A CA 1
ATOM 3187 C C . SER A 1 390 ? -9.204 18.319 2.729 1.00 93.19 390 SER A C 1
ATOM 3189 O O . SER A 1 390 ? -8.602 18.605 1.694 1.00 93.19 390 SER A O 1
ATOM 3191 N N . SER A 1 391 ? -9.140 17.081 3.239 1.00 94.50 391 SER A N 1
ATOM 3192 C CA . SER A 1 391 ? -8.450 15.987 2.542 1.00 94.50 391 SER A CA 1
ATOM 3193 C C . SER A 1 391 ? -9.172 15.533 1.268 1.00 94.50 391 SER A C 1
ATOM 3195 O O . SER A 1 391 ? -8.505 15.033 0.363 1.00 94.50 391 SER A O 1
ATOM 3197 N N . LEU A 1 392 ? -10.499 15.656 1.182 1.00 91.38 392 LEU A N 1
ATOM 3198 C CA . LEU A 1 392 ? -11.261 15.367 -0.036 1.00 91.38 392 LEU A CA 1
ATOM 3199 C C . LEU A 1 392 ? -11.091 16.493 -1.060 1.00 91.38 392 LEU A C 1
ATOM 3201 O O . LEU A 1 392 ? -10.841 16.199 -2.226 1.00 91.38 392 LEU A O 1
ATOM 3205 N N . GLU A 1 393 ? -11.124 17.756 -0.629 1.00 94.94 393 GLU A N 1
ATOM 3206 C CA . GLU A 1 393 ? -10.816 18.918 -1.475 1.00 94.94 393 GLU A CA 1
ATOM 3207 C C . GLU A 1 393 ? -9.408 18.807 -2.083 1.00 94.94 393 GLU A C 1
ATOM 3209 O O . GLU A 1 393 ? -9.257 18.886 -3.300 1.00 94.94 393 GLU A O 1
ATOM 3214 N N . ALA A 1 394 ? -8.390 18.506 -1.269 1.00 95.56 394 ALA A N 1
ATOM 3215 C CA . ALA A 1 394 ? -7.007 18.343 -1.730 1.00 95.56 394 ALA A CA 1
ATOM 3216 C C . ALA A 1 394 ? -6.780 17.120 -2.645 1.00 95.56 394 ALA A C 1
ATOM 3218 O O . ALA A 1 394 ? -5.788 17.068 -3.373 1.00 95.56 394 ALA A O 1
ATOM 3219 N N . MET A 1 395 ? -7.668 16.121 -2.617 1.00 90.69 395 MET A N 1
ATOM 3220 C CA . MET A 1 395 ? -7.648 15.008 -3.577 1.00 90.69 395 MET A CA 1
ATOM 3221 C C . MET A 1 395 ? -8.438 15.347 -4.847 1.00 90.69 395 MET A C 1
ATOM 3223 O O . MET A 1 395 ? -8.053 14.910 -5.929 1.00 90.69 395 MET A O 1
ATOM 3227 N N . ALA A 1 396 ? -9.486 16.169 -4.748 1.00 93.94 396 ALA A N 1
ATOM 3228 C CA . ALA A 1 396 ? -10.236 16.671 -5.895 1.00 93.94 396 ALA A CA 1
ATOM 3229 C C . ALA A 1 396 ? -9.409 17.649 -6.750 1.00 93.94 396 ALA A C 1
ATOM 3231 O O . ALA A 1 396 ? -9.448 17.541 -7.975 1.00 93.94 396 ALA A O 1
ATOM 3232 N N . THR A 1 397 ? -8.608 18.538 -6.144 1.00 95.00 397 THR A N 1
ATOM 3233 C CA . THR A 1 397 ? -7.694 19.416 -6.903 1.00 95.00 397 THR A CA 1
ATOM 3234 C C . THR A 1 397 ? -6.625 18.610 -7.634 1.00 95.00 397 THR A C 1
ATOM 3236 O O . THR A 1 397 ? -6.467 18.776 -8.836 1.00 95.00 397 THR A O 1
ATOM 3239 N N . ARG A 1 398 ? -5.979 17.646 -6.962 1.00 95.81 398 ARG A N 1
ATOM 3240 C CA . ARG A 1 398 ? -5.011 16.727 -7.594 1.00 95.81 398 ARG A CA 1
ATOM 3241 C C . ARG A 1 398 ? -5.615 15.912 -8.734 1.00 95.81 398 ARG A C 1
ATOM 3243 O O . ARG A 1 398 ? -4.933 15.627 -9.713 1.00 95.81 398 ARG A O 1
ATOM 3250 N N . LEU A 1 399 ? -6.882 15.511 -8.614 1.00 92.50 399 LEU A N 1
ATOM 3251 C CA . LEU A 1 399 ? -7.582 14.808 -9.686 1.00 92.50 399 LEU A CA 1
ATOM 3252 C C . LEU A 1 399 ? -7.836 15.737 -10.883 1.00 92.50 399 LEU A C 1
ATOM 3254 O O . LEU A 1 399 ? -7.646 15.306 -12.015 1.00 92.50 399 LEU A O 1
ATOM 3258 N N . ALA A 1 400 ? -8.201 17.001 -10.647 1.00 94.75 400 ALA A N 1
ATOM 3259 C CA . ALA A 1 400 ? -8.340 18.004 -11.703 1.00 94.75 400 ALA A CA 1
ATOM 3260 C C . ALA A 1 400 ? -6.997 18.292 -12.402 1.00 94.75 400 ALA A C 1
ATOM 3262 O O . ALA A 1 400 ? -6.924 18.164 -13.619 1.00 94.75 400 ALA A O 1
ATOM 3263 N N . GLU A 1 401 ? -5.929 18.555 -11.640 1.00 95.19 401 GLU A N 1
ATOM 3264 C CA . GLU A 1 401 ? -4.553 18.738 -12.139 1.00 95.19 401 GLU A CA 1
ATOM 3265 C C . GLU A 1 401 ? -4.091 17.539 -12.995 1.00 95.19 401 GLU A C 1
ATOM 3267 O O . GLU A 1 401 ? -3.518 17.707 -14.072 1.00 95.19 401 GLU A O 1
ATOM 3272 N N . SER A 1 402 ? -4.387 16.312 -12.548 1.00 93.06 402 SER A N 1
ATOM 3273 C CA . SER A 1 402 ? -4.080 15.079 -13.285 1.00 93.06 402 SER A CA 1
ATOM 3274 C C . SER A 1 402 ? -4.896 14.946 -14.579 1.00 93.06 402 SER A C 1
ATOM 3276 O O . SER A 1 402 ? -4.353 14.547 -15.608 1.00 93.06 402 SER A O 1
ATOM 3278 N N . CYS A 1 403 ? -6.180 15.320 -14.566 1.00 94.38 403 CYS A N 1
ATOM 3279 C CA . CYS A 1 403 ? -7.028 15.327 -15.761 1.00 94.38 403 CYS A CA 1
ATOM 3280 C C . CYS A 1 403 ? -6.598 16.393 -16.783 1.00 94.38 403 CYS A C 1
ATOM 3282 O O . CYS A 1 403 ? -6.603 16.113 -17.980 1.00 94.38 403 CYS A O 1
ATOM 3284 N N . GLU A 1 404 ? -6.199 17.587 -16.336 1.00 94.81 404 GLU A N 1
ATOM 3285 C CA . GLU A 1 404 ? -5.651 18.635 -17.207 1.00 94.81 404 GLU A CA 1
ATOM 3286 C C . GLU A 1 404 ? -4.335 18.172 -17.845 1.00 94.81 404 GLU A C 1
ATOM 3288 O O . GLU A 1 404 ? -4.219 18.170 -19.071 1.00 94.81 404 GLU A O 1
ATOM 3293 N N . SER A 1 405 ? -3.394 17.649 -17.050 1.00 95.00 405 SER A N 1
ATOM 3294 C CA . SER A 1 405 ? -2.128 17.103 -17.562 1.00 95.00 405 SER A CA 1
ATOM 3295 C C . SER A 1 405 ? -2.332 15.911 -18.511 1.00 95.00 405 SER A C 1
ATOM 3297 O O . SER A 1 405 ? -1.645 15.797 -19.529 1.00 95.00 405 SER A O 1
ATOM 3299 N N . GLN A 1 406 ? -3.318 15.045 -18.244 1.00 91.44 406 GLN A N 1
ATOM 3300 C CA . GLN A 1 406 ? -3.699 13.971 -19.164 1.00 91.44 406 GLN A CA 1
ATOM 3301 C C . GLN A 1 406 ? -4.268 14.527 -20.480 1.00 91.44 406 GLN A C 1
ATOM 3303 O O . GLN A 1 406 ? -3.927 14.007 -21.543 1.00 91.44 406 GLN A O 1
ATOM 3308 N N . SER A 1 407 ? -5.083 15.587 -20.426 1.00 94.38 407 SER A N 1
ATOM 3309 C CA . SER A 1 407 ? -5.634 16.256 -21.611 1.00 94.38 407 SER A CA 1
ATOM 3310 C C . SER A 1 407 ? -4.531 16.883 -22.473 1.00 94.38 407 SER A C 1
ATOM 3312 O O . SER A 1 407 ? -4.493 16.649 -23.684 1.00 94.38 407 SER A O 1
ATOM 3314 N N . GLU A 1 408 ? -3.591 17.610 -21.859 1.00 95.69 408 GLU A N 1
ATOM 3315 C CA . GLU A 1 408 ? -2.414 18.168 -22.542 1.00 95.69 408 GLU A CA 1
ATOM 3316 C C . GLU A 1 408 ? -1.564 17.073 -23.202 1.00 95.69 408 GLU A C 1
ATOM 3318 O O . GLU A 1 408 ? -1.102 17.233 -24.335 1.00 95.69 408 GLU A O 1
ATOM 3323 N N . LEU A 1 409 ? -1.362 15.943 -22.515 1.00 94.25 409 LEU A N 1
ATOM 3324 C CA . LEU A 1 409 ? -0.607 14.815 -23.055 1.00 94.25 409 LEU A CA 1
ATOM 3325 C C . LEU A 1 409 ? -1.334 14.158 -24.239 1.00 94.25 409 LEU A C 1
ATOM 3327 O O . LEU A 1 409 ? -0.679 13.778 -25.211 1.00 94.25 409 LEU A O 1
ATOM 3331 N N . THR A 1 410 ? -2.669 14.060 -24.205 1.00 93.56 410 THR A N 1
ATOM 3332 C CA . THR A 1 410 ? -3.444 13.572 -25.358 1.00 93.56 410 THR A CA 1
ATOM 3333 C C . THR A 1 410 ? -3.386 14.525 -26.550 1.00 93.56 410 THR A C 1
ATOM 3335 O O . THR A 1 410 ? -3.149 14.051 -27.658 1.00 93.56 410 THR A O 1
ATOM 3338 N N . GLU A 1 411 ? -3.480 15.847 -26.355 1.00 96.12 411 GLU A N 1
ATOM 3339 C CA . GLU A 1 411 ? -3.338 16.820 -27.454 1.00 96.12 411 GLU A CA 1
ATOM 3340 C C . GLU A 1 411 ? -1.932 16.754 -28.080 1.00 96.12 411 GLU A C 1
ATOM 3342 O O . GLU A 1 411 ? -1.776 16.741 -29.304 1.00 96.12 411 GLU A O 1
ATOM 3347 N N . GLN A 1 412 ? -0.888 16.634 -27.252 1.00 95.38 412 GLN A N 1
ATOM 3348 C CA . GLN A 1 412 ? 0.483 16.433 -27.729 1.00 95.38 412 GLN A CA 1
ATOM 3349 C C . GLN A 1 412 ? 0.637 15.130 -28.527 1.00 95.38 412 GLN A C 1
ATOM 3351 O O . GLN A 1 412 ? 1.340 15.118 -29.541 1.00 95.38 412 GLN A O 1
ATOM 3356 N N . LEU A 1 413 ? -0.025 14.046 -28.110 1.00 93.00 413 LEU A N 1
ATOM 3357 C CA . LEU A 1 413 ? 0.011 12.754 -28.797 1.00 93.00 413 LEU A CA 1
ATOM 3358 C C . LEU A 1 413 ? -0.742 12.808 -30.136 1.00 93.00 413 LEU A C 1
ATOM 3360 O O . LEU A 1 413 ? -0.184 12.388 -31.149 1.00 93.00 413 LEU A O 1
ATOM 3364 N N . GLU A 1 414 ? -1.943 13.390 -30.182 1.00 95.62 414 GLU A N 1
ATOM 3365 C CA . GLU A 1 414 ? -2.699 13.607 -31.427 1.00 95.62 414 GLU A CA 1
ATOM 3366 C C . GLU A 1 414 ? -1.912 14.471 -32.420 1.00 95.62 414 GLU A C 1
ATOM 3368 O O . GLU A 1 414 ? -1.768 14.115 -33.593 1.00 95.62 414 GLU A O 1
ATOM 3373 N N . LYS A 1 415 ? -1.300 15.559 -31.941 1.00 97.06 415 LYS A N 1
ATOM 3374 C CA . LYS A 1 415 ? -0.424 16.407 -32.754 1.00 97.06 415 LYS A CA 1
ATOM 3375 C C . LYS A 1 415 ? 0.780 15.638 -33.307 1.00 97.06 415 LYS A C 1
ATOM 3377 O O . LYS A 1 415 ? 1.129 15.814 -34.473 1.00 97.06 415 LYS A O 1
ATOM 3382 N N . LYS A 1 416 ? 1.402 14.759 -32.512 1.00 95.44 416 LYS A N 1
ATOM 3383 C CA . LYS A 1 416 ? 2.511 13.901 -32.972 1.00 95.44 416 LYS A CA 1
ATOM 3384 C C . LYS A 1 416 ? 2.058 12.819 -33.949 1.00 95.44 416 LYS A C 1
ATOM 3386 O O . LYS A 1 416 ? 2.804 12.511 -34.880 1.00 95.44 416 LYS A O 1
ATOM 3391 N N . ALA A 1 417 ? 0.849 12.285 -33.798 1.00 94.50 417 ALA A N 1
ATOM 3392 C CA . ALA A 1 417 ? 0.251 11.378 -34.771 1.00 94.50 417 ALA A CA 1
ATOM 3393 C C . ALA A 1 417 ? 0.011 12.083 -36.120 1.00 94.50 417 ALA A C 1
ATOM 3395 O O . ALA A 1 417 ? 0.368 11.533 -37.160 1.00 94.50 417 ALA A O 1
ATOM 3396 N N . GLU A 1 418 ? -0.489 13.323 -36.121 1.00 96.00 418 GLU A N 1
ATOM 3397 C CA . GLU A 1 418 ? -0.685 14.102 -37.352 1.00 96.00 418 GLU A CA 1
ATOM 3398 C C . GLU A 1 418 ? 0.644 14.522 -38.005 1.00 96.00 418 GLU A C 1
ATOM 3400 O O . GLU A 1 418 ? 0.814 14.356 -39.214 1.00 96.00 418 GLU A O 1
ATOM 3405 N N . GLU A 1 419 ? 1.633 14.980 -37.224 1.00 96.06 419 GLU A N 1
ATOM 3406 C CA . GLU A 1 419 ? 2.998 15.230 -37.720 1.00 96.06 419 GLU A CA 1
ATOM 3407 C C . GLU A 1 419 ? 3.596 13.970 -38.380 1.00 96.06 419 GLU A C 1
ATOM 3409 O O . GLU A 1 419 ? 4.219 14.056 -39.444 1.00 96.06 419 GLU A O 1
ATOM 3414 N N . THR A 1 420 ? 3.355 12.793 -37.792 1.00 93.56 420 THR A N 1
ATOM 3415 C CA . THR A 1 420 ? 3.791 11.497 -38.336 1.00 93.56 420 THR A CA 1
ATOM 3416 C C . THR A 1 420 ? 3.047 11.160 -39.629 1.00 93.56 420 THR A C 1
ATOM 3418 O O . THR A 1 420 ? 3.695 10.866 -40.631 1.00 93.56 420 THR A O 1
ATOM 3421 N N . ARG A 1 421 ? 1.714 11.298 -39.668 1.00 96.62 421 ARG A N 1
ATOM 3422 C CA . ARG A 1 421 ? 0.876 11.048 -40.856 1.00 96.62 421 ARG A CA 1
ATOM 3423 C C . ARG A 1 421 ? 1.276 11.925 -42.047 1.00 96.62 421 ARG A C 1
ATOM 3425 O O . ARG A 1 421 ? 1.412 11.431 -43.166 1.00 96.62 421 ARG A O 1
ATOM 3432 N N . VAL A 1 422 ? 1.534 13.213 -41.813 1.00 96.19 422 VAL A N 1
ATOM 3433 C CA . VAL A 1 422 ? 2.009 14.153 -42.845 1.00 96.19 422 VAL A CA 1
ATOM 3434 C C . VAL A 1 422 ? 3.403 13.765 -43.358 1.00 96.19 422 VAL A C 1
ATOM 3436 O O . VAL A 1 422 ? 3.674 13.869 -44.561 1.00 96.19 422 VAL A O 1
ATOM 3439 N N . MET A 1 423 ? 4.287 13.276 -42.483 1.00 93.12 423 MET A N 1
ATOM 3440 C CA . MET A 1 423 ? 5.597 12.755 -42.884 1.00 93.12 423 MET A CA 1
ATOM 3441 C C . MET A 1 423 ? 5.487 11.435 -43.659 1.00 93.12 423 MET A C 1
ATOM 3443 O O . MET A 1 423 ? 6.150 11.294 -44.686 1.00 93.12 423 MET A O 1
ATOM 3447 N N . GLU A 1 424 ? 4.620 10.505 -43.256 1.00 91.94 424 GLU A N 1
ATOM 3448 C CA . GLU A 1 424 ? 4.343 9.262 -43.986 1.00 91.94 424 GLU A CA 1
ATOM 3449 C C . GLU A 1 424 ? 3.795 9.534 -45.389 1.00 91.94 424 GLU A C 1
ATOM 3451 O O . GLU A 1 424 ? 4.343 9.019 -46.364 1.00 91.94 424 GLU A O 1
ATOM 3456 N N . GLU A 1 425 ? 2.792 10.407 -45.530 1.00 95.12 425 GLU A N 1
ATOM 3457 C CA . GLU A 1 425 ? 2.296 10.855 -46.837 1.00 95.12 425 GLU A CA 1
ATOM 3458 C C . GLU A 1 425 ? 3.423 11.430 -47.708 1.00 95.12 425 GLU A C 1
ATOM 3460 O O . GLU A 1 425 ? 3.480 11.195 -48.919 1.00 95.12 425 GLU A O 1
ATOM 3465 N N . ARG A 1 426 ? 4.335 12.203 -47.108 1.00 95.38 426 ARG A N 1
ATOM 3466 C CA . ARG A 1 426 ? 5.481 12.793 -47.805 1.00 95.38 426 ARG A CA 1
ATOM 3467 C C . ARG A 1 426 ? 6.489 11.723 -48.241 1.00 95.38 426 ARG A C 1
ATOM 3469 O O . ARG A 1 426 ? 6.957 11.779 -49.380 1.00 95.38 426 ARG A O 1
ATOM 3476 N N . TYR A 1 427 ? 6.782 10.733 -47.398 1.00 92.75 427 TYR A N 1
ATOM 3477 C CA . TYR A 1 427 ? 7.624 9.587 -47.754 1.00 92.75 427 TYR A CA 1
ATOM 3478 C C . TYR A 1 427 ? 6.982 8.717 -48.839 1.00 92.75 427 TYR A C 1
ATOM 3480 O O . TYR A 1 427 ? 7.670 8.357 -49.792 1.00 92.75 427 TYR A O 1
ATOM 3488 N N . GLN A 1 428 ? 5.672 8.456 -48.782 1.00 94.94 428 GLN A N 1
ATOM 3489 C CA . GLN A 1 428 ? 4.936 7.765 -49.847 1.00 94.94 428 GLN A CA 1
ATOM 3490 C C . GLN A 1 428 ? 5.072 8.512 -51.183 1.00 94.94 428 GLN A C 1
ATOM 3492 O O . GLN A 1 428 ? 5.498 7.918 -52.173 1.00 94.94 428 GLN A O 1
ATOM 3497 N N . LYS A 1 429 ? 4.850 9.834 -51.198 1.00 94.81 429 LYS A N 1
ATOM 3498 C CA . LYS A 1 429 ? 5.019 10.688 -52.392 1.00 94.81 429 LYS A CA 1
ATOM 3499 C C . LYS A 1 429 ? 6.463 10.694 -52.927 1.00 94.81 429 LYS A C 1
ATOM 3501 O O . LYS A 1 429 ? 6.663 10.845 -54.133 1.00 94.81 429 LYS A O 1
ATOM 3506 N N . TYR A 1 430 ? 7.483 10.512 -52.080 1.00 93.19 430 TYR A N 1
ATOM 3507 C CA . TYR A 1 430 ? 8.870 10.311 -52.529 1.00 93.19 430 TYR A CA 1
ATOM 3508 C C . TYR A 1 430 ? 9.118 8.892 -53.072 1.00 93.19 430 TYR A C 1
ATOM 3510 O O . TYR A 1 430 ? 9.749 8.752 -54.120 1.00 93.19 430 TYR A O 1
ATOM 3518 N N . LEU A 1 431 ? 8.582 7.851 -52.429 1.00 92.12 431 LEU A N 1
ATOM 3519 C CA . LEU A 1 431 ? 8.679 6.460 -52.885 1.00 92.12 431 LEU A CA 1
ATOM 3520 C C . LEU A 1 431 ? 7.971 6.244 -54.229 1.00 92.12 431 LEU A C 1
ATOM 3522 O O . LEU A 1 431 ? 8.483 5.520 -55.078 1.00 92.12 431 LEU A O 1
ATOM 3526 N N . GLU A 1 432 ? 6.828 6.887 -54.469 1.00 92.62 432 GLU A N 1
ATOM 3527 C CA . GLU A 1 432 ? 6.149 6.868 -55.771 1.00 92.62 432 GLU A CA 1
ATOM 3528 C C . GLU A 1 432 ? 6.960 7.569 -56.861 1.00 92.62 432 GLU A C 1
ATOM 3530 O O . GLU A 1 432 ? 7.092 7.038 -57.965 1.00 92.62 432 GLU A O 1
ATOM 3535 N N . LYS A 1 433 ? 7.571 8.721 -56.556 1.00 92.81 433 LYS A N 1
ATOM 3536 C CA . LYS A 1 433 ? 8.498 9.391 -57.481 1.00 92.81 433 LYS A CA 1
ATOM 3537 C C . LYS A 1 433 ? 9.689 8.493 -57.817 1.00 92.81 433 LYS A C 1
ATOM 3539 O O . LYS A 1 433 ? 9.994 8.336 -58.995 1.00 92.81 433 LYS A O 1
ATOM 3544 N N . ALA A 1 434 ? 10.298 7.841 -56.825 1.00 89.38 434 ALA A N 1
ATOM 3545 C CA . ALA A 1 434 ? 11.381 6.882 -57.045 1.00 89.38 434 ALA A CA 1
ATOM 3546 C C . ALA A 1 434 ? 10.931 5.687 -57.909 1.00 89.38 434 ALA A C 1
ATOM 3548 O O . ALA A 1 434 ? 11.576 5.384 -58.909 1.00 89.38 434 ALA A O 1
ATOM 3549 N N . LYS A 1 435 ? 9.780 5.068 -57.603 1.00 90.44 435 LYS A N 1
ATOM 3550 C CA . LYS A 1 435 ? 9.180 3.983 -58.407 1.00 90.44 435 LYS A CA 1
ATOM 3551 C C . LYS A 1 435 ? 8.913 4.406 -59.855 1.00 90.44 435 LYS A C 1
ATOM 3553 O O . LYS A 1 435 ? 9.138 3.615 -60.766 1.00 90.44 435 LYS A O 1
ATOM 3558 N N . ASN A 1 436 ? 8.460 5.638 -60.085 1.00 87.75 436 ASN A N 1
ATOM 3559 C CA . ASN A 1 436 ? 8.207 6.160 -61.429 1.00 87.75 436 ASN A CA 1
ATOM 3560 C C . ASN A 1 436 ? 9.504 6.506 -62.184 1.00 87.75 436 ASN A C 1
ATOM 3562 O O . ASN A 1 436 ? 9.568 6.290 -63.394 1.00 87.75 436 ASN A O 1
ATOM 3566 N N . VAL A 1 437 ? 10.559 6.960 -61.496 1.00 87.31 437 VAL A N 1
ATOM 3567 C CA . VAL A 1 437 ? 11.899 7.132 -62.092 1.00 87.31 437 VAL A CA 1
ATOM 3568 C C . VAL A 1 437 ? 12.501 5.775 -62.471 1.00 87.31 437 VAL A C 1
ATOM 3570 O O . VAL A 1 437 ? 12.932 5.611 -63.605 1.00 87.31 437 VAL A O 1
ATOM 3573 N N . ILE A 1 438 ? 12.440 4.775 -61.585 1.00 79.75 438 ILE A N 1
ATOM 3574 C CA . ILE A 1 438 ? 12.870 3.397 -61.883 1.00 79.75 438 ILE A CA 1
ATOM 3575 C C . ILE A 1 438 ? 12.090 2.848 -63.085 1.00 79.75 438 ILE A C 1
ATOM 3577 O O . ILE A 1 438 ? 12.695 2.486 -64.086 1.00 79.75 438 ILE A O 1
ATOM 3581 N N . ARG A 1 439 ? 10.750 2.903 -63.060 1.00 81.56 439 ARG A N 1
ATOM 3582 C CA . ARG A 1 439 ? 9.902 2.425 -64.165 1.00 81.56 439 ARG A CA 1
ATOM 3583 C C . ARG A 1 439 ? 10.210 3.118 -65.496 1.00 81.56 439 ARG A C 1
ATOM 3585 O O . ARG A 1 439 ? 10.192 2.461 -66.531 1.00 81.56 439 ARG A O 1
ATOM 3592 N N . THR A 1 440 ? 10.478 4.426 -65.497 1.00 76.56 440 THR A N 1
ATOM 3593 C CA . THR A 1 440 ? 10.817 5.151 -66.736 1.00 76.56 440 THR A CA 1
ATOM 3594 C C . THR A 1 440 ? 12.220 4.815 -67.244 1.00 76.56 440 THR A C 1
ATOM 3596 O O . THR A 1 440 ? 12.385 4.670 -68.455 1.00 76.56 440 THR A O 1
ATOM 3599 N N . LEU A 1 441 ? 13.196 4.601 -66.355 1.00 68.31 441 LEU A N 1
ATOM 3600 C CA . LEU A 1 441 ? 14.516 4.063 -66.706 1.00 68.31 441 LEU A CA 1
ATOM 3601 C C . LEU A 1 441 ? 14.413 2.640 -67.280 1.00 68.31 441 LEU A C 1
ATOM 3603 O O . LEU A 1 441 ? 14.953 2.396 -68.357 1.00 68.31 441 LEU A O 1
ATOM 3607 N N . ASP A 1 442 ? 13.649 1.748 -66.643 1.00 58.16 442 ASP A N 1
ATOM 3608 C CA . ASP A 1 442 ? 13.403 0.382 -67.122 1.00 58.16 442 ASP A CA 1
ATOM 3609 C C . ASP A 1 442 ? 12.750 0.383 -68.511 1.00 58.16 442 ASP A C 1
ATOM 3611 O O . ASP A 1 442 ? 13.239 -0.278 -69.420 1.00 58.16 442 ASP A O 1
ATOM 3615 N N . THR A 1 443 ? 11.705 1.192 -68.745 1.00 56.44 443 THR A N 1
ATOM 3616 C CA . THR A 1 443 ? 11.084 1.295 -70.087 1.00 56.44 443 THR A CA 1
ATOM 3617 C C . THR A 1 443 ? 11.992 1.908 -71.156 1.00 56.44 443 THR A C 1
ATOM 3619 O O . THR A 1 443 ? 11.698 1.788 -72.345 1.00 56.44 443 THR A O 1
ATOM 3622 N N . ARG A 1 444 ? 13.085 2.570 -70.759 1.00 50.41 444 ARG A N 1
ATOM 3623 C CA . ARG A 1 444 ? 14.089 3.143 -71.668 1.00 50.41 444 ARG A CA 1
ATOM 3624 C C . ARG A 1 444 ? 15.321 2.245 -71.829 1.00 50.41 444 ARG A C 1
ATOM 3626 O O . ARG A 1 444 ? 16.162 2.525 -72.680 1.00 50.41 444 ARG A O 1
ATOM 3633 N N . SER A 1 445 ? 15.399 1.166 -71.053 1.00 43.78 445 SER A N 1
ATOM 3634 C CA . SER A 1 445 ? 16.387 0.102 -71.163 1.00 43.78 445 SER A CA 1
ATOM 3635 C C . SER A 1 445 ? 15.763 -1.087 -71.903 1.00 43.78 445 SER A C 1
ATOM 3637 O O . SER A 1 445 ? 15.022 -1.865 -71.297 1.00 43.78 445 SER A O 1
ATOM 3639 N N . PRO A 1 446 ? 16.022 -1.283 -73.211 1.00 50.97 446 PRO A N 1
ATOM 3640 C CA . PRO A 1 446 ? 15.735 -2.576 -73.813 1.00 50.97 446 PRO A CA 1
ATOM 3641 C C . PRO A 1 446 ? 16.604 -3.608 -73.089 1.00 50.97 446 PRO A C 1
ATOM 3643 O O . PRO A 1 446 ? 17.831 -3.516 -73.139 1.00 50.97 446 PRO A O 1
ATOM 3646 N N . SER A 1 447 ? 15.981 -4.574 -72.406 1.00 57.19 447 SER A N 1
ATOM 3647 C CA . SER A 1 447 ? 16.683 -5.678 -71.744 1.00 57.19 447 SER A CA 1
ATOM 3648 C C . SER A 1 447 ? 17.557 -6.385 -72.780 1.00 57.19 447 SER A C 1
ATOM 3650 O O . SER A 1 447 ? 17.053 -7.040 -73.692 1.00 57.19 447 SER A O 1
ATOM 3652 N N . SER A 1 448 ? 18.865 -6.118 -72.730 1.00 60.16 448 SER A N 1
ATOM 3653 C CA . SER A 1 448 ? 19.617 -6.064 -73.984 1.00 60.16 448 SER A CA 1
ATOM 3654 C C . SER A 1 448 ? 19.715 -7.430 -74.658 1.00 60.16 448 SER A C 1
ATOM 3656 O O . SER A 1 448 ? 19.809 -8.473 -74.003 1.00 60.16 448 SER A O 1
ATOM 3658 N N . ALA A 1 449 ? 19.740 -7.426 -75.995 1.00 62.50 449 ALA A N 1
ATOM 3659 C CA . ALA A 1 449 ? 20.009 -8.635 -76.772 1.00 62.50 449 ALA A CA 1
ATOM 3660 C C . ALA A 1 449 ? 21.340 -9.289 -76.344 1.00 62.50 449 ALA A C 1
ATOM 3662 O O . ALA A 1 449 ? 21.463 -10.509 -76.366 1.00 62.50 449 ALA A O 1
ATOM 3663 N N . GLU A 1 450 ? 22.287 -8.480 -75.859 1.00 63.91 450 GLU A N 1
ATOM 3664 C CA . GLU A 1 450 ? 23.506 -8.881 -75.152 1.00 63.91 450 GLU A CA 1
ATOM 3665 C C . GLU A 1 450 ? 23.239 -9.732 -73.901 1.00 63.91 450 GLU A C 1
ATOM 3667 O O . GLU A 1 450 ? 23.789 -10.822 -73.795 1.00 63.91 450 GLU A O 1
ATOM 3672 N N . VAL A 1 451 ? 22.376 -9.305 -72.970 1.00 72.31 451 VAL A N 1
ATOM 3673 C CA . VAL A 1 451 ? 22.048 -10.085 -71.756 1.00 72.31 451 VAL A CA 1
ATOM 3674 C C . VAL A 1 451 ? 21.396 -11.427 -72.111 1.00 72.31 451 VAL A C 1
ATOM 3676 O O . VAL A 1 451 ? 21.647 -12.435 -71.444 1.00 72.31 451 VAL A O 1
ATOM 3679 N N . VAL A 1 452 ? 20.596 -11.475 -73.180 1.00 76.00 452 VAL A N 1
ATOM 3680 C CA . VAL A 1 452 ? 20.021 -12.730 -73.697 1.00 76.00 452 VAL A CA 1
ATOM 3681 C C . VAL A 1 452 ? 21.103 -13.607 -74.346 1.00 76.00 452 VAL A C 1
ATOM 3683 O O . VAL A 1 452 ? 21.195 -14.795 -74.039 1.00 76.00 452 VAL A O 1
ATOM 3686 N N . ALA A 1 453 ? 21.979 -13.033 -75.173 1.00 78.31 453 ALA A N 1
ATOM 3687 C CA . ALA A 1 453 ? 23.087 -13.748 -75.809 1.00 78.31 453 ALA A CA 1
ATOM 3688 C C . ALA A 1 453 ? 24.105 -14.294 -74.789 1.00 78.31 453 ALA A C 1
ATOM 3690 O O . ALA A 1 453 ? 24.566 -15.426 -74.927 1.00 78.31 453 ALA A O 1
ATOM 3691 N N . LEU A 1 454 ? 24.410 -13.535 -73.732 1.00 79.19 454 LEU A N 1
ATOM 3692 C CA . LEU A 1 454 ? 25.294 -13.944 -72.638 1.00 79.19 454 LEU A CA 1
ATOM 3693 C C . LEU A 1 454 ? 24.689 -15.082 -71.805 1.00 79.19 454 LEU A C 1
ATOM 3695 O O . LEU A 1 454 ? 25.410 -16.010 -71.435 1.00 79.19 454 LEU A O 1
ATOM 3699 N N . ARG A 1 455 ? 23.368 -15.075 -71.563 1.00 80.50 455 ARG A N 1
ATOM 3700 C CA . ARG A 1 455 ? 22.665 -16.220 -70.952 1.00 80.50 455 ARG A CA 1
ATOM 3701 C C . ARG A 1 455 ? 22.769 -17.477 -71.815 1.00 80.50 455 ARG A C 1
ATOM 3703 O O . ARG A 1 455 ? 23.082 -18.538 -71.280 1.00 80.50 455 ARG A O 1
ATOM 3710 N N . ASN A 1 456 ? 22.586 -17.354 -73.130 1.00 84.44 456 ASN A N 1
ATOM 3711 C CA . ASN A 1 456 ? 22.725 -18.484 -74.051 1.00 84.44 456 ASN A CA 1
ATOM 3712 C C . ASN A 1 456 ? 24.173 -19.015 -74.075 1.00 84.44 456 ASN A C 1
ATOM 3714 O O . ASN A 1 456 ? 24.381 -20.213 -73.904 1.00 84.44 456 ASN A O 1
ATOM 3718 N N . GLN A 1 457 ? 25.184 -18.137 -74.160 1.00 88.56 457 GLN A N 1
ATOM 3719 C CA . GLN A 1 457 ? 26.595 -18.545 -74.074 1.00 88.56 457 GLN A CA 1
ATOM 3720 C C . GLN A 1 457 ? 26.942 -19.239 -72.748 1.00 88.56 457 GLN A C 1
ATOM 3722 O O . GLN A 1 457 ? 27.719 -20.193 -72.750 1.00 88.56 457 GLN A O 1
ATOM 3727 N N . LEU A 1 458 ? 26.392 -18.783 -71.617 1.00 87.12 458 LEU A N 1
ATOM 3728 C CA . LEU A 1 458 ? 26.563 -19.459 -70.326 1.00 87.12 458 LEU A CA 1
ATOM 3729 C C . LEU A 1 458 ? 25.924 -20.852 -70.330 1.00 87.12 458 LEU A C 1
ATOM 3731 O O . LEU A 1 458 ? 26.544 -21.803 -69.858 1.00 87.12 458 LEU A O 1
ATOM 3735 N N . GLN A 1 459 ? 24.726 -20.992 -70.903 1.00 91.19 459 GLN A N 1
ATOM 3736 C CA . GLN A 1 459 ? 24.042 -22.280 -71.009 1.00 91.19 459 GLN A CA 1
ATOM 3737 C C . GLN A 1 459 ? 24.803 -23.265 -71.913 1.00 91.19 459 GLN A C 1
ATOM 3739 O O . GLN A 1 459 ? 24.922 -24.440 -71.569 1.00 91.19 459 GLN A O 1
ATOM 3744 N N . ASP A 1 460 ? 25.358 -22.807 -73.035 1.00 90.31 460 ASP A N 1
ATOM 3745 C CA . ASP A 1 460 ? 26.127 -23.662 -73.947 1.00 90.31 460 ASP A CA 1
ATOM 3746 C C . ASP A 1 460 ? 27.507 -24.032 -73.382 1.00 90.31 460 ASP A C 1
ATOM 3748 O O . ASP A 1 460 ? 27.922 -25.187 -73.487 1.00 90.31 460 ASP A O 1
ATOM 3752 N N . LYS A 1 461 ? 28.175 -23.115 -72.666 1.00 89.75 461 LYS A N 1
ATOM 3753 C CA . LYS A 1 461 ? 29.380 -23.446 -71.884 1.00 89.75 461 LYS A CA 1
ATOM 3754 C C . LYS A 1 461 ? 29.085 -24.479 -70.793 1.00 89.75 461 LYS A C 1
ATOM 3756 O O . LYS A 1 461 ? 29.875 -25.402 -70.621 1.00 89.75 461 LYS A O 1
ATOM 3761 N N . ALA A 1 462 ? 27.946 -24.382 -70.103 1.00 89.50 462 ALA A N 1
ATOM 3762 C CA . ALA A 1 462 ? 27.544 -25.369 -69.099 1.00 89.50 462 ALA A CA 1
ATOM 3763 C C . ALA A 1 462 ? 27.305 -26.767 -69.707 1.00 89.50 462 ALA A C 1
ATOM 3765 O O . ALA A 1 462 ? 27.772 -27.757 -69.145 1.00 89.50 462 ALA A O 1
ATOM 3766 N N . LYS A 1 463 ? 26.661 -26.857 -70.884 1.00 93.00 463 LYS A N 1
ATOM 3767 C CA . LYS A 1 463 ? 26.523 -28.125 -71.633 1.00 93.00 463 LYS A CA 1
ATOM 3768 C C . LYS A 1 463 ? 27.888 -28.723 -71.986 1.00 93.00 463 LYS A C 1
ATOM 3770 O O . LYS A 1 463 ? 28.095 -29.917 -71.792 1.00 93.00 463 LYS A O 1
ATOM 3775 N N . HIS A 1 464 ? 28.818 -27.902 -72.476 1.00 92.44 464 HIS A N 1
ATOM 3776 C CA . HIS A 1 464 ? 30.145 -28.370 -72.876 1.00 92.44 464 HIS A CA 1
ATOM 3777 C C . HIS A 1 464 ? 30.991 -28.841 -71.680 1.00 92.44 464 HIS A C 1
ATOM 3779 O O . HIS A 1 464 ? 31.653 -29.871 -71.765 1.00 92.44 464 HIS A O 1
ATOM 3785 N N . ILE A 1 465 ? 30.906 -28.156 -70.533 1.00 91.50 465 ILE A N 1
ATOM 3786 C CA . ILE A 1 465 ? 31.540 -28.605 -69.281 1.00 91.50 465 ILE A CA 1
ATOM 3787 C C . ILE A 1 465 ? 30.989 -29.974 -68.850 1.00 91.50 465 ILE A C 1
ATOM 3789 O O . ILE A 1 465 ? 31.775 -30.852 -68.502 1.00 91.50 465 ILE A O 1
ATOM 3793 N N . ALA A 1 466 ? 29.671 -30.190 -68.930 1.00 91.69 466 ALA A N 1
ATOM 3794 C CA . ALA A 1 466 ? 29.062 -31.480 -68.596 1.00 91.69 466 ALA A CA 1
ATOM 3795 C C . ALA A 1 466 ? 29.513 -32.617 -69.539 1.00 91.69 466 ALA A C 1
ATOM 3797 O O . ALA A 1 466 ? 29.757 -33.732 -69.081 1.00 91.69 466 ALA A O 1
ATOM 3798 N N . GLN A 1 467 ? 29.690 -32.336 -70.836 1.00 92.75 467 GLN A N 1
ATOM 3799 C CA . GLN A 1 467 ? 30.252 -33.297 -71.798 1.00 92.75 467 GLN A CA 1
ATOM 3800 C C . GLN A 1 467 ? 31.696 -33.678 -71.439 1.00 92.75 467 GLN A C 1
ATOM 3802 O O . GLN A 1 467 ? 32.003 -34.861 -71.319 1.00 92.75 467 GLN A O 1
ATOM 3807 N N . LEU A 1 468 ? 32.560 -32.689 -71.186 1.00 92.19 468 LEU A N 1
ATOM 3808 C CA . LEU A 1 468 ? 33.955 -32.925 -70.795 1.00 92.19 468 LEU A CA 1
ATOM 3809 C C . LEU A 1 468 ? 34.069 -33.684 -69.461 1.00 92.19 468 LEU A C 1
ATOM 3811 O O . LEU A 1 468 ? 34.968 -34.505 -69.294 1.00 92.19 468 LEU A O 1
ATOM 3815 N N . GLN A 1 469 ? 33.152 -33.452 -68.516 1.00 91.31 469 GLN A N 1
ATOM 3816 C CA . GLN A 1 469 ? 33.070 -34.226 -67.272 1.00 91.31 469 GLN A CA 1
ATOM 3817 C C . GLN A 1 469 ? 32.721 -35.698 -67.543 1.00 91.31 469 GLN A C 1
ATOM 3819 O O . GLN A 1 469 ? 33.405 -36.582 -67.030 1.00 91.31 469 GLN A O 1
ATOM 3824 N N . GLN A 1 470 ? 31.731 -35.963 -68.402 1.00 93.38 470 GLN A N 1
ATOM 3825 C CA . GLN A 1 470 ? 31.343 -37.322 -68.794 1.00 93.38 470 GLN A CA 1
ATOM 3826 C C . GLN A 1 470 ? 32.470 -38.062 -69.542 1.00 93.38 470 GLN A C 1
ATOM 3828 O O . GLN A 1 470 ? 32.708 -39.244 -69.293 1.00 93.38 470 GLN A O 1
ATOM 3833 N N . GLU A 1 471 ? 33.202 -37.379 -70.426 1.00 92.44 471 GLU A N 1
ATOM 3834 C CA . GLU A 1 471 ? 34.374 -37.941 -71.116 1.00 92.44 471 GLU A CA 1
ATOM 3835 C C . GLU A 1 471 ? 35.503 -38.298 -70.133 1.00 92.44 471 GLU A C 1
ATOM 3837 O O . GLU A 1 471 ? 36.114 -39.362 -70.245 1.00 92.44 471 GLU A O 1
ATOM 3842 N N . LEU A 1 472 ? 35.740 -37.456 -69.122 1.00 91.75 472 LEU A N 1
ATOM 3843 C CA . LEU A 1 472 ? 36.749 -37.678 -68.080 1.00 91.75 472 LEU A CA 1
ATOM 3844 C C . LEU A 1 472 ? 36.371 -38.861 -67.165 1.00 91.75 472 LEU A C 1
ATOM 3846 O O . LEU A 1 472 ? 37.232 -39.669 -66.811 1.00 91.75 472 LEU A O 1
ATOM 3850 N N . GLU A 1 473 ? 35.090 -39.021 -66.821 1.00 93.25 473 GLU A N 1
ATOM 3851 C CA . GLU A 1 473 ? 34.583 -40.206 -66.108 1.00 93.25 473 GLU A CA 1
ATOM 3852 C C . GLU A 1 473 ? 34.735 -41.490 -66.937 1.00 93.25 473 GLU A C 1
ATOM 3854 O O . GLU A 1 473 ? 35.224 -42.498 -66.423 1.00 93.25 473 GLU A O 1
ATOM 3859 N N . MET A 1 474 ? 34.407 -41.447 -68.232 1.00 92.25 474 MET A N 1
ATOM 3860 C CA . MET A 1 474 ? 34.613 -42.576 -69.147 1.00 92.25 474 MET A CA 1
ATOM 3861 C C . MET A 1 474 ? 36.094 -42.957 -69.273 1.00 92.25 474 MET A C 1
ATOM 3863 O O . MET A 1 474 ? 36.422 -44.145 -69.250 1.00 92.25 474 MET A O 1
ATOM 3867 N N . PHE A 1 475 ? 36.997 -41.973 -69.350 1.00 91.94 475 PHE A N 1
ATOM 3868 C CA . PHE A 1 475 ? 38.442 -42.212 -69.386 1.00 91.94 475 PHE A CA 1
ATOM 3869 C C . PHE A 1 475 ? 38.954 -42.835 -68.078 1.00 91.94 475 PHE A C 1
ATOM 3871 O O . PHE A 1 475 ? 39.706 -43.807 -68.117 1.00 91.94 475 PHE A O 1
ATOM 3878 N N . LYS A 1 476 ? 38.495 -42.357 -66.912 1.00 92.25 476 LYS A N 1
ATOM 3879 C CA . LYS A 1 476 ? 38.804 -42.979 -65.609 1.00 92.25 476 LYS A CA 1
ATOM 3880 C C . LYS A 1 476 ? 38.326 -44.429 -65.534 1.00 92.25 476 LYS A C 1
ATOM 3882 O O . LYS A 1 476 ? 39.090 -45.295 -65.123 1.00 92.25 476 LYS A O 1
ATOM 3887 N N . ALA A 1 477 ? 37.101 -44.713 -65.979 1.00 91.12 477 ALA A N 1
ATOM 3888 C CA . ALA A 1 477 ? 36.552 -46.069 -65.979 1.00 91.12 477 ALA A CA 1
ATOM 3889 C C . ALA A 1 477 ? 37.310 -47.026 -66.924 1.00 91.12 477 ALA A C 1
ATOM 3891 O O . ALA A 1 477 ? 37.415 -48.223 -66.641 1.00 91.12 477 ALA A O 1
ATOM 3892 N N . GLN A 1 478 ? 37.865 -46.516 -68.030 1.00 90.62 478 GLN A N 1
ATOM 3893 C CA . GLN A 1 478 ? 38.793 -47.266 -68.884 1.00 90.62 478 GLN A CA 1
ATOM 3894 C C . GLN A 1 478 ? 40.137 -47.495 -68.181 1.00 90.62 478 GLN A C 1
ATOM 3896 O O . GLN A 1 478 ? 40.587 -48.637 -68.104 1.00 90.62 478 GLN A O 1
ATOM 3901 N N . TRP A 1 479 ? 40.728 -46.451 -67.598 1.00 92.31 479 TRP A N 1
ATOM 3902 C CA . TRP A 1 479 ? 42.016 -46.522 -66.907 1.00 92.31 479 TRP A CA 1
ATOM 3903 C C . TRP A 1 479 ? 41.996 -47.482 -65.706 1.00 92.31 479 TRP A C 1
ATOM 3905 O O . TRP A 1 479 ? 42.860 -48.348 -65.603 1.00 92.31 479 TRP A O 1
ATOM 3915 N N . GLU A 1 480 ? 40.960 -47.442 -64.859 1.00 92.25 480 GLU A N 1
ATOM 3916 C CA . GLU A 1 480 ? 40.775 -48.419 -63.772 1.00 92.25 480 GLU A CA 1
ATOM 3917 C C . GLU A 1 480 ? 40.656 -49.860 -64.293 1.00 92.25 480 GLU A C 1
ATOM 3919 O O . GLU A 1 480 ? 41.111 -50.809 -63.652 1.00 92.25 480 GLU A O 1
ATOM 3924 N N . LYS A 1 481 ? 40.023 -50.062 -65.454 1.00 92.38 481 LYS A N 1
ATOM 3925 C CA . LYS A 1 481 ? 39.900 -51.389 -66.066 1.00 92.38 481 LYS A CA 1
ATOM 3926 C C . LYS A 1 481 ? 41.257 -51.889 -66.568 1.00 92.38 481 LYS A C 1
ATOM 3928 O O . LYS A 1 481 ? 41.554 -53.073 -66.408 1.00 92.38 481 LYS A O 1
ATOM 3933 N N . GLU A 1 482 ? 42.080 -51.008 -67.130 1.00 91.81 482 GLU A N 1
ATOM 3934 C CA . GLU A 1 482 ? 43.456 -51.314 -67.530 1.00 91.81 482 GLU A CA 1
ATOM 3935 C C . GLU A 1 482 ? 44.350 -51.592 -66.313 1.00 91.81 482 GL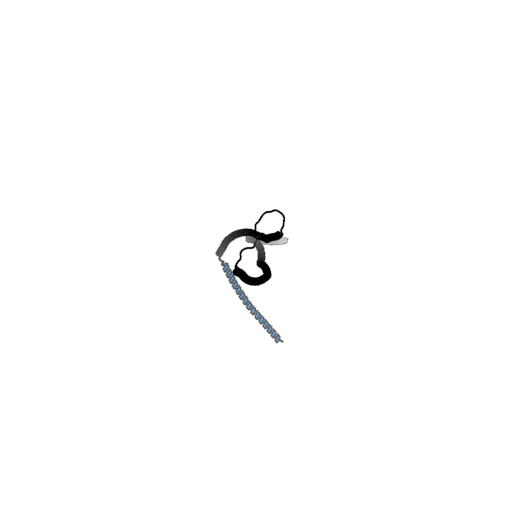U A C 1
ATOM 3937 O O . GLU A 1 482 ? 45.027 -52.617 -66.290 1.00 91.81 482 GLU A O 1
ATOM 3942 N N . GLU A 1 483 ? 44.280 -50.782 -65.253 1.00 92.00 483 GLU A N 1
ATOM 3943 C CA . GLU A 1 483 ? 45.020 -51.000 -64.001 1.00 92.00 483 GLU A CA 1
ATOM 3944 C C . GLU A 1 483 ? 44.667 -52.349 -63.351 1.00 92.00 483 GLU A C 1
ATOM 3946 O O . GLU A 1 483 ? 45.556 -53.100 -62.936 1.00 92.00 483 GLU A O 1
ATOM 3951 N N . ARG A 1 484 ? 43.380 -52.726 -63.326 1.00 93.12 484 ARG A N 1
ATOM 3952 C CA . ARG A 1 484 ? 42.930 -54.044 -62.840 1.00 93.12 484 ARG A CA 1
ATOM 3953 C C . ARG A 1 484 ? 43.439 -55.191 -63.717 1.00 93.12 484 ARG A C 1
ATOM 3955 O O . ARG A 1 484 ? 43.808 -56.237 -63.181 1.00 93.12 484 ARG A O 1
ATOM 3962 N N . LEU A 1 485 ? 43.485 -55.021 -65.042 1.00 92.38 485 LEU A N 1
ATOM 3963 C CA . LEU A 1 485 ? 44.046 -56.017 -65.966 1.00 92.38 485 LEU A CA 1
ATOM 3964 C C . LEU A 1 485 ? 45.561 -56.172 -65.776 1.00 92.38 485 LEU A C 1
ATOM 3966 O O . LEU A 1 485 ? 46.041 -57.301 -65.678 1.00 92.38 485 LEU A O 1
ATOM 3970 N N . ILE A 1 486 ? 46.297 -55.065 -65.647 1.00 91.50 486 ILE A N 1
ATOM 3971 C CA . ILE A 1 486 ? 47.738 -55.041 -65.362 1.00 91.50 486 ILE A CA 1
ATOM 3972 C C . ILE A 1 486 ? 48.018 -55.718 -64.016 1.00 91.50 486 ILE A C 1
ATOM 3974 O O . ILE A 1 486 ? 48.825 -56.644 -63.953 1.00 91.50 486 ILE A O 1
ATOM 3978 N N . SER A 1 487 ? 47.299 -55.340 -62.958 1.00 90.81 487 SER A N 1
ATOM 3979 C CA . SER A 1 487 ? 47.439 -55.925 -61.616 1.00 90.81 487 SER A CA 1
ATOM 3980 C C . SER A 1 487 ? 47.155 -57.430 -61.611 1.00 90.81 487 SER A C 1
ATOM 3982 O O . SER A 1 487 ? 47.895 -58.210 -61.013 1.00 90.81 487 SER A O 1
ATOM 3984 N N . THR A 1 488 ? 46.124 -57.860 -62.346 1.00 91.56 488 THR A N 1
ATOM 3985 C CA . THR A 1 488 ? 45.775 -59.279 -62.521 1.00 91.56 488 THR A CA 1
ATOM 3986 C C . THR A 1 488 ? 46.851 -60.033 -63.310 1.00 91.56 488 THR A C 1
ATOM 3988 O O . THR A 1 488 ? 47.185 -61.168 -62.970 1.00 91.56 488 THR A O 1
ATOM 3991 N N . ALA A 1 489 ? 47.435 -59.421 -64.344 1.00 89.69 489 ALA A N 1
ATOM 3992 C CA . ALA A 1 489 ? 48.540 -60.000 -65.105 1.00 89.69 489 ALA A CA 1
ATOM 3993 C C . ALA A 1 489 ? 49.813 -60.139 -64.250 1.00 89.69 489 ALA A C 1
ATOM 3995 O O . ALA A 1 489 ? 50.431 -61.204 -64.259 1.00 89.69 489 ALA A O 1
ATOM 3996 N N . PHE A 1 490 ? 50.160 -59.120 -63.456 1.00 89.19 490 PHE A N 1
ATOM 3997 C CA . PHE A 1 490 ? 51.275 -59.162 -62.504 1.00 89.19 490 PHE A CA 1
ATOM 3998 C C . PHE A 1 490 ? 51.071 -60.225 -61.420 1.00 89.19 490 PHE A C 1
ATOM 4000 O O . PHE A 1 490 ? 51.986 -61.011 -61.172 1.00 89.19 490 PHE A O 1
ATOM 4007 N N . TYR A 1 491 ? 49.879 -60.314 -60.820 1.00 90.00 491 TYR A N 1
ATOM 4008 C CA . TYR A 1 491 ? 49.572 -61.346 -59.825 1.00 90.00 491 TYR A CA 1
ATOM 4009 C C . TYR A 1 491 ? 49.678 -62.757 -60.422 1.00 90.00 491 TYR A C 1
ATOM 4011 O O . TYR A 1 491 ? 50.352 -63.617 -59.860 1.00 90.00 491 TYR A O 1
ATOM 4019 N N . ASN A 1 492 ? 49.101 -62.984 -61.607 1.00 88.62 492 ASN A N 1
ATOM 4020 C CA . ASN A 1 492 ? 49.197 -64.268 -62.308 1.00 88.62 492 ASN A CA 1
ATOM 4021 C C . ASN A 1 492 ? 50.635 -64.621 -62.726 1.00 88.62 492 ASN A C 1
ATOM 4023 O O . ASN A 1 492 ? 50.998 -65.797 -62.732 1.00 88.62 492 ASN A O 1
ATOM 4027 N N . LEU A 1 493 ? 51.465 -63.633 -63.075 1.00 88.06 493 LEU A N 1
ATOM 4028 C CA . LEU A 1 493 ? 52.884 -63.842 -63.370 1.00 88.06 493 LEU A CA 1
ATOM 4029 C C . LEU A 1 493 ? 53.671 -64.190 -62.097 1.00 88.06 493 LEU A C 1
ATOM 4031 O O . LEU A 1 493 ? 54.468 -65.126 -62.114 1.00 88.06 493 LEU A O 1
ATOM 4035 N N . GLY A 1 494 ? 53.402 -63.494 -60.988 1.00 87.62 494 GLY A N 1
ATOM 4036 C CA . GLY A 1 494 ? 53.973 -63.783 -59.672 1.00 87.62 494 GLY A CA 1
ATOM 4037 C C . GLY A 1 494 ? 53.612 -65.184 -59.178 1.00 87.62 494 GLY A C 1
ATOM 4038 O O . GLY A 1 494 ? 54.504 -65.948 -58.820 1.00 87.62 494 GLY A O 1
ATOM 4039 N N . ALA A 1 495 ? 52.334 -65.561 -59.259 1.00 85.94 495 ALA A N 1
ATOM 4040 C CA . ALA A 1 495 ? 51.849 -66.894 -58.907 1.00 85.94 495 ALA A CA 1
ATOM 4041 C C . ALA A 1 495 ? 52.498 -67.993 -59.768 1.00 85.94 495 ALA A C 1
ATOM 4043 O O . ALA A 1 495 ? 52.984 -68.982 -59.228 1.00 85.94 495 ALA A O 1
ATOM 4044 N N . LYS A 1 496 ? 52.606 -67.801 -61.093 1.00 86.88 496 LYS A N 1
ATOM 4045 C CA . LYS A 1 496 ? 53.323 -68.740 -61.981 1.00 86.88 496 LYS A CA 1
ATOM 4046 C C . LYS A 1 496 ? 54.820 -68.832 -61.671 1.00 86.88 496 LYS A C 1
ATOM 4048 O O . LYS A 1 496 ? 55.397 -69.905 -61.809 1.00 86.88 496 LYS A O 1
ATOM 4053 N N . SER A 1 497 ? 55.450 -67.732 -61.260 1.00 82.81 497 SER A N 1
ATOM 4054 C CA . SER A 1 497 ? 56.859 -67.715 -60.846 1.00 82.81 497 SER A CA 1
ATOM 4055 C C . SER A 1 497 ? 57.068 -68.473 -59.528 1.00 82.81 497 SER A C 1
ATOM 4057 O O . SER A 1 497 ? 57.968 -69.303 -59.424 1.00 82.81 497 SER A O 1
ATOM 4059 N N . GLN A 1 498 ? 56.182 -68.266 -58.548 1.00 81.19 498 GLN A N 1
ATOM 4060 C CA . GLN A 1 498 ? 56.173 -6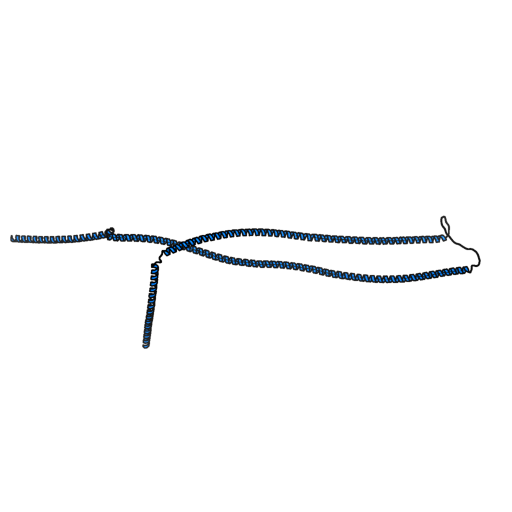9.018 -57.290 1.00 81.19 498 GLN A CA 1
ATOM 4061 C C . GLN A 1 498 ? 55.892 -70.508 -57.511 1.00 81.19 498 GLN A C 1
ATOM 4063 O O . GLN A 1 498 ? 56.562 -71.333 -56.899 1.00 81.19 498 GLN A O 1
ATOM 4068 N N . GLN A 1 499 ? 54.962 -70.854 -58.409 1.00 77.62 499 GLN A N 1
ATOM 4069 C CA . GLN A 1 499 ? 54.668 -72.243 -58.760 1.00 77.62 499 GLN A CA 1
ATOM 4070 C C . GLN A 1 499 ? 55.894 -72.930 -59.377 1.00 77.62 499 GLN A C 1
ATOM 4072 O O . GLN A 1 499 ? 56.298 -73.971 -58.874 1.00 77.62 499 GLN A O 1
ATOM 4077 N N . ARG A 1 500 ? 56.565 -72.315 -60.364 1.00 78.44 500 ARG A N 1
ATOM 4078 C CA . ARG A 1 500 ? 57.835 -72.847 -60.901 1.00 78.44 500 ARG A CA 1
ATOM 4079 C C . ARG A 1 500 ? 58.895 -73.013 -59.816 1.00 78.44 500 ARG A C 1
ATOM 4081 O O . ARG A 1 500 ? 59.474 -74.079 -59.696 1.00 78.44 500 ARG A O 1
ATOM 4088 N N . SER A 1 501 ? 59.087 -72.009 -58.958 1.00 73.50 501 SER A N 1
ATOM 4089 C CA . SER A 1 501 ? 60.061 -72.081 -57.856 1.00 73.50 501 SER A CA 1
ATOM 4090 C C . SER A 1 501 ? 59.692 -73.095 -56.754 1.00 73.50 501 SER A C 1
ATOM 4092 O O . SER A 1 501 ? 60.508 -73.349 -55.866 1.00 73.50 501 SER A O 1
ATOM 4094 N N . ALA A 1 502 ? 58.482 -73.666 -56.791 1.00 71.94 502 ALA A N 1
ATOM 4095 C CA . ALA A 1 502 ? 58.049 -74.794 -55.966 1.00 71.94 502 ALA A CA 1
ATOM 4096 C C . ALA A 1 502 ? 58.093 -76.142 -56.716 1.00 71.94 502 ALA A C 1
ATOM 4098 O O . ALA A 1 502 ? 58.255 -77.170 -56.074 1.00 71.94 502 ALA A O 1
ATOM 4099 N N . GLU A 1 503 ? 57.982 -76.141 -58.048 1.00 73.00 503 GLU A N 1
ATOM 4100 C CA . GLU A 1 503 ? 58.203 -77.299 -58.935 1.00 73.00 503 GLU A CA 1
ATOM 4101 C C . GLU A 1 503 ? 59.707 -77.577 -59.174 1.00 73.00 503 GLU A C 1
ATOM 4103 O O . GLU A 1 503 ? 60.087 -78.684 -59.545 1.00 73.00 503 GLU A O 1
ATOM 4108 N N . GLU A 1 504 ? 60.568 -76.583 -58.930 1.00 68.31 504 GLU A N 1
ATOM 4109 C CA . GLU A 1 504 ? 62.039 -76.640 -58.996 1.00 68.31 504 GLU A CA 1
ATOM 4110 C C . GLU A 1 504 ? 62.701 -76.989 -57.634 1.00 68.31 504 GLU A C 1
ATOM 4112 O O . GLU A 1 504 ? 63.887 -76.708 -57.438 1.00 68.31 504 GLU A O 1
ATOM 4117 N N . ARG A 1 505 ? 61.956 -77.567 -56.673 1.00 52.72 505 ARG A N 1
ATOM 4118 C CA . ARG A 1 505 ? 62.428 -77.952 -55.322 1.00 52.72 505 ARG A CA 1
ATOM 4119 C C . ARG A 1 505 ? 62.066 -79.386 -54.944 1.00 52.72 505 ARG A C 1
ATOM 4121 O O . ARG A 1 505 ? 62.913 -79.999 -54.259 1.00 52.72 505 ARG A O 1
#

pLDDT: mean 85.04, std 16.65, range [25.55, 98.56]

InterPro domains:
  IPR008636 Hook, C-terminal [PF05622] (25-505)

Foldseek 3Di:
DVVVVVVVVVVVVVVVVVVVVVVVVVVVVVVVVVVVVVVVVVVVVVVVVVVVVVVCLVVCCCPCVDPNVVVSVVVVVVVVVVVVVVVVVVVVVVVVVVVVVVVVVVVVVVVVVVVVVVVVVVVVVVVVVVVVVVVVVVVVVVVVVVVVVVVVVVVVVVVVVVVVVVVVVVVVVVVVVVVVVVVVVVVVVVVVVVVVVVVVVVVVVVVVVVVVVVVVVVVVVVVVVVVVVVVVVVVVVVVVVVVVVVVVVVVVVVVVVVVVVVPPDDDDDDDDDDDDDDDDDDDDDDDDDVVVVVVVVVVVVVVVVVVVVCVVVVVVVVVVVVVVVVVVVVVVVVVVVVVVVVVVVVVVVVVVVVVVVVVCPPVVVVVVVVVVVVVVVVVVVVVVVVVVVVVVVVVVVVVVVVVVVVVVVVVVVVVVVVVVVVVVVVVVVVVVVVVVVVVVVVVVDPPDPVVVVVVVVVVVVVVVVVVVVVVVVVVVVVVVVVVVVVVVVVVVVVVVVVVVVVVVD

Secondary structure (DSSP, 8-state):
-HHHHHHHHHHHHHHHHHHHHHHHHHHHHHHHHHHHHHHHHHHHHHHHHHHHHHHHHHHTTS-TTSTTHHHHHHHHHHHHHHHHHHHHHHHHHHHHHHHHHHHHHHHHHHHHHHHHHHHHHHHHHHHHHHHHHHHHHHHHHHHHHHHHHHHHHHHHHHHHHHHHHHHHHHHHHHHHHHHHHHHHHHHHHHHHHHHHHHHHHHHHHHHHHHHHHHHHHHHHHHHHHHHHHHHHHHHHHHHHHHHHHHHHHHHHHHHHHHHHTTS--S----------------------THHHHHHHHHHHHHHHHHHHHHHHHHHHHHHHHHHHHHHHHHHHHHHHHHHHHHHHHHHHHHHHHHHHHHHHHHHHHHHHHHHHHHHHHHHHHHHHHHHHHHHHHHHHHHHHHHHHHHHHHHHHHHHHHHHHHHHHHHHHHHHHHHHHHHHHHHHHS---HHHHHHHHHHHHHHHHHHHHHHHHHHHHHHHHHHHHHHHHHHHHHHHHHHHHHHHT-

Radius of gyration: 102.84 Å; chains: 1; bounding box: 257×108×281 Å